Protein 4GEH (pdb70)

Nearest PDB structures (foldseek):
  3l8i-assembly2_D  TM=6.842E-01  e=1.239E-19  Homo sapiens
  3rqg-assembly2_C  TM=6.719E-01  e=2.286E-19  Homo sapiens
  3rqg-assembly3_C  TM=6.719E-01  e=2.286E-19  Homo sapiens
  3rqg-assembly4_C  TM=6.719E-01  e=2.286E-19  Homo sapiens
  3l8i-assembly3_C-2  TM=6.787E-01  e=4.859E-19  Homo sapiens

Structure (mmCIF, N/CA/C/O backbone):
data_4GEH
#
_entry.id   4GEH
#
_cell.length_a   75.243
_cell.length_b   84.018
_cell.length_c   109.679
_cell.angle_alpha   90.00
_cell.angle_beta   90.00
_cell.angle_gamma   90.00
#
_symmetry.space_group_name_H-M   'P 21 21 21'
#
loop_
_entity.id
_entity.type
_entity.pdbx_description
1 polymer 'Programmed cell death protein 10'
2 polymer 'Serine/threonine-protein kinase MST4'
3 water water
#
loop_
_atom_site.group_PDB
_atom_site.id
_atom_site.type_symbol
_atom_site.label_atom_id
_atom_site.label_alt_id
_atom_site.label_comp_id
_atom_site.label_asym_id
_atom_site.label_entity_id
_atom_site.label_seq_id
_atom_site.pdbx_PDB_ins_code
_atom_site.Cartn_x
_atom_site.Cartn_y
_atom_site.Cartn_z
_atom_site.occupancy
_atom_site.B_iso_or_equiv
_atom_site.auth_seq_id
_atom_site.auth_comp_id
_atom_site.auth_asym_id
_atom_site.auth_atom_id
_atom_site.pdbx_PDB_model_num
ATOM 1 N N . THR A 1 10 ? 31.405 48.386 75.040 1.00 58.17 15 THR A N 1
ATOM 2 C CA . THR A 1 10 ? 32.253 48.407 76.283 1.00 56.66 15 THR A CA 1
ATOM 3 C C . THR A 1 10 ? 31.634 47.652 77.475 1.00 47.28 15 THR A C 1
ATOM 4 O O . THR A 1 10 ? 32.232 47.562 78.543 1.00 42.59 15 THR A O 1
ATOM 8 N N . SER A 1 11 ? 30.435 47.114 77.302 1.00 40.49 16 SER A N 1
ATOM 9 C CA . SER A 1 11 ? 29.894 46.198 78.271 1.00 37.90 16 SER A CA 1
ATOM 10 C C . SER A 1 11 ? 30.671 44.872 78.147 1.00 36.20 16 SER A C 1
ATOM 11 O O . SER A 1 11 ? 31.376 44.598 77.152 1.00 33.03 16 SER A O 1
ATOM 14 N N . MET A 1 12 ? 30.548 44.067 79.185 1.00 32.90 17 MET A N 1
ATOM 15 C CA . MET A 1 12 ? 31.194 42.774 79.234 1.00 33.73 17 MET A CA 1
ATOM 16 C C . MET A 1 12 ? 30.785 41.873 78.062 1.00 34.09 17 MET A C 1
ATOM 17 O O . MET A 1 12 ? 31.612 41.216 77.432 1.00 33.01 17 MET A O 1
ATOM 22 N N . VAL A 1 13 ? 29.491 41.853 77.775 1.00 34.91 18 VAL A N 1
ATOM 23 C CA . VAL A 1 13 ? 28.942 40.941 76.783 1.00 37.06 18 VAL A CA 1
ATOM 24 C C . VAL A 1 13 ? 29.475 41.248 75.374 1.00 34.97 18 VAL A C 1
ATOM 25 O O . VAL A 1 13 ? 29.534 40.355 74.523 1.00 34.79 18 VAL A O 1
ATOM 29 N N . SER A 1 14 ? 29.912 42.496 75.164 1.00 32.67 19 SER A N 1
ATOM 30 C CA . SER A 1 14 ? 30.496 42.951 73.898 1.00 31.88 19 SER A CA 1
ATOM 31 C C . SER A 1 14 ? 32.023 42.745 73.804 1.00 30.78 19 SER A C 1
ATOM 32 O O . SER A 1 14 ? 32.631 43.009 72.760 1.00 28.18 19 SER A O 1
ATOM 35 N N . MET A 1 15 ? 32.623 42.208 74.860 1.00 29.50 20 MET A N 1
ATOM 36 C CA . MET A 1 15 ? 34.080 41.984 74.909 1.00 30.25 20 MET A CA 1
ATOM 37 C C . MET A 1 15 ? 34.688 41.284 73.664 1.00 26.73 20 MET A C 1
ATOM 38 O O . MET A 1 15 ? 35.741 41.698 73.210 1.00 26.00 20 MET A O 1
ATOM 43 N N . PRO A 1 16 ? 34.058 40.213 73.129 1.00 27.08 21 PRO A N 1
ATOM 44 C CA . PRO A 1 16 ? 34.626 39.496 71.964 1.00 26.81 21 PRO A CA 1
ATOM 45 C C . PRO A 1 16 ? 34.833 40.331 70.694 1.00 25.04 21 PRO A C 1
ATOM 46 O O . PRO A 1 16 ? 35.741 40.034 69.903 1.00 23.17 21 PRO A O 1
ATOM 50 N N . LEU A 1 17 ? 34.035 41.380 70.529 1.00 23.51 22 LEU A N 1
ATOM 51 C CA . LEU A 1 17 ? 34.234 42.311 69.431 1.00 24.96 22 LEU A CA 1
ATOM 52 C C . LEU A 1 17 ? 35.644 42.883 69.496 1.00 26.31 22 LEU A C 1
ATOM 53 O O . LEU A 1 17 ? 36.379 42.875 68.506 1.00 26.00 22 LEU A O 1
ATOM 58 N N . TYR A 1 18 ? 36.011 43.368 70.679 1.00 28.23 23 TYR A N 1
ATOM 59 C CA . TYR A 1 18 ? 37.306 44.014 70.894 1.00 30.69 23 TYR A CA 1
ATOM 60 C C . TYR A 1 18 ? 38.403 42.984 70.987 1.00 27.30 23 TYR A C 1
ATOM 61 O O . TYR A 1 18 ? 39.478 43.178 70.427 1.00 28.13 23 TYR A O 1
ATOM 70 N N . ALA A 1 19 ? 38.142 41.859 71.649 1.00 27.40 24 ALA A N 1
ATOM 71 C CA . ALA A 1 19 ? 39.207 40.858 71.874 1.00 27.00 24 ALA A CA 1
ATOM 72 C C . ALA A 1 19 ? 39.499 39.965 70.682 1.00 26.88 24 ALA A C 1
ATOM 73 O O . ALA A 1 19 ? 40.633 39.536 70.486 1.00 25.26 24 ALA A O 1
ATOM 75 N N . VAL A 1 20 ? 38.480 39.658 69.887 1.00 25.10 25 VAL A N 1
ATOM 76 C CA . VAL A 1 20 ? 38.671 38.712 68.780 1.00 25.39 25 VAL A CA 1
ATOM 77 C C . VAL A 1 20 ? 38.598 39.400 67.408 1.00 25.10 25 VAL A C 1
ATOM 78 O O . VAL A 1 20 ? 39.501 39.275 66.590 1.00 24.86 25 VAL A O 1
ATOM 82 N N . MET A 1 21 ? 37.541 40.154 67.176 1.00 25.20 26 MET A N 1
ATOM 83 C CA . MET A 1 21 ? 37.329 40.732 65.865 1.00 26.50 26 MET A CA 1
ATOM 84 C C . MET A 1 21 ? 38.288 41.885 65.569 1.00 26.10 26 MET A C 1
ATOM 85 O O . MET A 1 21 ? 38.842 41.938 64.460 1.00 25.13 26 MET A O 1
ATOM 90 N N . TYR A 1 22 ? 38.523 42.792 66.523 1.00 26.58 27 TYR A N 1
ATOM 91 C CA . TYR A 1 22 ? 39.399 43.941 66.216 1.00 29.66 27 TYR A CA 1
ATOM 92 C C . TYR A 1 22 ? 40.750 43.521 65.650 1.00 30.08 27 TYR A C 1
ATOM 93 O O . TYR A 1 22 ? 41.181 44.062 64.635 1.00 31.46 27 TYR A O 1
ATOM 102 N N . PRO A 1 23 ? 41.429 42.551 66.286 1.00 31.24 28 PRO A N 1
ATOM 103 C CA . PRO A 1 23 ? 42.720 42.102 65.720 1.00 30.73 28 PRO A CA 1
ATOM 104 C C . PRO A 1 23 ? 42.605 41.510 64.320 1.00 31.14 28 PRO A C 1
ATOM 105 O O . PRO A 1 23 ? 43.497 41.709 63.502 1.00 31.45 28 PRO A O 1
ATOM 109 N N . VAL A 1 24 ? 41.519 40.785 64.045 1.00 30.91 29 VAL A N 1
ATOM 110 C CA . VAL A 1 24 ? 41.258 40.250 62.711 1.00 29.83 29 VAL A CA 1
ATOM 111 C C . VAL A 1 24 ? 41.108 41.397 61.703 1.00 32.62 29 VAL A C 1
ATOM 112 O O . VAL A 1 24 ? 41.736 41.386 60.638 1.00 31.77 29 VAL A O 1
ATOM 116 N N . PHE A 1 25 ? 40.301 42.398 62.041 1.00 29.66 30 PHE A N 1
ATOM 117 C CA . PHE A 1 25 ? 40.158 43.568 61.145 1.00 30.61 30 PHE A CA 1
ATOM 118 C C . PHE A 1 25 ? 41.522 44.250 60.897 1.00 30.21 30 PHE A C 1
ATOM 119 O O . PHE A 1 25 ? 41.837 44.632 59.765 1.00 29.67 30 PHE A O 1
ATOM 127 N N . ASN A 1 26 ? 42.316 44.433 61.951 1.00 34.18 31 ASN A N 1
ATOM 128 C CA . ASN A 1 26 ? 43.665 45.012 61.789 1.00 35.02 31 ASN A CA 1
ATOM 129 C C . ASN A 1 26 ? 44.511 44.248 60.779 1.00 37.30 31 ASN A C 1
ATOM 130 O O . ASN A 1 26 ? 45.138 44.855 59.936 1.00 37.42 31 ASN A O 1
ATOM 135 N N . GLU A 1 27 ? 44.492 42.918 60.865 1.00 39.38 32 GLU A N 1
ATOM 136 C CA . GLU A 1 27 ? 45.190 42.048 59.910 1.00 41.55 32 GLU A CA 1
ATOM 137 C C . GLU A 1 27 ? 44.596 42.172 58.508 1.00 40.21 32 GLU A C 1
ATOM 138 O O . GLU A 1 27 ? 45.331 42.180 57.525 1.00 36.99 32 GLU A O 1
ATOM 144 N N . LEU A 1 28 ? 43.272 42.287 58.411 1.00 36.09 33 LEU A N 1
ATOM 145 C CA . LEU A 1 28 ? 42.630 42.462 57.100 1.00 36.46 33 LEU A CA 1
ATOM 146 C C . LEU A 1 28 ? 42.947 43.809 56.454 1.00 35.39 33 LEU A C 1
ATOM 147 O O . LEU A 1 28 ? 42.871 43.926 55.237 1.00 34.66 33 LEU A O 1
ATOM 152 N N . GLU A 1 29 ? 43.293 44.817 57.258 1.00 38.07 34 GLU A N 1
ATOM 153 C CA . GLU A 1 29 ? 43.681 46.138 56.729 1.00 39.42 34 GLU A CA 1
ATOM 154 C C . GLU A 1 29 ? 44.880 46.032 55.800 1.00 44.71 34 GLU A C 1
ATOM 155 O O . GLU A 1 29 ? 44.990 46.818 54.857 1.00 43.21 34 GLU A O 1
ATOM 161 N N . ARG A 1 30 ? 45.749 45.053 56.065 1.00 43.23 35 ARG A N 1
ATOM 162 C CA . ARG A 1 30 ? 46.928 44.779 55.222 1.00 45.98 35 ARG A CA 1
ATOM 163 C C . ARG A 1 30 ? 46.533 44.192 53.863 1.00 44.99 35 ARG A C 1
ATOM 164 O O . ARG A 1 30 ? 47.292 44.313 52.908 1.00 51.45 35 ARG A O 1
ATOM 166 N N . VAL A 1 31 ? 45.354 43.574 53.762 1.00 42.87 36 VAL A N 1
ATOM 167 C CA . VAL A 1 31 ? 44.874 43.015 52.490 1.00 43.40 36 VAL A CA 1
ATOM 168 C C . VAL A 1 31 ? 44.148 44.079 51.668 1.00 46.69 36 VAL A C 1
ATOM 169 O O . VAL A 1 31 ? 44.465 44.309 50.502 1.00 50.31 36 VAL A O 1
ATOM 173 N N . ASN A 1 32 ? 43.159 44.721 52.277 1.00 44.34 37 ASN A N 1
ATOM 174 C CA . ASN A 1 32 ? 42.427 45.793 51.625 1.00 42.81 37 ASN A CA 1
ATOM 175 C C . ASN A 1 32 ? 41.776 46.707 52.667 1.00 41.62 37 ASN A C 1
ATOM 176 O O . ASN A 1 32 ? 40.845 46.302 53.370 1.00 40.63 37 ASN A O 1
ATOM 181 N N . LEU A 1 33 ? 42.288 47.929 52.755 1.00 39.79 38 LEU A N 1
ATOM 182 C CA . LEU A 1 33 ? 41.880 48.877 53.763 1.00 39.64 38 LEU A CA 1
ATOM 183 C C . LEU A 1 33 ? 40.373 49.133 53.742 1.00 38.82 38 LEU A C 1
ATOM 184 O O . LEU A 1 33 ? 39.722 49.110 54.786 1.00 36.03 38 LEU A O 1
ATOM 189 N N . SER A 1 34 ? 39.820 49.358 52.551 1.00 38.38 39 SER A N 1
ATOM 190 C CA . SER A 1 34 ? 38.385 49.666 52.404 1.00 35.73 39 SER A CA 1
ATOM 191 C C . SER A 1 34 ? 37.470 48.567 52.904 1.00 34.19 39 SER A C 1
ATOM 192 O O . SER A 1 34 ? 36.510 48.815 53.638 1.00 33.47 39 SER A O 1
ATOM 195 N N . ALA A 1 35 ? 37.714 47.368 52.404 1.00 32.30 40 ALA A N 1
ATOM 196 C CA . ALA A 1 35 ? 36.972 46.180 52.769 1.00 33.07 40 ALA A CA 1
ATOM 197 C C . ALA A 1 35 ? 37.072 45.905 54.275 1.00 30.94 40 ALA A C 1
ATOM 198 O O . ALA A 1 35 ? 36.077 45.563 54.905 1.00 30.06 40 ALA A O 1
ATOM 200 N N . ALA A 1 36 ? 38.269 46.046 54.829 1.00 29.16 41 ALA A N 1
ATOM 201 C CA . ALA A 1 36 ? 38.500 45.791 56.253 1.00 30.13 41 ALA A CA 1
ATOM 202 C C . ALA A 1 36 ? 37.673 46.750 57.093 1.00 29.02 41 ALA A C 1
ATOM 203 O O . ALA A 1 36 ? 37.034 46.336 58.054 1.00 27.22 41 ALA A O 1
ATOM 205 N N . GLN A 1 37 ? 37.662 48.026 56.702 1.00 29.95 42 GLN A N 1
ATOM 206 C CA . GLN A 1 37 ? 36.920 49.054 57.431 1.00 26.76 42 GLN A CA 1
ATOM 207 C C . GLN A 1 37 ? 35.426 48.834 57.280 1.00 26.88 42 GLN A C 1
ATOM 208 O O . GLN A 1 37 ? 34.675 49.068 58.210 1.00 25.10 42 GLN A O 1
ATOM 214 N N . THR A 1 38 ? 34.995 48.378 56.107 1.00 25.06 43 THR A N 1
ATOM 215 C CA . THR A 1 38 ? 33.596 48.051 55.905 1.00 26.05 43 THR A CA 1
ATOM 216 C C . THR A 1 38 ? 33.153 46.956 56.881 1.00 26.71 43 THR A C 1
ATOM 217 O O . THR A 1 38 ? 32.106 47.063 57.519 1.00 25.63 43 THR A O 1
ATOM 221 N N . LEU A 1 39 ? 33.963 45.918 57.012 1.00 24.89 44 LEU A N 1
ATOM 222 C CA . LEU A 1 39 ? 33.649 44.840 57.943 1.00 26.45 44 LEU A CA 1
ATOM 223 C C . LEU A 1 39 ? 33.662 45.355 59.386 1.00 25.42 44 LEU A C 1
ATOM 224 O O . LEU A 1 39 ? 32.756 45.047 60.152 1.00 23.60 44 LEU A O 1
ATOM 229 N N . ARG A 1 40 ? 34.697 46.122 59.739 1.00 26.75 45 ARG A N 1
ATOM 230 C CA . ARG A 1 40 ? 34.833 46.675 61.079 1.00 26.97 45 ARG A CA 1
ATOM 231 C C . ARG A 1 40 ? 33.606 47.485 61.478 1.00 27.92 45 ARG A C 1
ATOM 232 O O . ARG A 1 40 ? 32.977 47.222 62.515 1.00 28.40 45 ARG A O 1
ATOM 240 N N . ALA A 1 41 ? 33.261 48.480 60.664 1.00 26.45 46 ALA A N 1
ATOM 241 C CA . ALA A 1 41 ? 32.122 49.337 60.962 1.00 25.94 46 ALA A CA 1
ATOM 242 C C . ALA A 1 41 ? 30.833 48.525 61.065 1.00 24.73 46 ALA A C 1
ATOM 243 O O . ALA A 1 41 ? 30.001 48.780 61.948 1.00 25.15 46 ALA A O 1
ATOM 245 N N . ALA A 1 42 ? 30.682 47.519 60.210 1.00 25.50 47 ALA A N 1
ATOM 246 C CA . ALA A 1 42 ? 29.467 46.698 60.218 1.00 26.37 47 ALA A CA 1
ATOM 247 C C . ALA A 1 42 ? 29.355 45.856 61.506 1.00 25.06 47 ALA A C 1
ATOM 248 O O . ALA A 1 42 ? 28.272 45.725 62.079 1.00 23.74 47 ALA A O 1
ATOM 250 N N . PHE A 1 43 ? 30.467 45.293 61.964 1.00 24.35 48 PHE A N 1
ATOM 251 C CA . PHE A 1 43 ? 30.441 44.516 63.209 1.00 23.64 48 PHE A CA 1
ATOM 252 C C . PHE A 1 43 ? 30.179 45.429 64.400 1.00 24.92 48 PHE A C 1
ATOM 253 O O . PHE A 1 43 ? 29.393 45.070 65.296 1.00 24.31 48 PHE A O 1
ATOM 261 N N . ILE A 1 44 ? 30.800 46.610 64.414 1.00 24.95 49 ILE A N 1
ATOM 262 C CA . ILE A 1 44 ? 30.537 47.591 65.474 1.00 27.60 49 ILE A CA 1
ATOM 263 C C . ILE A 1 44 ? 29.047 47.988 65.559 1.00 29.84 49 ILE A C 1
ATOM 264 O O . ILE A 1 44 ? 28.464 48.027 66.657 1.00 30.44 49 ILE A O 1
ATOM 269 N N . LYS A 1 45 ? 28.454 48.281 64.411 1.00 28.01 50 LYS A N 1
ATOM 270 C CA . LYS A 1 45 ? 27.042 48.648 64.318 1.00 30.30 50 LYS A CA 1
ATOM 271 C C . LYS A 1 45 ? 26.092 47.537 64.787 1.00 30.84 50 LYS A C 1
ATOM 272 O O . LYS A 1 45 ? 25.115 47.794 65.500 1.00 31.54 50 LYS A O 1
ATOM 278 N N . ALA A 1 46 ? 26.359 46.308 64.369 1.00 30.67 51 ALA A N 1
ATOM 279 C CA . ALA A 1 46 ? 25.551 45.172 64.776 1.00 30.96 51 ALA A CA 1
ATOM 280 C C . ALA A 1 46 ? 25.642 44.924 66.283 1.00 32.05 51 ALA A C 1
ATOM 281 O O . ALA A 1 46 ? 24.627 44.678 66.934 1.00 32.04 51 ALA A O 1
ATOM 283 N N . GLU A 1 47 ? 26.847 45.002 66.837 1.00 30.67 52 GLU A N 1
ATOM 284 C CA . GLU A 1 47 ? 27.037 44.814 68.269 1.00 31.25 52 GLU A CA 1
ATOM 285 C C . GLU A 1 47 ? 26.307 45.893 69.077 1.00 35.03 52 GLU A C 1
ATOM 286 O O . GLU A 1 47 ? 25.719 45.594 70.124 1.00 34.88 52 GLU A O 1
ATOM 292 N N . LYS A 1 48 ? 26.350 47.135 68.601 1.00 35.58 53 LYS A N 1
ATOM 293 C CA . LYS A 1 48 ? 25.631 48.236 69.253 1.00 39.83 53 LYS A CA 1
ATOM 294 C C . LYS A 1 48 ? 24.115 48.001 69.209 1.00 38.51 53 LYS A C 1
ATOM 295 O O . LYS A 1 48 ? 23.419 48.264 70.179 1.00 36.93 53 LYS A O 1
ATOM 301 N N . GLU A 1 49 ? 23.619 47.518 68.084 1.00 38.07 54 GLU A N 1
ATOM 302 C CA . GLU A 1 49 ? 22.194 47.227 67.951 1.00 41.55 54 GLU A CA 1
ATOM 303 C C . GLU A 1 49 ? 21.754 46.052 68.811 1.00 41.82 54 GLU A C 1
ATOM 304 O O . GLU A 1 49 ? 20.639 46.033 69.292 1.00 37.69 54 GLU A O 1
ATOM 310 N N . ASN A 1 50 ? 22.629 45.064 68.989 1.00 41.34 55 ASN A N 1
ATOM 311 C CA . ASN A 1 50 ? 22.261 43.870 69.742 1.00 38.28 55 ASN A CA 1
ATOM 312 C C . ASN A 1 50 ? 23.465 43.278 70.461 1.00 34.93 55 ASN A C 1
ATOM 313 O O . ASN A 1 50 ? 24.099 42.361 69.946 1.00 31.67 55 ASN A O 1
ATOM 318 N N . PRO A 1 51 ? 23.801 43.833 71.633 1.00 33.78 56 PRO A N 1
ATOM 319 C CA . PRO A 1 51 ? 24.949 43.358 72.395 1.00 32.92 56 PRO A CA 1
ATOM 320 C C . PRO A 1 51 ? 24.936 41.838 72.595 1.00 34.40 56 PRO A C 1
ATOM 321 O O . PRO A 1 51 ? 23.899 41.268 72.924 1.00 32.22 56 PRO A O 1
ATOM 325 N N . GLY A 1 52 ? 26.073 41.182 72.359 1.00 31.52 57 GLY A N 1
ATOM 326 C CA . GLY A 1 52 ? 26.143 39.725 72.416 1.00 31.14 57 GLY A CA 1
ATOM 327 C C . GLY A 1 52 ? 26.140 39.020 71.083 1.00 32.25 57 GLY A C 1
ATOM 328 O O . GLY A 1 52 ? 26.468 37.833 71.002 1.00 32.71 57 GLY A O 1
ATOM 329 N N . LEU A 1 53 ? 25.822 39.746 70.015 1.00 31.85 58 LEU A N 1
ATOM 330 C CA . LEU A 1 53 ? 25.748 39.148 68.697 1.00 30.15 58 LEU A CA 1
ATOM 331 C C . LEU A 1 53 ? 27.124 38.704 68.173 1.00 28.99 58 LEU A C 1
ATOM 332 O O . LEU A 1 53 ? 27.263 37.630 67.593 1.00 29.12 58 LEU A O 1
ATOM 337 N N . THR A 1 54 ? 28.153 39.498 68.403 1.00 26.98 59 THR A N 1
ATOM 338 C CA . THR A 1 54 ? 29.468 39.136 67.886 1.00 25.46 59 THR A CA 1
ATOM 339 C C . THR A 1 54 ? 29.933 37.801 68.461 1.00 25.19 59 THR A C 1
ATOM 340 O O . THR A 1 54 ? 30.439 36.952 67.739 1.00 25.84 59 THR A O 1
ATOM 344 N N . GLN A 1 55 ? 29.715 37.596 69.760 1.00 27.26 60 GLN A N 1
ATOM 345 C CA . GLN A 1 55 ? 29.993 36.308 70.386 1.00 26.29 60 GLN A CA 1
ATOM 346 C C . GLN A 1 55 ? 29.264 35.167 69.690 1.00 27.71 60 GLN A C 1
ATOM 347 O O . GLN A 1 55 ? 29.860 34.135 69.403 1.00 25.56 60 GLN A O 1
ATOM 353 N N . ASP A 1 56 ? 27.960 35.349 69.454 1.00 30.23 61 ASP A N 1
ATOM 354 C CA . ASP A 1 56 ? 27.149 34.320 68.811 1.00 31.84 61 ASP A CA 1
ATOM 355 C C . ASP A 1 56 ? 27.676 34.034 67.425 1.00 30.69 61 ASP A C 1
ATOM 356 O O . ASP A 1 56 ? 27.752 32.891 67.021 1.00 31.37 61 ASP A O 1
ATOM 361 N N . ILE A 1 57 ? 28.067 35.081 66.704 1.00 31.31 62 ILE A N 1
ATOM 362 C CA . ILE A 1 57 ? 28.599 34.911 65.365 1.00 30.31 62 ILE A CA 1
ATOM 363 C C . ILE A 1 57 ? 29.907 34.118 65.378 1.00 28.87 62 ILE A C 1
ATOM 364 O O . ILE A 1 57 ? 30.081 33.181 64.589 1.00 28.62 62 ILE A O 1
ATOM 369 N N . ILE A 1 58 ? 30.828 34.494 66.262 1.00 26.75 63 ILE A N 1
ATOM 370 C CA . ILE A 1 58 ? 32.122 33.781 66.335 1.00 27.41 63 ILE A CA 1
ATOM 371 C C . ILE A 1 58 ? 31.897 32.295 66.638 1.00 26.63 63 ILE A C 1
ATOM 372 O O . ILE A 1 58 ? 32.464 31.438 65.974 1.00 26.93 63 ILE A O 1
ATOM 377 N N . MET A 1 59 ? 31.053 32.002 67.625 1.00 29.04 64 MET A N 1
ATOM 378 C CA . MET A 1 59 ? 30.818 30.605 68.030 1.00 31.28 64 MET A CA 1
ATOM 379 C C . MET A 1 59 ? 30.200 29.809 66.874 1.00 32.45 64 MET A C 1
ATOM 380 O O . MET A 1 59 ? 30.591 28.675 66.610 1.00 30.53 64 MET A O 1
ATOM 385 N N . LYS A 1 60 ? 29.254 30.429 66.172 1.00 33.41 65 LYS A N 1
ATOM 386 C CA . LYS A 1 60 ? 28.615 29.784 65.034 1.00 33.19 65 LYS A CA 1
ATOM 387 C C . LYS A 1 60 ? 29.610 29.501 63.920 1.00 32.83 65 LYS A C 1
ATOM 388 O O . LYS A 1 60 ? 29.629 28.403 63.381 1.00 35.49 65 LYS A O 1
ATOM 394 N N . ILE A 1 61 ? 30.460 30.472 63.581 1.00 33.42 66 ILE A N 1
ATOM 395 C CA . ILE A 1 61 ? 31.480 30.243 62.572 1.00 32.09 66 ILE A CA 1
ATOM 396 C C . ILE A 1 61 ? 32.433 29.110 62.991 1.00 36.49 66 ILE A C 1
ATOM 397 O O . ILE A 1 61 ? 32.778 28.248 62.177 1.00 36.45 66 ILE A O 1
ATOM 402 N N . LEU A 1 62 ? 32.862 29.105 64.253 1.00 35.40 67 LEU A N 1
ATOM 403 C CA . LEU A 1 62 ? 33.735 28.024 64.745 1.00 37.38 67 LEU A CA 1
ATOM 404 C C . LEU A 1 62 ? 33.050 26.660 64.583 1.00 37.65 67 LEU A C 1
ATOM 405 O O . LEU A 1 62 ? 33.675 25.704 64.138 1.00 37.39 67 LEU A O 1
ATOM 410 N N . GLU A 1 63 ? 31.768 26.592 64.927 1.00 38.98 68 GLU A N 1
ATOM 411 C CA . GLU A 1 63 ? 30.997 25.357 64.794 1.00 42.83 68 GLU A CA 1
ATOM 412 C C . GLU A 1 63 ? 30.919 24.903 63.327 1.00 48.06 68 GLU A C 1
ATOM 413 O O . GLU A 1 63 ? 31.170 23.740 63.020 1.00 46.20 68 GLU A O 1
ATOM 419 N N . LYS A 1 64 ? 30.600 25.827 62.421 1.00 47.40 69 LYS A N 1
ATOM 420 C CA . LYS A 1 64 ? 30.554 25.511 60.991 1.00 46.74 69 LYS A CA 1
ATOM 421 C C . LYS A 1 64 ? 31.899 25.055 60.437 1.00 44.27 69 LYS A C 1
ATOM 422 O O . LYS A 1 64 ? 31.948 24.258 59.514 1.00 46.13 69 LYS A O 1
ATOM 428 N N . LYS A 1 65 ? 32.998 25.528 61.006 1.00 42.57 70 LYS A N 1
ATOM 429 C CA . LYS A 1 65 ? 34.323 25.087 60.567 1.00 42.05 70 LYS A CA 1
ATOM 430 C C . LYS A 1 65 ? 34.855 23.911 61.406 1.00 41.54 70 LYS A C 1
ATOM 431 O O . LYS A 1 65 ? 36.040 23.592 61.327 1.00 37.18 70 LYS A O 1
ATOM 437 N N . SER A 1 66 ? 33.972 23.302 62.207 1.00 41.94 71 SER A N 1
ATOM 438 C CA . SER A 1 66 ? 34.306 22.160 63.081 1.00 45.39 71 SER A CA 1
ATOM 439 C C . SER A 1 66 ? 35.474 22.402 64.036 1.00 46.38 71 SER A C 1
ATOM 440 O O . SER A 1 66 ? 36.278 21.491 64.266 1.00 48.17 71 SER A O 1
ATOM 443 N N . VAL A 1 67 ? 35.560 23.609 64.608 1.00 43.36 72 VAL A N 1
ATOM 444 C CA . VAL A 1 67 ? 36.603 23.919 65.574 1.00 40.82 72 VAL A CA 1
ATOM 445 C C . VAL A 1 67 ? 36.025 23.689 66.960 1.00 37.65 72 VAL A C 1
ATOM 446 O O . VAL A 1 67 ? 35.202 24.452 67.461 1.00 37.42 72 VAL A O 1
ATOM 450 N N . GLU A 1 68 ? 36.449 22.605 67.579 1.00 34.15 73 GLU A N 1
ATOM 451 C CA . GLU A 1 68 ? 35.822 22.147 68.795 1.00 35.64 73 GLU A CA 1
ATOM 452 C C . GLU A 1 68 ? 36.548 22.659 70.034 1.00 32.97 73 GLU A C 1
ATOM 453 O O . GLU A 1 68 ? 37.330 21.941 70.642 1.00 34.99 73 GLU A O 1
ATOM 459 N N . VAL A 1 69 ? 36.277 23.907 70.384 1.00 28.99 74 VAL A N 1
ATOM 460 C CA . VAL A 1 69 ? 36.947 24.561 71.501 1.00 28.31 74 VAL A CA 1
ATOM 461 C C . VAL A 1 69 ? 35.951 25.288 72.385 1.00 25.84 74 VAL A C 1
ATOM 462 O O . VAL A 1 69 ? 34.880 25.705 71.912 1.00 24.48 74 VAL A O 1
ATOM 466 N N . ASN A 1 70 ? 36.303 25.462 73.654 1.00 23.01 75 ASN A N 1
ATOM 467 C CA . ASN A 1 70 ? 35.462 26.234 74.553 1.00 22.84 75 ASN A CA 1
ATOM 468 C C . ASN A 1 70 ? 35.766 27.709 74.340 1.00 21.23 75 ASN A C 1
ATOM 469 O O . ASN A 1 70 ? 36.898 28.147 74.454 1.00 19.80 75 ASN A O 1
ATOM 474 N N . PHE A 1 71 ? 34.740 28.479 74.034 1.00 20.99 76 PHE A N 1
ATOM 475 C CA . PHE A 1 71 ? 34.919 29.887 73.683 1.00 21.90 76 PHE A CA 1
ATOM 476 C C . PHE A 1 71 ? 35.465 30.692 74.856 1.00 20.57 76 PHE A C 1
ATOM 477 O O . PHE A 1 71 ? 36.418 31.469 74.690 1.00 21.94 76 PHE A O 1
ATOM 485 N N . THR A 1 72 ? 34.863 30.509 76.035 1.00 19.22 77 THR A N 1
ATOM 486 C CA . THR A 1 72 ? 35.295 31.214 77.252 1.00 19.30 77 THR A CA 1
ATOM 487 C C . THR A 1 72 ? 36.792 30.950 77.557 1.00 19.39 77 THR A C 1
ATOM 488 O O . THR A 1 72 ? 37.569 31.869 77.797 1.00 18.51 77 THR A O 1
ATOM 492 N N . GLU A 1 73 ? 37.172 29.685 77.568 1.00 20.97 78 GLU A N 1
ATOM 493 C CA . GLU A 1 73 ? 38.550 29.310 77.869 1.00 20.96 78 GLU A CA 1
ATOM 494 C C . GLU A 1 73 ? 39.507 29.892 76.843 1.00 20.34 78 GLU A C 1
ATOM 495 O O . GLU A 1 73 ? 40.579 30.373 77.212 1.00 20.31 78 GLU A O 1
ATOM 501 N N . SER A 1 74 ? 39.142 29.827 75.570 1.00 19.93 79 SER A N 1
ATOM 502 C CA . SER A 1 74 ? 39.997 30.359 74.500 1.00 22.36 79 SER A CA 1
ATOM 503 C C . SER A 1 74 ? 40.215 31.859 74.654 1.00 23.57 79 SER A C 1
ATOM 504 O O . SER A 1 74 ? 41.356 32.321 74.516 1.00 23.12 79 SER A O 1
ATOM 507 N N . LEU A 1 75 ? 39.131 32.599 74.946 1.00 22.36 80 LEU A N 1
ATOM 508 C CA . LEU A 1 75 ? 39.176 34.046 75.211 1.00 24.73 80 LEU A CA 1
ATOM 509 C C . LEU A 1 75 ? 40.178 34.342 76.346 1.00 24.50 80 LEU A C 1
ATOM 510 O O . LEU A 1 75 ? 41.005 35.244 76.234 1.00 23.29 80 LEU A O 1
ATOM 515 N N . LEU A 1 76 ? 40.144 33.538 77.405 1.00 22.02 81 LEU A N 1
ATOM 516 C CA . LEU A 1 76 ? 41.056 33.711 78.512 1.00 22.13 81 LEU A CA 1
ATOM 517 C C . LEU A 1 76 ? 42.512 33.443 78.097 1.00 22.69 81 LEU A C 1
ATOM 518 O O . LEU A 1 76 ? 43.419 34.198 78.465 1.00 19.54 81 LEU A O 1
ATOM 523 N N . ARG A 1 77 ? 42.734 32.367 77.354 1.00 23.02 82 ARG A N 1
ATOM 524 C CA . ARG A 1 77 ? 44.081 32.043 76.907 1.00 25.74 82 ARG A CA 1
ATOM 525 C C . ARG A 1 77 ? 44.656 33.171 76.031 1.00 26.36 82 ARG A C 1
ATOM 526 O O . ARG A 1 77 ? 45.848 33.396 76.036 1.00 25.98 82 ARG A O 1
ATOM 534 N N . MET A 1 78 ? 43.805 33.902 75.319 1.00 27.65 83 MET A N 1
ATOM 535 C CA . MET A 1 78 ? 44.284 35.017 74.475 1.00 29.35 83 MET A CA 1
ATOM 536 C C . MET A 1 78 ? 44.367 36.377 75.168 1.00 29.49 83 MET A C 1
ATOM 537 O O . MET A 1 78 ? 44.696 37.375 74.540 1.00 27.59 83 MET A O 1
ATOM 542 N N . ALA A 1 79 ? 44.148 36.391 76.479 1.00 27.89 84 ALA A N 1
ATOM 543 C CA . ALA A 1 79 ? 44.159 37.627 77.267 1.00 28.44 84 ALA A CA 1
ATOM 544 C C . ALA A 1 79 ? 45.441 38.456 77.261 1.00 29.16 84 ALA A C 1
ATOM 545 O O . ALA A 1 79 ? 45.372 39.682 77.408 1.00 30.62 84 ALA A O 1
ATOM 547 N N . ALA A 1 80 ? 46.591 37.804 77.128 1.00 29.26 85 ALA A N 1
ATOM 548 C CA . ALA A 1 80 ? 47.863 38.524 77.017 1.00 34.59 85 ALA A CA 1
ATOM 549 C C . ALA A 1 80 ? 48.183 38.964 75.561 1.00 34.46 85 ALA A C 1
ATOM 550 O O . ALA A 1 80 ? 49.194 39.629 75.322 1.00 36.81 85 ALA A O 1
ATOM 552 N N . ASP A 1 81 ? 47.337 38.617 74.592 1.00 33.84 86 ASP A N 1
ATOM 553 C CA . ASP A 1 81 ? 47.636 38.927 73.177 1.00 32.83 86 ASP A CA 1
ATOM 554 C C . ASP A 1 81 ? 47.172 40.324 72.789 1.00 32.24 86 ASP A C 1
ATOM 555 O O . ASP A 1 81 ? 46.437 40.979 73.533 1.00 31.75 86 ASP A O 1
ATOM 560 N N . ASP A 1 82 ? 47.615 40.775 71.618 1.00 33.27 87 ASP A N 1
ATOM 561 C CA . ASP A 1 82 ? 47.170 42.041 71.033 1.00 34.39 87 ASP A CA 1
ATOM 562 C C . ASP A 1 82 ? 47.363 43.213 72.003 1.00 33.93 87 ASP A C 1
ATOM 563 O O . ASP A 1 82 ? 46.463 44.041 72.171 1.00 32.30 87 ASP A O 1
ATOM 568 N N . VAL A 1 83 ? 48.552 43.282 72.609 1.00 35.52 88 VAL A N 1
ATOM 569 C CA . VAL A 1 83 ? 48.857 44.271 73.657 1.00 36.70 88 VAL A CA 1
ATOM 570 C C . VAL A 1 83 ? 48.606 45.706 73.178 1.00 36.68 88 VAL A C 1
ATOM 571 O O . VAL A 1 83 ? 48.109 46.540 73.936 1.00 36.23 88 VAL A O 1
ATOM 575 N N . GLU A 1 84 ? 48.911 45.975 71.909 1.00 37.34 89 GLU A N 1
ATOM 576 C CA . GLU A 1 84 ? 48.795 47.328 71.333 1.00 40.43 89 GLU A CA 1
ATOM 577 C C . GLU A 1 84 ? 47.366 47.833 71.224 1.00 35.29 89 GLU A C 1
ATOM 578 O O . GLU A 1 84 ? 47.138 49.035 71.120 1.00 36.92 89 GLU A O 1
ATOM 584 N N . GLU A 1 85 ? 46.401 46.921 71.227 1.00 33.13 90 GLU A N 1
ATOM 585 C CA . GLU A 1 85 ? 44.998 47.335 71.185 1.00 34.01 90 GLU A CA 1
ATOM 586 C C . GLU A 1 85 ? 44.539 47.967 72.505 1.00 32.01 90 GLU A C 1
ATOM 587 O O . GLU A 1 85 ? 43.602 48.758 72.524 1.00 32.67 90 GLU A O 1
ATOM 593 N N . TYR A 1 86 ? 45.192 47.598 73.607 1.00 28.92 91 TYR A N 1
ATOM 594 C CA . TYR A 1 86 ? 44.770 48.006 74.931 1.00 28.24 91 TYR A CA 1
ATOM 595 C C . TYR A 1 86 ? 45.692 49.006 75.641 1.00 27.67 91 TYR A C 1
ATOM 596 O O . TYR A 1 86 ? 45.215 49.853 76.397 1.00 25.23 91 TYR A O 1
ATOM 605 N N . MET A 1 87 ? 47.000 48.899 75.403 1.00 28.83 92 MET A N 1
ATOM 606 C CA . MET A 1 87 ? 47.996 49.721 76.097 1.00 28.81 92 MET A CA 1
ATOM 607 C C . MET A 1 87 ? 47.808 51.207 75.836 1.00 25.77 92 MET A C 1
ATOM 608 O O . MET A 1 87 ? 47.332 51.618 74.777 1.00 27.17 92 MET A O 1
ATOM 613 N N . ILE A 1 88 ? 48.182 52.012 76.820 1.00 24.22 93 ILE A N 1
ATOM 614 C CA . ILE A 1 88 ? 48.173 53.460 76.703 1.00 23.57 93 ILE A CA 1
ATOM 615 C C . ILE A 1 88 ? 49.409 53.838 75.905 1.00 24.74 93 ILE A C 1
ATOM 616 O O . ILE A 1 88 ? 50.547 53.551 76.330 1.00 24.11 93 ILE A O 1
ATOM 621 N N . GLU A 1 89 ? 49.195 54.470 74.759 1.00 25.33 94 GLU A N 1
ATOM 622 C CA . GLU A 1 89 ? 50.307 54.816 73.869 1.00 27.29 94 GLU A CA 1
ATOM 623 C C . GLU A 1 89 ? 50.854 56.170 74.235 1.00 24.83 94 GLU A C 1
ATOM 624 O O . GLU A 1 89 ? 50.681 57.144 73.489 1.00 25.62 94 GLU A O 1
ATOM 630 N N . ARG A 1 90 ? 51.531 56.225 75.383 1.00 23.04 95 ARG A N 1
ATOM 631 C CA . ARG A 1 90 ? 52.111 57.442 75.887 1.00 23.98 95 ARG A CA 1
ATOM 632 C C . ARG A 1 90 ? 53.404 57.094 76.612 1.00 22.33 95 ARG A C 1
ATOM 633 O O . ARG A 1 90 ? 53.457 56.078 77.315 1.00 21.59 95 ARG A O 1
ATOM 641 N N . PRO A 1 91 ? 54.452 57.929 76.445 1.00 23.20 96 PRO A N 1
ATOM 642 C CA . PRO A 1 91 ? 55.805 57.522 76.922 1.00 24.56 96 PRO A CA 1
ATOM 643 C C . PRO A 1 91 ? 56.094 57.782 78.392 1.00 23.04 96 PRO A C 1
ATOM 644 O O . PRO A 1 91 ? 57.035 57.233 78.920 1.00 23.77 96 PRO A O 1
ATOM 648 N N . GLU A 1 92 ? 55.326 58.632 79.057 1.00 23.17 97 GLU A N 1
ATOM 649 C CA . GLU A 1 92 ? 55.661 58.987 80.412 1.00 26.03 97 GLU A CA 1
ATOM 650 C C . GLU A 1 92 ? 55.704 57.776 81.364 1.00 25.75 97 GLU A C 1
ATOM 651 O O . GLU A 1 92 ? 54.997 56.792 81.140 1.00 24.29 97 GLU A O 1
ATOM 657 N N . PRO A 1 93 ? 56.553 57.833 82.409 1.00 25.87 98 PRO A N 1
ATOM 658 C CA . PRO A 1 93 ? 56.740 56.639 83.266 1.00 26.59 98 PRO A CA 1
ATOM 659 C C . PRO A 1 93 ? 55.436 56.125 83.888 1.00 25.66 98 PRO A C 1
ATOM 660 O O . PRO A 1 93 ? 55.296 54.921 84.098 1.00 24.40 98 PRO A O 1
ATOM 664 N N . GLU A 1 94 ? 54.514 57.039 84.201 1.00 24.11 99 GLU A N 1
ATOM 665 C CA . GLU A 1 94 ? 53.298 56.663 84.895 1.00 25.42 99 GLU A CA 1
ATOM 666 C C . GLU A 1 94 ? 52.379 55.818 83.996 1.00 25.54 99 GLU A C 1
ATOM 667 O O . GLU A 1 94 ? 51.694 54.928 84.487 1.00 24.41 99 GLU A O 1
ATOM 673 N N . PHE A 1 95 ? 52.377 56.092 82.687 1.00 25.24 100 PHE A N 1
ATOM 674 C CA . PHE A 1 95 ? 51.580 55.308 81.741 1.00 23.77 100 PHE A CA 1
ATOM 675 C C . PHE A 1 95 ? 52.270 54.008 81.404 1.00 22.67 100 PHE A C 1
ATOM 676 O O . PHE A 1 95 ? 51.624 52.965 81.243 1.00 19.61 100 PHE A O 1
ATOM 684 N N . GLN A 1 96 ? 53.602 54.034 81.346 1.00 22.30 101 GLN A N 1
ATOM 685 C CA . GLN A 1 96 ? 54.330 52.798 81.181 1.00 22.91 101 GLN A CA 1
ATOM 686 C C . GLN A 1 96 ? 54.081 51.866 82.374 1.00 21.88 101 GLN A C 1
ATOM 687 O O . GLN A 1 96 ? 53.981 50.666 82.219 1.00 23.17 101 GLN A O 1
ATOM 693 N N . ASP A 1 97 ? 54.042 52.427 83.568 1.00 23.11 102 ASP A N 1
ATOM 694 C CA . ASP A 1 97 ? 53.838 51.679 84.796 1.00 23.74 102 ASP A CA 1
ATOM 695 C C . ASP A 1 97 ? 52.438 51.040 84.786 1.00 22.60 102 ASP A C 1
ATOM 696 O O . ASP A 1 97 ? 52.282 49.848 85.057 1.00 22.97 102 ASP A O 1
ATOM 701 N N . LEU A 1 98 ? 51.429 51.839 84.481 1.00 22.46 103 LEU A N 1
ATOM 702 C CA . LEU A 1 98 ? 50.063 51.308 84.301 1.00 22.78 103 LEU A CA 1
ATOM 703 C C . LEU A 1 98 ? 49.986 50.162 83.277 1.00 22.28 103 LEU A C 1
ATOM 704 O O . LEU A 1 98 ? 49.346 49.131 83.522 1.00 21.70 103 LEU A O 1
ATOM 709 N N . ASN A 1 99 ? 50.647 50.337 82.137 1.00 20.94 104 ASN A N 1
ATOM 710 C CA . ASN A 1 99 ? 50.668 49.316 81.114 1.00 21.35 104 ASN A CA 1
ATOM 711 C C . ASN A 1 99 ? 51.255 48.043 81.627 1.00 21.41 104 ASN A C 1
ATOM 712 O O . ASN A 1 99 ? 50.754 46.962 81.323 1.00 20.43 104 ASN A O 1
ATOM 717 N N . GLU A 1 100 ? 52.380 48.165 82.339 1.00 21.32 105 GLU A N 1
ATOM 718 C CA . GLU A 1 100 ? 53.086 47.023 82.833 1.00 23.29 105 GLU A CA 1
ATOM 719 C C . GLU A 1 100 ? 52.289 46.296 83.919 1.00 20.47 105 GLU A C 1
ATOM 720 O O . GLU A 1 100 ? 52.310 45.086 83.966 1.00 20.61 105 GLU A O 1
ATOM 726 N N . LYS A 1 101 ? 51.642 47.026 84.814 1.00 20.98 106 LYS A N 1
ATOM 727 C CA . LYS A 1 101 ? 50.820 46.388 85.869 1.00 21.48 106 LYS A CA 1
ATOM 728 C C . LYS A 1 101 ? 49.647 45.662 85.247 1.00 20.86 106 LYS A C 1
ATOM 729 O O . LYS A 1 101 ? 49.293 44.559 85.664 1.00 19.84 106 LYS A O 1
ATOM 735 N N . ALA A 1 102 ? 49.040 46.301 84.256 1.00 21.48 107 ALA A N 1
ATOM 736 C CA . ALA A 1 102 ? 47.934 45.700 83.517 1.00 20.76 107 ALA A CA 1
ATOM 737 C C . ALA A 1 102 ? 48.380 44.429 82.809 1.00 21.37 107 ALA A C 1
ATOM 738 O O . ALA A 1 102 ? 47.729 43.392 82.900 1.00 19.44 107 ALA A O 1
ATOM 740 N N . ARG A 1 103 ? 49.515 44.503 82.115 1.00 22.74 108 ARG A N 1
ATOM 741 C CA . ARG A 1 103 ? 50.035 43.366 81.374 1.00 22.93 108 ARG A CA 1
ATOM 742 C C . ARG A 1 103 ? 50.336 42.212 82.315 1.00 20.51 108 ARG A C 1
ATOM 743 O O . ARG A 1 103 ? 50.015 41.086 82.021 1.00 22.83 108 ARG A O 1
ATOM 751 N N . ALA A 1 104 ? 50.959 42.493 83.453 1.00 19.72 109 ALA A N 1
ATOM 752 C CA . ALA A 1 104 ? 51.287 41.454 84.410 1.00 19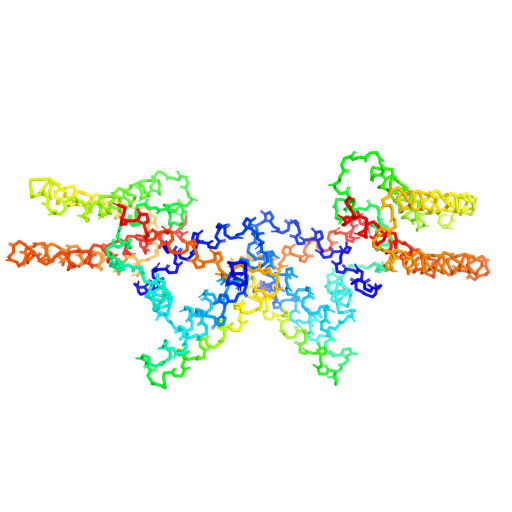.91 109 ALA A CA 1
ATOM 753 C C . ALA A 1 104 ? 50.046 40.722 84.887 1.00 20.02 109 ALA A C 1
ATOM 754 O O . ALA A 1 104 ? 50.025 39.474 84.947 1.00 19.12 109 ALA A O 1
ATOM 756 N N . LEU A 1 105 ? 49.017 41.485 85.242 1.00 19.03 110 LEU A N 1
ATOM 757 C CA . LEU A 1 105 ? 47.772 40.862 85.688 1.00 19.01 110 LEU A CA 1
ATOM 758 C C . LEU A 1 105 ? 47.182 39.983 84.589 1.00 18.69 110 LEU A C 1
ATOM 759 O O . LEU A 1 105 ? 46.849 38.820 84.809 1.00 19.76 110 LEU A O 1
ATOM 764 N N . LYS A 1 106 ? 47.044 40.535 83.394 1.00 20.65 111 LYS A N 1
ATOM 765 C CA . LYS A 1 106 ? 46.416 39.805 82.308 1.00 20.86 111 LYS A CA 1
ATOM 766 C C . LYS A 1 106 ? 47.220 38.560 81.950 1.00 21.21 111 LYS A C 1
ATOM 767 O O . LYS A 1 106 ? 46.639 37.528 81.695 1.00 20.36 111 LYS A O 1
ATOM 773 N N . GLN A 1 107 ? 48.550 38.650 81.973 1.00 21.67 112 GLN A N 1
ATOM 774 C CA A GLN A 1 107 ? 49.398 37.491 81.712 0.50 23.25 112 GLN A CA 1
ATOM 775 C CA B GLN A 1 107 ? 49.407 37.477 81.700 0.50 22.60 112 GLN A CA 1
ATOM 776 C C . GLN A 1 107 ? 49.179 36.363 82.705 1.00 22.14 112 GLN A C 1
ATOM 777 O O . GLN A 1 107 ? 49.027 35.226 82.311 1.00 22.32 112 GLN A O 1
ATOM 788 N N . ILE A 1 108 ? 49.180 36.689 83.992 1.00 22.48 113 ILE A N 1
ATOM 789 C CA . ILE A 1 108 ? 48.959 35.668 85.018 1.00 22.74 113 ILE A CA 1
ATOM 790 C C . ILE A 1 108 ? 47.562 35.032 84.855 1.00 20.20 113 ILE A C 1
ATOM 791 O O . ILE A 1 108 ? 47.440 33.812 84.922 1.00 17.56 113 ILE A O 1
ATOM 796 N N . LEU A 1 109 ? 46.534 35.855 84.622 1.00 18.92 114 LEU A N 1
ATOM 797 C CA . LEU A 1 109 ? 45.198 35.338 84.411 1.00 18.36 114 LEU A CA 1
ATOM 798 C C . LEU A 1 109 ? 45.109 34.428 83.178 1.00 19.55 114 LEU A C 1
ATOM 799 O O . LEU A 1 109 ? 44.391 33.451 83.212 1.00 20.96 114 LEU A O 1
ATOM 804 N N . SER A 1 110 ? 45.836 34.745 82.106 1.00 19.01 115 SER A N 1
ATOM 805 C CA . SER A 1 110 ? 45.750 34.000 80.879 1.00 21.76 115 SER A CA 1
ATOM 806 C C . SER A 1 110 ? 46.287 32.562 81.011 1.00 23.41 115 SER A C 1
ATOM 807 O O . SER A 1 110 ? 45.953 31.720 80.198 1.00 24.15 115 SER A O 1
ATOM 810 N N . LYS A 1 111 ? 47.094 32.305 82.034 1.00 23.22 116 LYS A N 1
ATOM 811 C CA . LYS A 1 111 ? 47.675 30.991 82.297 1.00 24.91 116 LYS A CA 1
ATOM 812 C C . LYS A 1 111 ? 46.837 30.093 83.193 1.00 22.99 116 LYS A C 1
ATOM 813 O O . LYS A 1 111 ? 47.183 28.943 83.420 1.00 23.50 116 LYS A O 1
ATOM 819 N N . ILE A 1 112 ? 45.710 30.608 83.685 1.00 21.95 117 ILE A N 1
ATOM 820 C CA . ILE A 1 112 ? 44.827 29.820 84.541 1.00 21.25 117 ILE A CA 1
ATOM 821 C C . ILE A 1 112 ? 44.411 28.498 83.871 1.00 21.66 117 ILE A C 1
ATOM 822 O O . ILE A 1 112 ? 44.446 27.464 84.517 1.00 22.35 117 ILE A O 1
ATOM 827 N N . PRO A 1 113 ? 44.001 28.520 82.586 1.00 22.47 118 PRO A N 1
ATOM 828 C CA . PRO A 1 113 ? 43.574 27.250 81.982 1.00 23.46 118 PRO A CA 1
ATOM 829 C C . PRO A 1 113 ? 44.648 26.155 82.002 1.00 24.25 118 PRO A C 1
ATOM 830 O O . PRO A 1 113 ? 44.330 24.986 82.191 1.00 22.86 118 PRO A O 1
ATOM 834 N N . ASP A 1 114 ? 45.905 26.537 81.892 1.00 26.36 119 ASP A N 1
ATOM 835 C CA . ASP A 1 114 ? 46.976 25.563 81.976 1.00 28.74 119 ASP A CA 1
ATOM 836 C C . ASP A 1 114 ? 47.386 25.179 83.375 1.00 30.39 119 ASP A C 1
ATOM 837 O O . ASP A 1 114 ? 47.932 24.107 83.561 1.00 33.05 119 ASP A O 1
ATOM 842 N N . GLU A 1 115 ? 47.183 26.062 84.340 1.00 31.19 120 GLU A N 1
ATOM 843 C CA . GLU A 1 115 ? 47.701 25.855 85.689 1.00 31.47 120 GLU A CA 1
ATOM 844 C C . GLU A 1 115 ? 46.673 25.293 86.644 1.00 32.38 120 GLU A C 1
ATOM 845 O O . GLU A 1 115 ? 47.031 24.758 87.709 1.00 32.27 120 GLU A O 1
ATOM 851 N N . ILE A 1 116 ? 45.402 25.421 86.287 1.00 29.21 121 ILE A N 1
ATOM 852 C CA . ILE A 1 116 ? 44.354 25.108 87.232 1.00 29.86 121 ILE A CA 1
ATOM 853 C C . ILE A 1 116 ? 44.329 23.620 87.633 1.00 31.47 121 ILE A C 1
ATOM 854 O O . ILE A 1 116 ? 43.899 23.296 88.727 1.00 30.30 121 ILE A O 1
ATOM 859 N N . ASN A 1 117 ? 44.773 22.728 86.755 1.00 32.62 122 ASN A N 1
ATOM 860 C CA . ASN A 1 117 ? 44.776 21.296 87.080 1.00 38.08 122 ASN A CA 1
ATOM 861 C C . ASN A 1 117 ? 45.982 20.815 87.880 1.00 38.28 122 ASN A C 1
ATOM 862 O O . ASN A 1 117 ? 46.049 19.646 88.249 1.00 40.42 122 ASN A O 1
ATOM 867 N N . ASP A 1 118 ? 46.935 21.707 88.111 1.00 36.57 123 ASP A N 1
ATOM 868 C CA . ASP A 1 118 ? 48.105 21.430 88.936 1.00 35.97 123 ASP A CA 1
ATOM 869 C C . ASP A 1 118 ? 47.918 22.169 90.268 1.00 34.18 123 ASP A C 1
ATOM 870 O O . ASP A 1 118 ? 48.169 23.376 90.343 1.00 33.15 123 ASP A O 1
ATOM 875 N N . ARG A 1 119 ? 47.474 21.447 91.296 1.00 32.00 124 ARG A N 1
ATOM 876 C CA . ARG A 1 119 ? 47.014 22.053 92.555 1.00 32.26 124 ARG A CA 1
ATOM 877 C C . ARG A 1 119 ? 48.079 22.879 93.258 1.00 30.50 124 ARG A C 1
ATOM 878 O O . ARG A 1 119 ? 47.798 23.974 93.737 1.00 27.90 124 ARG A O 1
ATOM 882 N N . VAL A 1 120 ? 49.305 22.359 93.331 1.00 30.58 125 VAL A N 1
ATOM 883 C CA . VAL A 1 120 ? 50.379 23.094 93.973 1.00 31.39 125 VAL A CA 1
ATOM 884 C C . VAL A 1 120 ? 50.654 24.386 93.198 1.00 31.69 125 VAL A C 1
ATOM 885 O O . VAL A 1 120 ? 50.694 25.465 93.788 1.00 33.58 125 VAL A O 1
ATOM 889 N N . ARG A 1 121 ? 50.803 24.286 91.880 1.00 29.90 126 ARG A N 1
ATOM 890 C CA . ARG A 1 121 ? 51.069 25.458 91.059 1.00 33.03 126 ARG A CA 1
ATOM 891 C C . ARG A 1 121 ? 49.892 26.459 91.103 1.00 30.66 126 ARG A C 1
ATOM 892 O O . ARG A 1 121 ? 50.103 27.667 91.226 1.00 28.29 126 ARG A O 1
ATOM 900 N N . PHE A 1 122 ? 48.664 25.954 91.034 1.00 27.98 127 PHE A N 1
ATOM 901 C CA . PHE A 1 122 ? 47.500 26.820 91.092 1.00 27.26 127 PHE A CA 1
ATOM 902 C C . PHE A 1 122 ? 47.429 27.647 92.384 1.00 27.88 127 PHE A C 1
ATOM 903 O O . PHE A 1 122 ? 47.041 28.808 92.342 1.00 27.36 127 PHE A O 1
ATOM 911 N N . LEU A 1 123 ? 47.850 27.081 93.513 1.00 27.70 128 LEU A N 1
ATOM 912 C CA . LEU A 1 123 ? 47.847 27.822 94.778 1.00 28.57 128 LEU A CA 1
ATOM 913 C C . LEU A 1 123 ? 48.763 29.022 94.709 1.00 27.81 128 LEU A C 1
ATOM 914 O O . LEU A 1 123 ? 48.436 30.088 95.230 1.00 27.45 128 LEU A O 1
ATOM 919 N N . GLN A 1 124 ? 49.916 28.845 94.069 1.00 27.53 129 GLN A N 1
ATOM 920 C CA . GLN A 1 124 ? 50.829 29.938 93.811 1.00 29.26 129 GLN A CA 1
ATOM 921 C C . GLN A 1 124 ? 50.225 30.978 92.837 1.00 27.08 129 GLN A C 1
ATOM 922 O O . GLN A 1 124 ? 50.364 32.181 93.062 1.00 25.63 129 GLN A O 1
ATOM 928 N N . THR A 1 125 ? 49.559 30.509 91.777 1.00 26.89 130 THR A N 1
ATOM 929 C CA . THR A 1 125 ? 48.880 31.400 90.811 1.00 28.42 130 THR A CA 1
ATOM 930 C C . THR A 1 125 ? 47.916 32.343 91.532 1.00 26.01 130 THR A C 1
ATOM 931 O O . THR A 1 125 ? 47.860 33.526 91.244 1.00 24.44 130 THR A O 1
ATOM 935 N N . ILE A 1 126 ? 47.149 31.799 92.467 1.00 23.63 131 ILE A N 1
ATOM 936 C CA . ILE A 1 126 ? 46.179 32.599 93.206 1.00 24.69 131 ILE A CA 1
ATOM 937 C C . ILE A 1 126 ? 46.842 33.729 94.007 1.00 24.96 131 ILE A C 1
ATOM 938 O O . ILE A 1 126 ? 46.344 34.864 94.027 1.00 23.66 131 ILE A O 1
ATOM 943 N N . LYS A 1 127 ? 47.985 33.429 94.622 1.00 25.33 132 LYS A N 1
ATOM 944 C CA . LYS A 1 127 ? 48.760 34.439 95.328 1.00 25.86 132 LYS A CA 1
ATOM 945 C C . LYS A 1 127 ? 49.371 35.461 94.387 1.00 22.66 132 LYS A C 1
ATOM 946 O O . LYS A 1 127 ? 49.452 36.637 94.732 1.00 23.21 132 LYS A O 1
ATOM 952 N N . ASP A 1 128 ? 49.831 35.022 93.221 1.00 22.96 133 ASP A N 1
ATOM 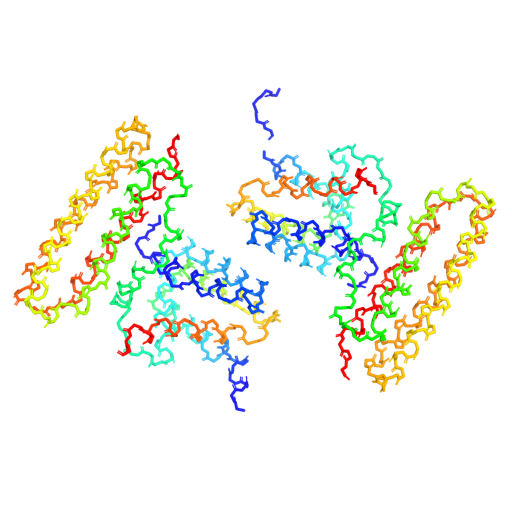953 C CA . ASP A 1 128 ? 50.374 35.935 92.224 1.00 22.25 133 ASP A CA 1
ATOM 954 C C . ASP A 1 128 ? 49.282 36.867 91.680 1.00 22.13 133 ASP A C 1
ATOM 955 O O . ASP A 1 128 ? 49.553 38.003 91.372 1.00 22.35 133 ASP A O 1
ATOM 960 N N . ILE A 1 129 ? 48.062 36.363 91.554 1.00 20.61 134 ILE A N 1
ATOM 961 C CA . ILE A 1 129 ? 46.934 37.177 91.064 1.00 21.55 134 ILE A CA 1
ATOM 962 C C . ILE A 1 129 ? 46.621 38.241 92.096 1.00 19.23 134 ILE A C 1
ATOM 963 O O . ILE A 1 129 ? 46.547 39.421 91.770 1.00 19.84 134 ILE A O 1
ATOM 968 N N . ALA A 1 130 ? 46.457 37.844 93.347 1.00 19.89 135 ALA A N 1
ATOM 969 C CA . ALA A 1 130 ? 46.175 38.822 94.385 1.00 21.68 135 ALA A CA 1
ATOM 970 C C . ALA A 1 130 ? 47.258 39.924 94.478 1.00 21.93 135 ALA A C 1
ATOM 971 O O . ALA A 1 130 ? 46.960 41.127 94.610 1.00 19.96 135 ALA A O 1
ATOM 973 N N . SER A 1 131 ? 48.512 39.524 94.351 1.00 21.87 136 SER A N 1
ATOM 974 C CA . SER A 1 131 ? 49.590 40.504 94.337 1.00 24.50 136 SER A CA 1
ATOM 975 C C . SER A 1 131 ? 49.499 41.469 93.139 1.00 22.31 136 SER A C 1
ATOM 976 O O . SER A 1 131 ? 49.704 42.686 93.277 1.00 22.57 136 SER A O 1
ATOM 979 N N . ALA A 1 132 ? 49.206 40.925 91.963 1.00 21.21 137 ALA A N 1
ATOM 980 C CA . ALA A 1 132 ? 49.149 41.730 90.742 1.00 20.29 137 ALA A CA 1
ATOM 981 C C . ALA A 1 132 ? 47.934 42.691 90.767 1.00 20.62 137 ALA A C 1
ATOM 982 O O . ALA A 1 132 ? 48.014 43.804 90.259 1.00 20.22 137 ALA A O 1
ATOM 984 N N . ILE A 1 133 ? 46.824 42.242 91.348 1.00 21.38 138 ILE A N 1
ATOM 985 C CA . ILE A 1 133 ? 45.643 43.091 91.533 1.00 22.75 138 ILE A CA 1
ATOM 986 C C . ILE A 1 133 ? 45.967 44.279 92.441 1.00 23.89 138 ILE A C 1
ATOM 987 O O . ILE A 1 133 ? 45.638 45.422 92.114 1.00 21.76 138 ILE A O 1
ATOM 992 N N . LYS A 1 134 ? 46.608 44.006 93.584 1.00 23.62 139 LYS A N 1
ATOM 993 C CA . LYS A 1 134 ? 46.996 45.045 94.522 1.00 25.47 139 LYS A CA 1
ATOM 994 C C . LYS A 1 134 ? 47.898 46.101 93.855 1.00 24.88 139 LYS A C 1
ATOM 995 O O . LYS A 1 134 ? 47.683 47.302 93.981 1.00 22.47 139 LYS A O 1
ATOM 1001 N N . GLU A 1 135 ? 48.896 45.640 93.125 1.00 23.14 140 GLU A N 1
ATOM 1002 C CA . GLU A 1 135 ? 49.830 46.540 92.505 1.00 24.37 140 GLU A CA 1
ATOM 1003 C C . GLU A 1 135 ? 49.178 47.364 91.399 1.00 21.19 140 GLU A C 1
ATOM 1004 O O . GLU A 1 135 ? 49.470 48.544 91.282 1.00 21.70 140 GLU A O 1
ATOM 1010 N N . LEU A 1 136 ? 48.297 46.758 90.613 1.00 20.84 141 LEU A N 1
ATOM 1011 C CA . LEU A 1 136 ? 47.550 47.512 89.603 1.00 19.92 141 LEU A CA 1
ATOM 1012 C C . LEU A 1 136 ? 46.716 48.607 90.259 1.00 20.35 141 LEU A C 1
ATOM 1013 O O . LEU A 1 136 ? 46.761 49.765 89.847 1.00 18.52 141 LEU A O 1
ATOM 1018 N N . LEU A 1 137 ? 45.966 48.250 91.290 1.00 22.05 142 LEU A N 1
ATOM 1019 C CA . LEU A 1 137 ? 45.093 49.222 91.966 1.00 23.23 142 LEU A CA 1
ATOM 1020 C C . LEU A 1 137 ? 45.891 50.357 92.617 1.00 23.61 142 LEU A C 1
ATOM 1021 O O . LEU A 1 137 ? 45.517 51.528 92.510 1.00 22.07 142 LEU A O 1
ATOM 1026 N N . ASP A 1 138 ? 47.017 50.025 93.245 1.00 24.03 143 ASP A N 1
ATOM 1027 C CA . ASP A 1 138 ? 47.909 51.047 93.798 1.00 25.36 143 ASP A CA 1
ATOM 1028 C C . ASP A 1 138 ? 48.382 52.019 92.710 1.00 23.04 143 ASP A C 1
ATOM 1029 O O . ASP A 1 138 ? 48.338 53.238 92.900 1.00 21.90 143 ASP A O 1
ATOM 1034 N N . THR A 1 139 ? 48.805 51.486 91.562 1.00 21.71 144 THR A N 1
ATOM 1035 C CA . THR A 1 139 ? 49.247 52.336 90.446 1.00 21.79 144 THR A CA 1
ATOM 1036 C C . THR A 1 139 ? 48.114 53.209 89.897 1.00 21.04 144 THR A C 1
ATOM 1037 O O . THR A 1 139 ? 48.294 54.389 89.620 1.00 20.70 144 THR A O 1
ATOM 1041 N N . VAL A 1 140 ? 46.960 52.601 89.689 1.00 19.80 145 VAL A N 1
ATOM 1042 C CA . VAL A 1 140 ? 45.773 53.339 89.237 1.00 19.55 145 VAL A CA 1
ATOM 1043 C C . VAL A 1 140 ? 45.517 54.547 90.147 1.00 20.23 145 VAL A C 1
ATOM 1044 O O . VAL A 1 140 ? 45.418 55.662 89.662 1.00 19.11 145 VAL A O 1
ATOM 1048 N N . ASN A 1 141 ? 45.491 54.327 91.465 1.00 20.93 146 ASN A N 1
ATOM 1049 C CA . ASN A 1 141 ? 45.284 55.398 92.420 1.00 23.46 146 ASN A CA 1
ATOM 1050 C C . ASN A 1 141 ? 46.362 56.466 92.392 1.00 23.73 146 ASN A C 1
ATOM 1051 O O . ASN A 1 141 ? 46.067 57.652 92.489 1.00 22.57 146 ASN A O 1
ATOM 1056 N N . ASN A 1 142 ? 47.610 56.046 92.243 1.00 24.43 147 ASN A N 1
ATOM 1057 C CA . ASN A 1 142 ? 48.693 56.986 92.083 1.00 24.83 147 ASN A CA 1
ATOM 1058 C C . ASN A 1 142 ? 48.552 57.877 90.834 1.00 22.26 147 ASN A C 1
ATOM 1059 O O . ASN A 1 142 ? 48.705 59.078 90.919 1.00 21.73 147 ASN A O 1
ATOM 1064 N N . VAL A 1 143 ? 48.282 57.295 89.682 1.00 22.62 148 VAL A N 1
ATOM 1065 C CA . VAL A 1 143 ? 48.192 58.083 88.451 1.00 22.36 148 VAL A CA 1
ATOM 1066 C C . VAL A 1 143 ? 46.943 58.956 88.491 1.00 22.01 148 VAL A C 1
ATOM 1067 O O . VAL A 1 143 ? 46.969 60.080 88.063 1.00 23.91 148 VAL A O 1
ATOM 1071 N N . PHE A 1 144 ? 45.862 58.426 89.044 1.00 22.86 149 PHE A N 1
ATOM 1072 C CA . PHE A 1 144 ? 44.629 59.193 89.257 1.00 22.38 149 PHE A CA 1
ATOM 1073 C C . PHE A 1 144 ? 44.922 60.486 90.012 1.00 22.74 149 PHE A C 1
ATOM 1074 O O . PHE A 1 144 ? 44.496 61.561 89.595 1.00 21.91 149 PHE A O 1
ATOM 1082 N N . LYS A 1 145 ? 45.648 60.366 91.129 1.00 23.74 150 LYS A N 1
ATOM 1083 C CA . LYS A 1 145 ? 46.012 61.518 91.940 1.00 24.93 150 LYS A CA 1
ATOM 1084 C C . LYS A 1 145 ? 46.997 62.428 91.215 1.00 24.10 150 LYS A C 1
ATOM 1085 O O . LYS A 1 145 ? 46.859 63.659 91.250 1.00 22.94 150 LYS A O 1
ATOM 1091 N N . LYS A 1 146 ? 47.973 61.829 90.541 1.00 24.69 151 LYS A N 1
ATOM 1092 C CA . LYS A 1 146 ? 48.966 62.591 89.795 1.00 24.70 151 LYS A CA 1
ATOM 1093 C C . LYS A 1 146 ? 48.351 63.551 88.761 1.00 23.77 151 LYS A C 1
ATOM 1094 O O . LYS A 1 146 ? 48.817 64.681 88.597 1.00 22.29 151 LYS A O 1
ATOM 1100 N N . TYR A 1 147 ? 47.316 63.100 88.068 1.00 21.82 152 TYR A N 1
ATOM 1101 C CA . TYR A 1 147 ? 46.628 63.940 87.087 1.00 24.33 152 TYR A CA 1
ATOM 1102 C C . TYR A 1 147 ? 45.433 64.681 87.670 1.00 25.15 152 TYR A C 1
ATOM 1103 O O . TYR A 1 147 ? 44.546 65.095 86.930 1.00 27.00 152 TYR A O 1
ATOM 1112 N N . GLN A 1 148 ? 45.400 64.811 88.994 1.00 25.77 153 GLN A N 1
ATOM 1113 C CA . GLN A 1 148 ? 44.510 65.734 89.655 1.00 27.90 153 GLN A CA 1
ATOM 1114 C C . GLN A 1 148 ? 43.028 65.324 89.510 1.00 25.59 153 GLN A C 1
ATOM 1115 O O . GLN A 1 148 ? 42.146 66.166 89.383 1.00 23.59 153 GLN A O 1
ATOM 1121 N N . TYR A 1 149 ? 42.786 64.015 89.498 1.00 22.91 154 TYR A N 1
ATOM 1122 C CA . TYR A 1 149 ? 41.446 63.442 89.502 1.00 25.15 154 TYR A CA 1
ATOM 1123 C C . TYR A 1 149 ? 40.616 63.807 88.287 1.00 23.52 154 TYR A C 1
ATOM 1124 O O . TYR A 1 149 ? 39.412 63.958 88.377 1.00 25.33 154 TYR A O 1
ATOM 1133 N N . GLN A 1 150 ? 41.270 63.812 87.132 1.00 23.16 155 GLN A N 1
ATOM 1134 C CA . GLN A 1 150 ? 40.614 63.931 85.851 1.00 22.51 155 GLN A CA 1
ATOM 1135 C C . GLN A 1 150 ? 39.881 62.610 85.600 1.00 22.67 155 GLN A C 1
ATOM 1136 O O . GLN A 1 150 ? 40.227 61.566 86.166 1.00 22.78 155 GLN A O 1
ATOM 1142 N N . ASN A 1 151 ? 38.834 62.690 84.799 1.00 22.45 156 ASN A N 1
ATOM 1143 C CA . ASN A 1 151 ? 37.942 61.580 84.472 1.00 22.78 156 ASN A CA 1
ATOM 1144 C C . ASN A 1 151 ? 37.390 60.909 85.744 1.00 23.12 156 ASN A C 1
ATOM 1145 O O . ASN A 1 151 ? 37.288 59.680 85.836 1.00 21.42 156 ASN A O 1
ATOM 1150 N N . ARG A 1 152 ? 37.010 61.745 86.711 1.00 23.21 157 ARG A N 1
ATOM 1151 C CA . ARG A 1 152 ? 36.757 61.303 88.072 1.00 23.89 157 ARG A CA 1
ATOM 1152 C C . ARG A 1 152 ? 35.619 60.297 88.154 1.00 24.45 157 ARG A C 1
ATOM 1153 O O . ARG A 1 152 ? 35.774 59.246 88.768 1.00 22.34 157 ARG A O 1
ATOM 1161 N N . ARG A 1 153 ? 34.479 60.630 87.555 1.00 24.30 158 ARG A N 1
ATOM 1162 C CA . ARG A 1 153 ? 33.301 59.775 87.697 1.00 28.61 158 ARG A CA 1
ATOM 1163 C C . ARG A 1 153 ? 33.550 58.422 87.063 1.00 25.83 158 ARG A C 1
ATOM 1164 O O . ARG A 1 153 ? 33.252 57.405 87.664 1.00 24.01 158 ARG A O 1
ATOM 1172 N N . ALA A 1 154 ? 34.105 58.437 85.856 1.00 24.09 159 ALA A N 1
ATOM 1173 C CA . ALA A 1 154 ? 34.417 57.225 85.117 1.00 23.81 159 ALA A CA 1
ATOM 1174 C C . ALA A 1 154 ? 35.397 56.345 85.905 1.00 22.28 159 ALA A C 1
ATOM 1175 O O . ALA A 1 154 ? 35.167 55.158 86.079 1.00 22.35 159 ALA A O 1
ATOM 1177 N N . LEU A 1 155 ? 36.475 56.941 86.393 1.00 22.87 160 LEU A N 1
ATOM 1178 C CA . LEU A 1 155 ? 37.502 56.173 87.092 1.00 24.48 160 LEU A CA 1
ATOM 1179 C C . LEU A 1 155 ? 37.011 55.645 88.456 1.00 23.87 160 LEU A C 1
ATOM 1180 O O . LEU A 1 155 ? 37.214 54.477 88.806 1.00 21.63 160 LEU A O 1
ATOM 1185 N N . GLU A 1 156 ? 36.315 56.468 89.216 1.00 23.54 161 GLU A N 1
ATOM 1186 C CA . GLU A 1 156 ? 35.707 55.961 90.454 1.00 24.51 161 GLU A CA 1
ATOM 1187 C C . GLU A 1 156 ? 34.741 54.804 90.209 1.00 22.74 161 GLU A C 1
ATOM 1188 O O . GLU A 1 156 ? 34.761 53.815 90.950 1.00 22.75 161 GLU A O 1
ATOM 1194 N N . HIS A 1 157 ? 33.907 54.909 89.182 1.00 21.76 162 HIS A N 1
ATOM 1195 C CA . HIS A 1 157 ? 32.977 53.834 88.848 1.00 23.91 162 HIS A CA 1
ATOM 1196 C C . HIS A 1 157 ? 33.731 52.559 88.399 1.00 23.38 162 HIS A C 1
ATOM 1197 O O . HIS A 1 157 ? 33.439 51.451 88.837 1.00 22.52 162 HIS A O 1
ATOM 1204 N N . GLN A 1 158 ? 34.732 52.722 87.546 1.00 23.18 163 GLN A N 1
ATOM 1205 C CA . GLN A 1 158 ? 35.511 51.559 87.089 1.00 22.48 163 GLN A CA 1
ATOM 1206 C C . GLN A 1 158 ? 36.267 50.892 88.219 1.00 21.85 163 GLN A C 1
ATOM 1207 O O . GLN A 1 158 ? 36.395 49.669 88.234 1.00 20.54 163 GLN A O 1
ATOM 1213 N N . LYS A 1 159 ? 36.779 51.684 89.153 1.00 23.15 164 LYS A N 1
ATOM 1214 C CA . LYS A 1 159 ? 37.487 51.158 90.314 1.00 26.57 164 LYS A CA 1
ATOM 1215 C C . LYS A 1 159 ? 36.547 50.340 91.224 1.00 28.53 164 LYS A C 1
ATOM 1216 O O . LYS A 1 159 ? 36.880 49.220 91.640 1.00 24.24 164 LYS A O 1
ATOM 1222 N N . LYS A 1 160 ? 35.356 50.881 91.470 1.00 27.66 165 LYS A N 1
ATOM 1223 C CA . LYS A 1 160 ? 34.312 50.175 92.185 1.00 30.09 165 LYS A CA 1
ATOM 1224 C C . LYS A 1 160 ? 33.916 48.835 91.537 1.00 26.90 165 LYS A C 1
ATOM 1225 O O . LYS A 1 160 ? 33.791 47.816 92.244 1.00 27.12 165 LYS A O 1
ATOM 1231 N N . GLU A 1 161 ? 33.688 48.823 90.227 1.00 25.15 166 GLU A N 1
ATOM 1232 C CA A GLU A 1 161 ? 33.356 47.581 89.541 0.50 25.70 166 GLU A CA 1
ATOM 1233 C CA B GLU A 1 161 ? 33.345 47.586 89.533 0.50 25.21 166 GLU A CA 1
ATOM 1234 C C . GLU A 1 161 ? 34.519 46.585 89.619 1.00 25.13 166 GLU A C 1
ATOM 1235 O O . GLU A 1 161 ? 34.318 45.393 89.787 1.00 24.93 166 GLU A O 1
ATOM 1246 N N . PHE A 1 162 ? 35.753 47.082 89.528 1.00 24.12 167 PHE A N 1
ATOM 1247 C CA . PHE A 1 162 ? 36.931 46.204 89.594 1.00 22.73 167 PHE A CA 1
ATOM 1248 C C . PHE A 1 162 ? 37.008 45.476 90.928 1.00 23.29 167 PHE A C 1
ATOM 1249 O O . PHE A 1 162 ? 37.263 44.268 90.974 1.00 21.44 167 PHE A O 1
ATOM 1257 N N . VAL A 1 163 ? 36.822 46.227 92.014 1.00 23.68 168 VAL A N 1
ATOM 1258 C CA . VAL A 1 163 ? 36.832 45.670 93.351 1.00 25.82 168 VAL A CA 1
ATOM 1259 C C . VAL A 1 163 ? 35.700 44.655 93.483 1.00 25.60 168 VAL A C 1
ATOM 1260 O O . VAL A 1 163 ? 35.912 43.568 94.012 1.00 25.93 168 VAL A O 1
ATOM 1264 N N . LYS A 1 164 ? 34.521 44.973 92.958 1.00 25.26 169 LYS A N 1
ATOM 1265 C CA . LYS A 1 164 ? 33.416 44.029 92.975 1.00 26.80 169 LYS A CA 1
ATOM 1266 C C . LYS A 1 164 ? 33.770 42.739 92.220 1.00 25.39 169 LYS A C 1
ATOM 1267 O O . LYS A 1 164 ? 33.516 41.629 92.698 1.00 24.23 169 LYS A O 1
ATOM 1273 N N . TYR A 1 165 ? 34.345 42.890 91.031 1.00 25.48 170 TYR A N 1
ATOM 1274 C CA . TYR A 1 165 ? 34.701 41.722 90.199 1.00 26.13 170 TYR A CA 1
ATOM 1275 C C . TYR A 1 165 ? 35.816 40.879 90.773 1.00 23.27 170 TYR A C 1
ATOM 1276 O O . TYR A 1 165 ? 35.848 39.663 90.577 1.00 23.83 170 TYR A O 1
ATOM 1285 N N . SER A 1 166 ? 36.722 41.522 91.483 1.00 22.85 171 SER A N 1
ATOM 1286 C CA . SER A 1 166 ? 37.795 40.834 92.164 1.00 23.42 171 SER A CA 1
ATOM 1287 C C . SER A 1 166 ? 37.288 39.990 93.345 1.00 22.64 171 SER A C 1
ATOM 1288 O O . SER A 1 166 ? 37.687 38.845 93.519 1.00 20.44 171 SER A O 1
ATOM 1291 N N . LYS A 1 167 ? 36.374 40.544 94.139 1.00 25.48 172 LYS A N 1
ATOM 1292 C CA . LYS A 1 167 ? 35.709 39.783 95.203 1.00 26.47 172 LYS A CA 1
ATOM 1293 C C . LYS A 1 167 ? 34.944 38.595 94.631 1.00 25.89 172 LYS A C 1
ATOM 1294 O O . LYS A 1 167 ? 34.999 37.488 95.158 1.00 26.18 172 LYS A O 1
ATOM 1297 N N . SER A 1 168 ? 34.249 38.824 93.532 1.00 25.46 173 SER A N 1
ATOM 1298 C CA . SER A 1 168 ? 33.526 37.767 92.877 1.00 26.99 173 SER A CA 1
ATOM 1299 C C . SER A 1 168 ? 34.480 36.688 92.320 1.00 25.40 173 SER A C 1
ATOM 1300 O O . SER A 1 168 ? 34.184 35.501 92.408 1.00 21.86 173 SER A O 1
ATOM 1303 N N . PHE A 1 169 ? 35.637 37.101 91.801 1.00 22.01 174 PHE A N 1
ATOM 1304 C CA . PHE A 1 169 ? 36.678 36.133 91.387 1.00 21.84 174 PHE A CA 1
ATOM 1305 C C . PHE A 1 169 ? 37.157 35.283 92.561 1.00 20.84 174 PHE A C 1
ATOM 1306 O O . PHE A 1 169 ? 37.234 34.072 92.456 1.00 20.11 174 PHE A O 1
ATOM 1314 N N . SER A 1 170 ? 37.400 35.915 93.699 1.00 22.94 175 SER A N 1
ATOM 1315 C CA . SER A 1 170 ? 37.772 35.177 94.920 1.00 23.39 175 SER A CA 1
ATOM 1316 C C . SER A 1 170 ? 36.730 34.158 95.352 1.00 24.10 175 SER A C 1
ATOM 1317 O O . SER A 1 170 ? 37.093 33.032 95.705 1.00 23.05 175 SER A O 1
ATOM 1320 N N . ASP A 1 171 ? 35.451 34.560 95.348 1.00 23.59 176 ASP A N 1
ATOM 1321 C CA . ASP A 1 171 ? 34.346 33.652 95.645 1.00 25.13 176 ASP A CA 1
ATOM 1322 C C . ASP A 1 171 ? 34.283 32.452 94.693 1.00 24.30 176 ASP A C 1
ATOM 1323 O O . ASP A 1 171 ? 33.975 31.320 95.092 1.00 24.43 176 ASP A O 1
ATOM 1328 N N . THR A 1 172 ? 34.554 32.713 93.423 1.00 22.60 177 THR A N 1
ATOM 1329 C CA . THR A 1 172 ? 34.579 31.689 92.427 1.00 22.19 177 THR A CA 1
ATOM 1330 C C . THR A 1 172 ? 35.707 30.651 92.670 1.00 20.94 177 THR A C 1
ATOM 1331 O O . THR A 1 172 ? 35.517 29.462 92.445 1.00 20.47 177 THR A O 1
ATOM 1335 N N . LEU A 1 173 ? 36.872 31.113 93.118 1.00 20.87 178 LEU A N 1
ATOM 1336 C CA . LEU A 1 173 ? 37.987 30.214 93.479 1.00 20.90 178 LEU A CA 1
ATOM 1337 C C . LEU A 1 173 ? 37.605 29.293 94.632 1.00 20.94 178 LEU A C 1
ATOM 1338 O O . LEU A 1 173 ? 37.850 28.078 94.585 1.00 19.80 178 LEU A O 1
ATOM 1343 N N . LYS A 1 174 ? 36.984 29.882 95.652 1.00 22.78 179 LYS A N 1
ATOM 1344 C CA . LYS A 1 174 ? 36.525 29.143 96.817 1.00 25.28 179 LYS A CA 1
ATOM 1345 C C . LYS A 1 174 ? 35.566 28.040 96.419 1.00 23.62 179 LYS A C 1
ATOM 1346 O O . LYS A 1 174 ? 35.690 26.894 96.850 1.00 22.89 179 LYS A O 1
ATOM 1352 N N . THR A 1 175 ? 34.608 28.381 95.573 1.00 22.66 180 THR A N 1
ATOM 1353 C CA . THR A 1 175 ? 33.666 27.408 95.087 1.00 23.34 180 THR A CA 1
ATOM 1354 C C . THR A 1 175 ? 34.373 26.346 94.240 1.00 22.64 180 THR A C 1
ATOM 1355 O O . THR A 1 175 ? 34.057 25.154 94.333 1.00 23.07 180 THR A O 1
ATOM 1359 N N . TYR A 1 176 ? 35.329 26.763 93.408 1.00 21.01 181 TYR A N 1
ATOM 1360 C CA . TYR A 1 176 ? 36.038 25.810 92.573 1.00 20.35 181 TYR A CA 1
ATOM 1361 C C . TYR A 1 176 ? 36.730 24.734 93.422 1.00 21.47 181 TYR A C 1
ATOM 1362 O O . TYR A 1 176 ? 36.753 23.577 93.037 1.00 21.64 181 TYR A O 1
ATOM 1371 N N . PHE A 1 177 ? 37.305 25.112 94.564 1.00 22.21 182 PHE A N 1
ATOM 1372 C CA . PHE A 1 177 ? 37.929 24.132 95.434 1.00 24.21 182 PHE A CA 1
ATOM 1373 C C . PHE A 1 177 ? 36.933 23.101 95.964 1.00 27.15 182 PHE A C 1
ATOM 1374 O O . PHE A 1 177 ? 37.330 21.992 96.262 1.00 28.11 182 PHE A O 1
ATOM 1382 N N . LYS A 1 178 ? 35.649 23.455 96.055 1.00 27.56 183 LYS A N 1
ATOM 1383 C CA . LYS A 1 178 ? 34.606 22.482 96.417 1.00 28.98 183 LYS A CA 1
ATOM 1384 C C . LYS A 1 178 ? 34.110 21.636 95.248 1.00 27.20 183 LYS A C 1
ATOM 1385 O O . LYS A 1 178 ? 33.961 20.438 95.382 1.00 26.03 183 LYS A O 1
ATOM 1391 N N . ASP A 1 179 ? 33.806 22.249 94.107 1.00 25.06 184 ASP A N 1
ATOM 1392 C CA . ASP A 1 179 ? 33.073 21.526 93.063 1.00 24.18 184 ASP A CA 1
ATOM 1393 C C . ASP A 1 179 ? 33.880 21.181 91.801 1.00 23.34 184 ASP A C 1
ATOM 1394 O O . ASP A 1 179 ? 33.415 20.446 90.943 1.00 25.15 184 ASP A O 1
ATOM 1399 N N . GLY A 1 180 ? 35.091 21.701 91.697 1.00 22.12 185 GLY A N 1
ATOM 1400 C CA . GLY A 1 180 ? 35.993 21.409 90.568 1.00 21.51 185 GLY A CA 1
ATOM 1401 C C . GLY A 1 180 ? 35.568 21.896 89.177 1.00 20.58 185 GLY A C 1
ATOM 1402 O O . GLY A 1 180 ? 36.136 21.476 88.177 1.00 19.94 185 GLY A O 1
ATOM 1403 N N . LYS A 1 181 ? 34.583 22.792 89.104 1.00 19.50 186 LYS A N 1
ATOM 1404 C CA . LYS A 1 181 ? 34.051 23.258 87.833 1.00 19.24 186 LYS A CA 1
ATOM 1405 C C . LYS A 1 181 ? 34.868 24.455 87.309 1.00 19.18 186 LYS A C 1
ATOM 1406 O O . LYS A 1 181 ? 34.678 25.602 87.730 1.00 21.09 186 LYS A O 1
ATOM 1412 N N . ALA A 1 182 ? 35.836 24.164 86.446 1.00 19.38 187 ALA A N 1
ATOM 1413 C CA . ALA A 1 182 ? 36.814 25.150 86.002 1.00 18.54 187 ALA A CA 1
ATOM 1414 C C . ALA A 1 182 ? 36.221 26.331 85.244 1.00 18.95 187 ALA A C 1
ATOM 1415 O O . ALA A 1 182 ? 36.667 27.457 85.412 1.00 17.80 187 ALA A O 1
ATOM 1417 N N . ILE A 1 183 ? 35.175 26.079 84.446 1.00 19.93 188 ILE A N 1
ATOM 1418 C CA . ILE A 1 183 ? 34.586 27.112 83.587 1.00 19.61 188 ILE A CA 1
ATOM 1419 C C . ILE A 1 183 ? 34.216 28.366 84.373 1.00 18.76 188 ILE A C 1
ATOM 1420 O O . ILE A 1 183 ? 34.388 29.466 83.875 1.00 17.79 188 ILE A O 1
ATOM 1425 N N . ASN A 1 184 ? 33.710 28.206 85.594 1.00 18.66 189 ASN A N 1
ATOM 1426 C CA . ASN A 1 184 ? 33.303 29.346 86.407 1.00 18.42 189 ASN A CA 1
ATOM 1427 C C . ASN A 1 184 ? 34.481 30.287 86.766 1.00 19.24 189 ASN A C 1
ATOM 1428 O O . ASN A 1 184 ? 34.330 31.491 86.817 1.00 18.16 189 ASN A O 1
ATOM 1433 N N . VAL A 1 185 ? 35.640 29.704 86.991 1.00 16.69 190 VAL A N 1
ATOM 1434 C CA . VAL A 1 185 ? 36.837 30.507 87.210 1.00 17.74 190 VAL A CA 1
ATOM 1435 C C . VAL A 1 185 ? 37.216 31.239 85.925 1.00 16.95 190 VAL A C 1
ATOM 1436 O O . VAL A 1 185 ? 37.638 32.392 85.985 1.00 17.82 190 VAL A O 1
ATOM 1440 N N . PHE A 1 186 ? 37.110 30.555 84.780 1.00 18.29 191 PHE A N 1
ATOM 1441 C CA . PHE A 1 186 ? 37.454 31.178 83.504 1.00 18.13 191 PHE A CA 1
ATOM 1442 C C . PHE A 1 186 ? 36.543 32.394 83.200 1.00 18.27 191 PHE A C 1
ATOM 1443 O O . PHE A 1 186 ? 37.034 33.448 82.810 1.00 16.95 191 PHE A O 1
ATOM 1451 N N . VAL A 1 187 ? 35.234 32.244 83.435 1.00 18.26 192 VAL A N 1
ATOM 1452 C CA . VAL A 1 187 ? 34.276 33.342 83.271 1.00 19.39 192 VAL A CA 1
ATOM 1453 C C . VAL A 1 187 ? 34.656 34.536 84.149 1.00 19.18 192 VAL A C 1
ATOM 1454 O O . VAL A 1 187 ? 34.725 35.699 83.701 1.00 19.01 192 VAL A O 1
ATOM 1458 N N . SER A 1 188 ? 34.962 34.258 85.399 1.00 18.40 193 SER A N 1
ATOM 1459 C CA . SER A 1 188 ? 35.230 35.343 86.340 1.00 19.10 193 SER A CA 1
ATOM 1460 C C . SER A 1 188 ? 36.581 36.045 86.017 1.00 18.41 193 SER A C 1
ATOM 1461 O O . SER A 1 188 ? 36.727 37.270 86.157 1.00 18.02 193 SER A O 1
ATOM 1464 N N . ALA A 1 189 ? 37.548 35.264 85.551 1.00 18.51 194 ALA A N 1
ATOM 1465 C CA . ALA A 1 189 ? 38.848 35.823 85.135 1.00 18.40 194 ALA A CA 1
ATOM 1466 C C . ALA A 1 189 ? 38.673 36.741 83.916 1.00 17.87 194 ALA A C 1
ATOM 1467 O O . ALA A 1 189 ? 39.268 37.813 83.881 1.00 16.85 194 ALA A O 1
ATOM 1469 N N . ASN A 1 190 ? 37.849 36.348 82.946 1.00 17.72 195 ASN A N 1
ATOM 1470 C CA . ASN A 1 190 ? 37.632 37.200 81.767 1.00 19.11 195 ASN A CA 1
ATOM 1471 C C . ASN A 1 190 ? 37.051 38.574 82.123 1.00 19.66 195 ASN A C 1
ATOM 1472 O O . ASN A 1 190 ? 37.379 39.597 81.512 1.00 18.88 195 ASN A O 1
ATOM 1477 N N . ARG A 1 191 ? 36.213 38.588 83.148 1.00 21.48 196 ARG A N 1
ATOM 1478 C CA . ARG A 1 191 ? 35.633 39.817 83.654 1.00 24.53 196 ARG A CA 1
ATOM 1479 C C . ARG A 1 191 ? 36.700 40.755 84.192 1.00 21.02 196 ARG A C 1
ATOM 1480 O O . ARG A 1 191 ? 36.666 41.971 83.944 1.00 18.28 196 ARG A O 1
ATOM 1488 N N . LEU A 1 192 ? 37.669 40.206 84.915 1.00 19.42 197 LEU A N 1
ATOM 1489 C CA . LEU A 1 192 ? 38.758 41.023 85.426 1.00 19.68 197 LEU A CA 1
ATOM 1490 C C . LEU A 1 192 ? 39.633 41.570 84.316 1.00 19.01 197 LEU A C 1
ATOM 1491 O O . LEU A 1 192 ? 40.112 42.725 84.413 1.00 19.89 197 LEU A O 1
ATOM 1496 N N . ILE A 1 193 ? 39.857 40.749 83.282 1.00 17.87 198 ILE A N 1
ATOM 1497 C CA . ILE A 1 193 ? 40.589 41.204 82.115 1.00 18.21 198 ILE A CA 1
ATOM 1498 C C . ILE A 1 193 ? 39.870 42.391 81.441 1.00 18.62 198 ILE A C 1
ATOM 1499 O O . ILE A 1 193 ? 40.498 43.396 81.126 1.00 16.59 198 ILE A O 1
ATOM 1504 N N . HIS A 1 194 ? 38.551 42.262 81.245 1.00 18.48 199 HIS A N 1
ATOM 1505 C CA . HIS A 1 194 ? 37.762 43.330 80.627 1.00 18.53 199 HIS A CA 1
ATOM 1506 C C . HIS A 1 194 ? 37.853 44.622 81.454 1.00 17.96 199 HIS A C 1
ATOM 1507 O O . HIS A 1 194 ? 38.061 45.693 80.920 1.00 17.51 199 HIS A O 1
ATOM 1514 N N . GLN A 1 195 ? 37.741 44.505 82.768 1.00 18.88 200 GLN A N 1
ATOM 1515 C CA . GLN A 1 195 ? 37.785 45.685 83.630 1.00 19.69 200 GLN A CA 1
ATOM 1516 C C . GLN A 1 195 ? 39.190 46.334 83.653 1.00 19.05 200 GLN A C 1
ATOM 1517 O O . GLN A 1 195 ? 39.319 47.549 83.682 1.00 18.34 200 GLN A O 1
ATOM 1523 N N . THR A 1 196 ? 40.226 45.515 83.573 1.00 18.43 201 THR A N 1
ATOM 1524 C CA . THR A 1 196 ? 41.579 46.047 83.422 1.00 18.97 201 THR A CA 1
ATOM 1525 C C . THR A 1 196 ? 41.708 46.908 82.157 1.00 19.85 201 THR A C 1
ATOM 1526 O O . THR A 1 196 ? 42.206 48.040 82.218 1.00 20.37 201 THR A O 1
ATOM 1530 N N . ASN A 1 197 ? 41.220 46.384 81.037 1.00 19.81 202 ASN A N 1
ATOM 1531 C CA . ASN A 1 197 ? 41.236 47.111 79.786 1.00 21.44 202 ASN A CA 1
ATOM 1532 C C . ASN A 1 197 ? 40.420 48.425 79.813 1.00 21.77 202 ASN A C 1
ATOM 1533 O O . ASN A 1 197 ? 40.835 49.436 79.232 1.00 21.13 202 ASN A O 1
ATOM 1538 N N . LEU A 1 198 ? 39.275 48.419 80.479 1.00 21.94 203 LEU A N 1
ATOM 1539 C CA . LEU A 1 198 ? 38.479 49.636 80.615 1.00 23.44 203 LEU A CA 1
ATOM 1540 C C . LEU A 1 198 ? 39.211 50.713 81.422 1.00 23.75 203 LEU A C 1
ATOM 1541 O O . LEU A 1 198 ? 39.170 51.887 81.067 1.00 24.25 203 LEU A O 1
ATOM 1546 N N . ILE A 1 199 ? 39.894 50.313 82.498 1.00 23.92 204 ILE A N 1
ATOM 1547 C CA . ILE A 1 199 ? 40.677 51.270 83.273 1.00 25.21 204 ILE A CA 1
ATOM 1548 C C . ILE A 1 199 ? 41.816 51.878 82.438 1.00 26.91 204 ILE A C 1
ATOM 1549 O O . ILE A 1 199 ? 41.980 53.107 82.388 1.00 28.02 204 ILE A O 1
ATOM 1554 N N . LEU A 1 200 ? 42.573 51.046 81.743 1.00 27.47 205 LEU A N 1
ATOM 1555 C CA . LEU A 1 200 ? 43.593 51.567 80.819 1.00 26.17 205 LEU A CA 1
ATOM 1556 C C . LEU A 1 200 ? 43.025 52.603 79.840 1.00 27.73 205 LEU A C 1
ATOM 1557 O O . LEU A 1 200 ? 43.610 53.677 79.624 1.00 24.83 205 LEU A O 1
ATOM 1562 N N . GLN A 1 201 ? 41.857 52.293 79.287 1.00 27.69 206 GLN A N 1
ATOM 1563 C CA . GLN A 1 201 ? 41.213 53.164 78.327 1.00 29.40 206 GLN A CA 1
ATOM 1564 C C . GLN A 1 201 ? 40.887 54.538 78.936 1.00 28.52 206 GLN A C 1
ATOM 1565 O O . GLN A 1 201 ? 41.043 55.554 78.289 1.00 26.20 206 GLN A O 1
ATOM 1571 N N . THR A 1 202 ? 40.460 54.559 80.183 1.00 27.11 207 THR A N 1
ATOM 1572 C CA . THR A 1 202 ? 40.145 55.809 80.846 1.00 28.74 207 THR A CA 1
ATOM 1573 C C . THR A 1 202 ? 41.350 56.731 80.991 1.00 27.42 207 THR A C 1
ATOM 1574 O O . THR A 1 202 ? 41.210 57.939 80.929 1.00 26.95 207 THR A O 1
ATOM 1578 N N . PHE A 1 203 ? 42.537 56.157 81.168 1.00 25.36 208 PHE A N 1
ATOM 1579 C CA . PHE A 1 203 ? 43.740 56.970 81.283 1.00 23.96 208 PHE A CA 1
ATOM 1580 C C . PHE A 1 203 ? 44.266 57.505 79.944 1.00 23.87 208 PHE A C 1
ATOM 1581 O O . PHE A 1 203 ? 45.139 58.370 79.930 1.00 25.30 208 PHE A O 1
ATOM 1589 N N . LYS A 1 204 ? 43.703 57.047 78.827 1.00 24.71 209 LYS A N 1
ATOM 1590 C CA . LYS A 1 204 ? 44.063 57.578 77.519 1.00 26.50 209 LYS A CA 1
ATOM 1591 C C . LYS A 1 204 ? 43.736 59.051 77.333 1.00 26.36 209 LYS A C 1
ATOM 1592 O O . LYS A 1 204 ? 44.322 59.710 76.482 1.00 26.60 209 LYS A O 1
ATOM 1598 N N . THR A 1 205 ? 42.796 59.569 78.105 1.00 26.06 210 THR A N 1
ATOM 1599 C CA . THR A 1 205 ? 42.322 60.921 77.885 1.00 25.19 210 THR A CA 1
ATOM 1600 C C . THR A 1 205 ? 42.609 61.876 79.053 1.00 25.16 210 THR A C 1
ATOM 1601 O O . THR A 1 205 ? 41.987 62.933 79.142 1.00 24.77 210 THR A O 1
ATOM 1605 N N . VAL A 1 206 ? 43.543 61.537 79.943 1.00 24.94 211 VAL A N 1
ATOM 1606 C CA . VAL A 1 206 ? 43.991 62.518 80.929 1.00 26.44 211 VAL A CA 1
ATOM 1607 C C . VAL A 1 206 ? 45.125 63.333 80.309 1.00 27.93 211 VAL A C 1
ATOM 1608 O O . VAL A 1 206 ? 45.846 62.825 79.434 1.00 25.45 211 VAL A O 1
ATOM 1612 N N . ALA A 1 207 ? 45.280 64.587 80.750 1.00 27.44 212 ALA A N 1
ATOM 1613 C CA . ALA A 1 207 ? 46.335 65.457 80.192 1.00 30.06 212 ALA A CA 1
ATOM 1614 C C . ALA A 1 207 ? 47.038 66.314 81.218 1.00 32.53 212 ALA A C 1
ATOM 1615 O O . ALA A 1 207 ? 46.452 66.603 82.250 1.00 32.44 212 ALA A O 1
ATOM 1618 N N . ASP B 2 23 ? 29.399 16.272 44.631 1.00 73.20 345 ASP B N 1
ATOM 1619 C CA . ASP B 2 23 ? 29.309 17.764 44.611 1.00 72.14 345 ASP B CA 1
ATOM 1620 C C . ASP B 2 23 ? 30.167 18.280 43.462 1.00 71.35 345 ASP B C 1
ATOM 1621 O O . ASP B 2 23 ? 29.665 18.965 42.570 1.00 75.30 345 ASP B O 1
ATOM 1626 N N . LEU B 2 24 ? 31.457 17.943 43.498 1.00 66.84 346 LEU B N 1
ATOM 1627 C CA . LEU B 2 24 ? 32.398 18.185 42.385 1.00 62.11 346 LEU B CA 1
ATOM 1628 C C . LEU B 2 24 ? 32.599 19.663 41.991 1.00 58.74 346 LEU B C 1
ATOM 1629 O O . LEU B 2 24 ? 33.701 20.195 42.133 1.00 54.35 346 LEU B O 1
ATOM 1634 N N . VAL B 2 25 ? 31.549 20.298 41.471 1.00 59.54 347 VAL B N 1
ATOM 1635 C CA . VAL B 2 25 ? 31.601 21.710 41.058 1.00 64.51 347 VAL B CA 1
ATOM 1636 C C . VAL B 2 25 ? 31.009 22.710 42.073 1.00 68.20 347 VAL B C 1
ATOM 1637 O O . VAL B 2 25 ? 29.835 22.637 42.440 1.00 68.23 347 VAL B O 1
ATOM 1641 N N . GLN B 2 26 ? 31.882 23.619 42.511 1.00 73.33 348 GLN B N 1
ATOM 1642 C CA . GLN B 2 26 ? 31.576 24.858 43.267 1.00 76.97 348 GLN B CA 1
ATOM 1643 C C . GLN B 2 26 ? 31.674 24.678 44.790 1.00 76.42 348 GLN B C 1
ATOM 1644 O O . GLN B 2 26 ? 31.105 23.740 45.366 1.00 80.23 348 GLN B O 1
ATOM 1650 N N . THR B 2 27 ? 32.434 25.576 45.417 1.00 78.77 349 THR B N 1
ATOM 1651 C CA . THR B 2 27 ? 32.582 25.609 46.867 1.00 78.56 349 THR B CA 1
ATOM 1652 C C . THR B 2 27 ? 31.318 26.185 47.495 1.00 78.25 349 THR B C 1
ATOM 1653 O O . THR B 2 27 ? 30.860 27.261 47.114 1.00 79.38 349 THR B O 1
ATOM 1655 N N . SER B 2 29 ? 32.830 30.274 47.383 1.00 75.35 351 SER B N 1
ATOM 1656 C CA . SER B 2 29 ? 31.911 31.303 47.857 1.00 71.79 351 SER B CA 1
ATOM 1657 C C . SER B 2 29 ? 31.711 31.225 49.379 1.00 72.19 351 SER B C 1
ATOM 1658 O O . SER B 2 29 ? 30.717 30.677 49.868 1.00 68.82 351 SER B O 1
ATOM 1661 N N . CYS B 2 30 ? 32.644 31.804 50.128 1.00 70.94 352 CYS B N 1
ATOM 1662 C CA . CYS B 2 30 ? 32.580 31.767 51.590 1.00 68.32 352 CYS B CA 1
ATOM 1663 C C . CYS B 2 30 ? 31.262 32.346 52.128 1.00 64.94 352 CYS B C 1
ATOM 1664 O O . CYS B 2 30 ? 30.676 31.811 53.068 1.00 58.37 352 CYS B O 1
ATOM 1667 N N . LEU B 2 31 ? 30.810 33.438 51.518 1.00 65.72 353 LEU B N 1
ATOM 1668 C CA . LEU B 2 31 ? 29.572 34.108 51.911 1.00 65.02 353 LEU B CA 1
ATOM 1669 C C . LEU B 2 31 ? 28.369 33.156 51.848 1.00 59.65 353 LEU B C 1
ATOM 1670 O O . LEU B 2 31 ? 27.648 33.010 52.824 1.00 48.97 353 LEU B O 1
ATOM 1675 N N . SER B 2 32 ? 28.163 32.505 50.709 1.00 62.59 354 SER B N 1
ATOM 1676 C CA . SER B 2 32 ? 27.027 31.583 50.551 1.00 63.10 354 SER B CA 1
ATOM 1677 C C . SER B 2 32 ? 27.242 30.261 51.296 1.00 64.55 354 SER B C 1
ATOM 1678 O O . SER B 2 32 ? 26.286 29.661 51.763 1.00 59.25 354 SER B O 1
ATOM 1681 N N . MET B 2 33 ? 28.498 29.821 51.386 1.00 63.58 355 MET B N 1
ATOM 1682 C CA . MET B 2 33 ? 28.867 28.547 52.014 1.00 67.66 355 MET B CA 1
ATOM 1683 C C . MET B 2 33 ? 28.829 28.557 53.533 1.00 65.19 355 MET B C 1
ATOM 1684 O O . MET B 2 33 ? 28.468 27.565 54.156 1.00 60.76 355 MET B O 1
ATOM 1689 N N . ILE B 2 34 ? 29.284 29.651 54.124 1.00 60.07 356 ILE B N 1
ATOM 1690 C CA . ILE B 2 34 ? 29.479 29.690 55.563 1.00 57.18 356 ILE B CA 1
ATOM 1691 C C . ILE B 2 34 ? 28.633 30.770 56.213 1.00 54.70 356 ILE B C 1
ATOM 1692 O O . ILE B 2 34 ? 27.901 30.494 57.166 1.00 53.24 356 ILE B O 1
ATOM 1697 N N . ILE B 2 35 ? 28.720 31.996 55.695 1.00 54.50 357 ILE B N 1
ATOM 1698 C CA . ILE B 2 35 ? 28.056 33.129 56.352 1.00 53.27 357 ILE B CA 1
ATOM 1699 C C . ILE B 2 35 ? 26.529 33.049 56.280 1.00 51.49 357 ILE B C 1
ATOM 1700 O O . ILE B 2 35 ? 25.863 33.175 57.305 1.00 52.81 357 ILE B O 1
ATOM 1705 N N . THR B 2 36 ? 25.976 32.855 55.083 1.00 53.31 358 THR B N 1
ATOM 1706 C CA . THR B 2 36 ? 24.505 32.786 54.929 1.00 54.70 358 THR B CA 1
ATOM 1707 C C . THR B 2 36 ? 23.879 31.748 55.851 1.00 50.26 358 THR B C 1
ATOM 1708 O O . THR B 2 36 ? 22.987 32.088 56.616 1.00 46.33 358 THR B O 1
ATOM 1712 N N . PRO B 2 37 ? 24.336 30.483 55.771 1.00 48.56 359 PRO B N 1
ATOM 1713 C CA . PRO B 2 37 ? 23.746 29.465 56.641 1.00 50.20 359 PRO B CA 1
ATOM 1714 C C . PRO B 2 37 ? 23.983 29.739 58.119 1.00 52.07 359 PRO B C 1
ATOM 1715 O O . PRO B 2 37 ? 23.089 29.528 58.928 1.00 53.08 359 PRO B O 1
ATOM 1719 N N . ALA B 2 38 ? 25.174 30.229 58.459 1.00 52.22 360 ALA B N 1
ATOM 1720 C CA . ALA B 2 38 ? 25.460 30.605 59.837 1.00 48.43 360 ALA B CA 1
ATOM 1721 C C . ALA B 2 38 ? 24.472 31.658 60.320 1.00 45.32 360 ALA B C 1
ATOM 1722 O O . ALA B 2 38 ? 23.911 31.539 61.406 1.00 42.28 360 ALA B O 1
ATOM 1724 N N . PHE B 2 39 ? 24.239 32.687 59.507 1.00 45.92 361 PHE B N 1
ATOM 1725 C CA . PHE B 2 39 ? 23.356 33.783 59.925 1.00 48.95 361 PHE B CA 1
ATOM 1726 C C . PHE B 2 39 ? 21.895 33.341 59.984 1.00 48.97 361 PHE B C 1
ATOM 1727 O O . PHE B 2 39 ? 21.148 33.799 60.847 1.00 49.69 361 PHE B O 1
ATOM 1735 N N . ALA B 2 40 ? 21.492 32.451 59.077 1.00 48.49 362 ALA B N 1
ATOM 1736 C CA . ALA B 2 40 ? 20.137 31.893 59.114 1.00 50.54 362 ALA B CA 1
ATOM 1737 C C . ALA B 2 40 ? 19.960 31.105 60.408 1.00 48.37 362 ALA B C 1
ATOM 1738 O O . ALA B 2 40 ? 18.957 31.253 61.105 1.00 48.60 362 ALA B O 1
ATOM 1740 N N . GLU B 2 41 ? 20.957 30.290 60.747 1.00 49.93 363 GLU B N 1
ATOM 1741 C CA . GLU B 2 41 ? 20.932 29.566 62.017 1.00 52.40 363 GLU B CA 1
ATOM 1742 C C . GLU B 2 41 ? 20.943 30.509 63.216 1.00 50.41 363 GLU B C 1
ATOM 1743 O O . GLU B 2 41 ? 20.260 30.259 64.211 1.00 50.55 363 GLU B O 1
ATOM 1749 N N . LEU B 2 42 ? 21.678 31.615 63.119 1.00 47.59 364 LEU B N 1
ATOM 1750 C CA . LEU B 2 42 ? 21.656 32.600 64.197 1.00 47.48 364 LEU B CA 1
ATOM 1751 C C . LEU B 2 42 ? 20.245 33.095 64.440 1.00 45.42 364 LEU B C 1
ATOM 1752 O O . LEU B 2 42 ? 19.802 33.126 65.572 1.00 44.19 364 LEU B O 1
ATOM 1757 N N . LYS B 2 43 ? 19.537 33.472 63.381 1.00 51.03 365 LYS B N 1
ATOM 1758 C CA . LYS B 2 43 ? 18.153 33.959 63.522 1.00 56.07 365 LYS B CA 1
ATOM 1759 C C . LYS B 2 43 ? 17.236 32.931 64.183 1.00 56.98 365 LYS B C 1
ATOM 1760 O O . LYS B 2 43 ? 16.361 33.293 64.972 1.00 59.74 365 LYS B O 1
ATOM 1766 N N . GLN B 2 44 ? 17.458 31.656 63.867 1.00 58.78 366 GLN B N 1
ATOM 1767 C CA . GLN B 2 44 ? 16.661 30.552 64.431 1.00 61.97 366 GLN B CA 1
ATOM 1768 C C . GLN B 2 44 ? 16.917 30.281 65.919 1.00 62.86 366 GLN B C 1
ATOM 1769 O O . GLN B 2 44 ? 16.142 29.559 66.547 1.00 64.76 366 GLN B O 1
ATOM 1775 N N . GLN B 2 45 ? 17.981 30.857 66.488 1.00 59.93 367 GLN B N 1
ATOM 1776 C CA . GLN B 2 45 ? 18.200 30.795 67.940 1.00 57.27 367 GLN B CA 1
ATOM 1777 C C . GLN B 2 45 ? 17.193 31.661 68.701 1.00 56.19 367 GLN B C 1
ATOM 1778 O O . GLN B 2 45 ? 17.007 31.457 69.896 1.00 53.84 367 GLN B O 1
ATOM 1784 N N . ASP B 2 46 ? 16.611 32.653 68.013 1.00 58.67 368 ASP B N 1
ATOM 1785 C CA . ASP B 2 46 ? 15.648 33.616 68.569 1.00 60.03 368 ASP B CA 1
ATOM 1786 C C . ASP B 2 46 ? 14.710 34.190 67.456 1.00 63.60 368 ASP B C 1
ATOM 1787 O O . ASP B 2 46 ? 14.796 35.369 67.098 1.00 63.49 368 ASP B O 1
ATOM 1792 N N . GLU B 2 47 ? 13.791 33.374 66.932 1.00 67.25 369 GLU B N 1
ATOM 1793 C CA . GLU B 2 47 ? 13.066 33.729 65.690 1.00 68.02 369 GLU B CA 1
ATOM 1794 C C . GLU B 2 47 ? 12.180 34.966 65.735 1.00 64.21 369 GLU B C 1
ATOM 1795 O O . GLU B 2 47 ? 12.099 35.683 64.752 1.00 60.88 369 GLU B O 1
ATOM 1801 N N . ASN B 2 48 ? 11.494 35.222 66.836 1.00 66.01 370 ASN B N 1
ATOM 1802 C CA . ASN B 2 48 ? 10.637 36.418 66.875 1.00 69.57 370 ASN B CA 1
ATOM 1803 C C . ASN B 2 48 ? 11.353 37.674 67.443 1.00 70.73 370 ASN B C 1
ATOM 1804 O O . ASN B 2 48 ? 10.707 38.598 67.934 1.00 69.82 370 ASN B O 1
ATOM 1809 N N . ASN B 2 49 ? 12.688 37.723 67.320 1.00 69.38 371 ASN B N 1
ATOM 1810 C CA . ASN B 2 49 ? 13.457 38.890 67.744 1.00 65.18 371 ASN B CA 1
ATOM 1811 C C . ASN B 2 49 ? 13.749 39.862 66.591 1.00 64.68 371 ASN B C 1
ATOM 1812 O O . ASN B 2 49 ? 14.734 39.708 65.844 1.00 62.34 371 ASN B O 1
ATOM 1817 N N . ALA B 2 50 ? 12.899 40.885 66.493 1.00 62.04 372 ALA B N 1
ATOM 1818 C CA . ALA B 2 50 ? 12.933 41.828 65.374 1.00 60.88 372 ALA B CA 1
ATOM 1819 C C . ALA B 2 50 ? 14.227 42.620 65.323 1.00 58.70 372 ALA B C 1
ATOM 1820 O O . ALA B 2 50 ? 14.861 42.698 64.282 1.00 56.40 372 ALA B O 1
ATOM 1822 N N . SER B 2 51 ? 14.610 43.213 66.448 1.00 57.91 373 SER B N 1
ATOM 1823 C CA . SER B 2 51 ? 15.807 44.038 66.494 1.00 56.91 373 SER B CA 1
ATOM 1824 C C . SER B 2 51 ? 17.066 43.197 66.189 1.00 58.27 373 SER B C 1
ATOM 1825 O O . SER B 2 51 ? 17.956 43.638 65.453 1.00 56.03 373 SER B O 1
ATOM 1828 N N . ARG B 2 52 ? 17.120 41.977 66.724 1.00 55.63 374 ARG B N 1
ATOM 1829 C CA . ARG B 2 52 ? 18.268 41.100 66.492 1.00 53.44 374 ARG B CA 1
ATOM 1830 C C . ARG B 2 52 ? 18.363 40.668 65.037 1.00 51.73 374 ARG B C 1
ATOM 1831 O O . ARG B 2 52 ? 19.447 40.670 64.448 1.00 45.06 374 ARG B O 1
ATOM 1839 N N . ASN B 2 53 ? 17.230 40.285 64.455 1.00 54.01 375 ASN B N 1
ATOM 1840 C CA . ASN B 2 53 ? 17.207 39.830 63.069 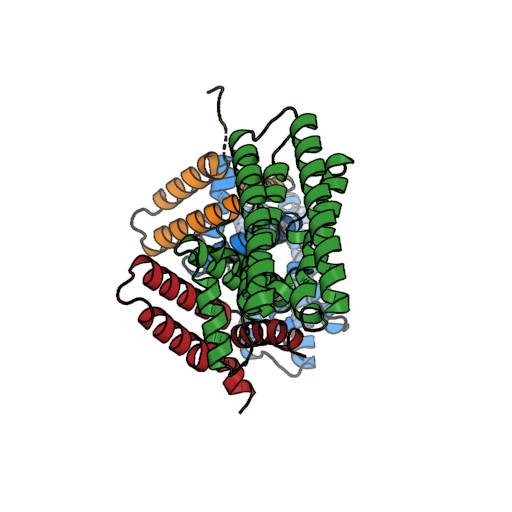1.00 53.90 375 ASN B CA 1
ATOM 1841 C C . ASN B 2 53 ? 17.557 40.942 62.100 1.00 50.30 375 ASN B C 1
ATOM 1842 O O . ASN B 2 53 ? 18.231 40.710 61.097 1.00 53.13 375 ASN B O 1
ATOM 1847 N N . GLN B 2 54 ? 17.110 42.153 62.403 1.00 49.21 376 GLN B N 1
ATOM 1848 C CA . GLN B 2 54 ? 17.478 43.325 61.610 1.00 50.70 376 GLN B CA 1
ATOM 1849 C C . GLN B 2 54 ? 18.994 43.574 61.661 1.00 47.15 376 GLN B C 1
ATOM 1850 O O . GLN B 2 54 ? 19.618 43.852 60.642 1.00 47.13 376 GLN B O 1
ATOM 1856 N N . ALA B 2 55 ? 19.573 43.478 62.850 1.00 44.54 377 ALA B N 1
ATOM 1857 C CA . ALA B 2 55 ? 21.021 43.658 63.027 1.00 42.04 377 ALA B CA 1
ATOM 1858 C C . ALA B 2 55 ? 21.819 42.654 62.194 1.00 40.99 377 ALA B C 1
ATOM 1859 O O . ALA B 2 55 ? 22.795 43.017 61.523 1.00 37.44 377 ALA B O 1
ATOM 1861 N N . ILE B 2 56 ? 21.371 41.400 62.223 1.00 41.04 378 ILE B N 1
ATOM 1862 C CA . ILE B 2 56 ? 21.973 40.312 61.448 1.00 41.88 378 ILE B CA 1
ATOM 1863 C C . ILE B 2 56 ? 21.865 40.568 59.933 1.00 42.54 378 ILE B C 1
ATOM 1864 O O . ILE B 2 56 ? 22.857 40.449 59.197 1.00 39.22 378 ILE B O 1
ATOM 1869 N N . GLU B 2 57 ? 20.666 40.950 59.483 1.00 45.04 379 GLU B N 1
ATOM 1870 C CA . GLU B 2 57 ? 20.417 41.284 58.068 1.00 45.66 379 GLU B CA 1
ATOM 1871 C C . GLU B 2 57 ? 21.310 42.421 57.559 1.00 40.66 379 GLU B C 1
ATOM 1872 O O . GLU B 2 57 ? 21.902 42.307 56.499 1.00 40.40 379 GLU B O 1
ATOM 1878 N N . GLU B 2 58 ? 21.402 43.514 58.313 1.00 40.92 380 GLU B N 1
ATOM 1879 C CA . GLU B 2 58 ? 22.289 44.629 57.944 1.00 42.45 380 GLU B CA 1
ATOM 1880 C C . GLU B 2 58 ? 23.747 44.191 57.834 1.00 37.35 380 GLU B C 1
ATOM 1881 O O . GLU B 2 58 ? 24.455 44.580 56.908 1.00 35.80 380 GLU B O 1
ATOM 1887 N N . LEU B 2 59 ? 24.194 43.386 58.796 1.00 35.40 381 LEU B N 1
ATOM 1888 C CA . LEU B 2 59 ? 25.592 42.923 58.817 1.00 31.90 381 LEU B CA 1
ATOM 1889 C C . LEU B 2 59 ? 25.900 42.046 57.609 1.00 31.77 381 LEU B C 1
ATOM 1890 O O . LEU B 2 59 ? 26.932 42.226 56.950 1.00 31.04 381 LEU B O 1
ATOM 1895 N N . GLU B 2 60 ? 24.996 41.124 57.286 1.00 34.82 382 GLU B N 1
ATOM 1896 C CA . GLU B 2 60 ? 25.186 40.275 56.103 1.00 39.16 382 GLU B CA 1
ATOM 1897 C C . GLU B 2 60 ? 25.277 41.104 54.808 1.00 37.75 382 GLU B C 1
ATOM 1898 O O . GLU B 2 60 ? 26.123 40.855 53.949 1.00 38.90 382 GLU B O 1
ATOM 1904 N N . LYS B 2 61 ? 24.418 42.109 54.692 1.00 38.78 383 LYS B N 1
ATOM 1905 C CA . LYS B 2 61 ? 24.492 43.031 53.563 1.00 36.65 383 LYS B CA 1
ATOM 1906 C C . LYS B 2 61 ? 25.839 43.747 53.469 1.00 37.19 383 LYS B C 1
ATOM 1907 O O . LYS B 2 61 ? 26.410 43.847 52.378 1.00 36.06 383 LYS B O 1
ATOM 1910 N N . SER B 2 62 ? 26.366 44.221 54.605 1.00 34.98 384 SER B N 1
ATOM 1911 C CA . SER B 2 62 ? 27.669 44.898 54.603 1.00 33.10 384 SER B CA 1
ATOM 1912 C C . SER B 2 62 ? 28.812 43.940 54.259 1.00 33.28 384 SER B C 1
ATOM 1913 O O . SER B 2 62 ? 29.792 44.332 53.616 1.00 33.70 384 SER B O 1
ATOM 1916 N N . ILE B 2 63 ? 28.698 42.692 54.700 1.00 34.75 385 ILE B N 1
ATOM 1917 C CA . ILE B 2 63 ? 29.689 41.684 54.350 1.00 37.78 385 ILE B CA 1
ATOM 1918 C C . ILE B 2 63 ? 29.680 41.470 52.831 1.00 39.32 385 ILE B C 1
ATOM 1919 O O . ILE B 2 63 ? 30.735 41.388 52.219 1.00 38.76 385 ILE B O 1
ATOM 1924 N N . ALA B 2 64 ? 28.493 41.416 52.232 1.00 42.42 386 ALA B N 1
ATOM 1925 C CA . ALA B 2 64 ? 28.389 41.342 50.760 1.00 43.25 386 ALA B CA 1
ATOM 1926 C C . ALA B 2 64 ? 29.004 42.542 50.051 1.00 41.73 386 ALA B C 1
ATOM 1927 O O . ALA B 2 64 ? 29.647 42.375 49.019 1.00 45.56 386 ALA B O 1
ATOM 1929 N N . VAL B 2 65 ? 28.836 43.748 50.598 1.00 43.22 387 VAL B N 1
ATOM 1930 C CA . VAL B 2 65 ? 29.494 44.934 50.032 1.00 42.90 387 VAL B CA 1
ATOM 1931 C C . VAL B 2 65 ? 31.004 44.784 50.101 1.00 45.14 387 VAL B C 1
ATOM 1932 O O . VAL B 2 65 ? 31.712 45.108 49.145 1.00 46.38 387 VAL B O 1
ATOM 1936 N N . ALA B 2 66 ? 31.513 44.308 51.235 1.00 44.37 388 ALA B N 1
ATOM 1937 C CA . ALA B 2 66 ? 32.962 44.179 51.395 1.00 40.37 388 ALA B CA 1
ATOM 1938 C C . ALA B 2 66 ? 33.504 43.132 50.426 1.00 40.07 388 ALA B C 1
ATOM 1939 O O . ALA B 2 66 ? 34.574 43.317 49.845 1.00 42.30 388 ALA B O 1
ATOM 1941 N N . GLU B 2 67 ? 32.763 42.035 50.279 1.00 41.22 389 GLU B N 1
ATOM 1942 C CA . GLU B 2 67 ? 33.166 40.930 49.411 1.00 44.98 389 GLU B CA 1
ATOM 1943 C C . GLU B 2 67 ? 33.205 41.402 47.941 1.00 50.18 389 GLU B C 1
ATOM 1944 O O . GLU B 2 67 ? 34.122 41.059 47.212 1.00 53.24 389 GLU B O 1
ATOM 1950 N N . ALA B 2 68 ? 32.239 42.226 47.535 1.00 53.46 390 ALA B N 1
ATOM 1951 C CA . ALA B 2 68 ? 32.249 42.829 46.190 1.00 51.80 390 ALA B CA 1
ATOM 1952 C C . ALA B 2 68 ? 33.429 43.783 45.959 1.00 51.49 390 ALA B C 1
ATOM 1953 O O . ALA B 2 68 ? 33.974 43.822 44.880 1.00 58.62 390 ALA B O 1
ATOM 1955 N N . ALA B 2 69 ? 33.832 44.534 46.969 1.00 52.22 391 ALA B N 1
ATOM 1956 C CA . ALA B 2 69 ? 35.022 45.396 46.879 1.00 54.49 391 ALA B CA 1
ATOM 1957 C C . ALA B 2 69 ? 36.354 44.631 46.885 1.00 56.57 391 ALA B C 1
ATOM 1958 O O . ALA B 2 69 ? 37.329 45.100 46.305 1.00 60.08 391 ALA B O 1
ATOM 1960 N N . CYS B 2 70 ? 36.418 43.492 47.575 1.00 56.94 392 CYS B N 1
ATOM 1961 C CA . CYS B 2 70 ? 37.656 42.704 47.643 1.00 56.09 392 CYS B CA 1
ATOM 1962 C C . CYS B 2 70 ? 37.303 41.220 47.652 1.00 57.03 392 CYS B C 1
ATOM 1963 O O . CYS B 2 70 ? 37.103 40.627 48.722 1.00 59.07 392 CYS B O 1
ATOM 1966 N N . PRO B 2 71 ? 37.203 40.612 46.454 1.00 55.17 393 PRO B N 1
ATOM 1967 C CA . PRO B 2 71 ? 36.849 39.196 46.403 1.00 52.47 393 PRO B CA 1
ATOM 1968 C C . PRO B 2 71 ? 37.795 38.376 47.272 1.00 46.40 393 PRO B C 1
ATOM 1969 O O . PRO B 2 71 ? 39.002 38.635 47.284 1.00 39.49 393 PRO B O 1
ATOM 1973 N N . GLY B 2 72 ? 37.248 37.427 48.018 1.00 47.26 394 GLY B N 1
ATOM 1974 C CA . GLY B 2 72 ? 38.066 36.609 48.930 1.00 48.83 394 GLY B CA 1
ATOM 1975 C C . GLY B 2 72 ? 38.216 37.135 50.359 1.00 47.79 394 GLY B C 1
ATOM 1976 O O . GLY B 2 72 ? 38.692 36.404 51.226 1.00 46.20 394 GLY B O 1
ATOM 1977 N N . ILE B 2 73 ? 37.808 38.382 50.622 1.00 42.33 395 ILE B N 1
ATOM 1978 C CA . ILE B 2 73 ? 38.004 38.992 51.951 1.00 39.33 395 ILE B CA 1
ATOM 1979 C C . ILE B 2 73 ? 37.238 38.270 53.061 1.00 37.25 395 ILE B C 1
ATOM 1980 O O . ILE B 2 73 ? 37.737 38.165 54.179 1.00 37.68 395 ILE B O 1
ATOM 1985 N N . THR B 2 74 ? 36.055 37.756 52.756 1.00 35.01 396 THR B N 1
ATOM 1986 C CA . THR B 2 74 ? 35.269 37.044 53.735 1.00 38.92 396 THR B CA 1
ATOM 1987 C C . THR B 2 74 ? 35.967 35.746 54.127 1.00 42.35 396 THR B C 1
ATOM 1988 O O . THR B 2 74 ? 36.060 35.414 55.306 1.00 39.80 396 THR B O 1
ATOM 1992 N N . ASP B 2 75 ? 36.454 35.017 53.131 1.00 43.95 397 ASP B N 1
ATOM 1993 C CA . ASP B 2 75 ? 37.239 33.820 53.374 1.00 45.12 397 ASP B CA 1
ATOM 1994 C C . ASP B 2 75 ? 38.443 34.124 54.278 1.00 41.12 397 ASP B C 1
ATOM 1995 O O . ASP B 2 75 ? 38.714 33.370 55.197 1.00 44.10 397 ASP B O 1
ATOM 2000 N N . LYS B 2 76 ? 39.147 35.224 54.019 1.00 37.85 398 LYS B N 1
ATOM 2001 C CA . LYS B 2 76 ? 40.294 35.613 54.828 1.00 37.70 398 LYS B CA 1
ATOM 2002 C C . LYS B 2 76 ? 39.892 36.004 56.264 1.00 37.76 398 LYS B C 1
ATOM 2003 O O . LYS B 2 76 ? 40.634 35.723 57.218 1.00 34.67 398 LYS B O 1
ATOM 2009 N N . MET B 2 77 ? 38.728 36.635 56.411 1.00 33.38 399 MET B N 1
ATOM 2010 C CA . MET B 2 77 ? 38.178 36.937 57.725 1.00 33.59 399 MET B CA 1
ATOM 2011 C C . MET B 2 77 ? 37.929 35.652 58.537 1.00 32.58 399 MET B C 1
ATOM 2012 O O . MET B 2 77 ? 38.345 35.557 59.694 1.00 28.18 399 MET B O 1
ATOM 2017 N N . VAL B 2 78 ? 37.247 34.689 57.922 1.00 31.96 400 VAL B N 1
ATOM 2018 C CA . VAL B 2 78 ? 36.947 33.420 58.556 1.00 34.11 400 VAL B CA 1
ATOM 2019 C C . VAL B 2 78 ? 38.222 32.647 58.903 1.00 36.02 400 VAL B C 1
ATOM 2020 O O . VAL B 2 78 ? 38.317 32.093 59.986 1.00 35.99 400 VAL B O 1
ATOM 2024 N N . LYS B 2 79 ? 39.191 32.628 57.993 1.00 35.85 401 LYS B N 1
ATOM 2025 C CA . LYS B 2 79 ? 40.480 31.969 58.233 1.00 38.65 401 LYS B CA 1
ATOM 2026 C C . LYS B 2 79 ? 41.247 32.562 59.419 1.00 39.38 401 LYS B C 1
ATOM 2027 O O . LYS B 2 79 ? 41.732 31.825 60.261 1.00 36.05 401 LYS B O 1
ATOM 2031 N N . LYS B 2 80 ? 41.359 33.886 59.472 1.00 37.46 402 LYS B N 1
ATOM 2032 C CA . LYS B 2 80 ? 42.034 34.545 60.573 1.00 39.90 402 LYS B CA 1
ATOM 2033 C C . LYS B 2 80 ? 41.288 34.322 61.897 1.00 38.18 402 LYS B C 1
ATOM 2034 O O . LYS B 2 80 ? 41.900 34.097 62.927 1.00 33.94 402 LYS B O 1
ATOM 2040 N N . LEU B 2 81 ? 39.966 34.339 61.840 1.00 35.84 403 LEU B N 1
ATOM 2041 C CA . LEU B 2 81 ? 39.149 34.074 63.002 1.00 38.93 403 LEU B CA 1
ATOM 2042 C C . LEU B 2 81 ? 39.457 32.683 63.567 1.00 40.29 403 LEU B C 1
ATOM 2043 O O . LEU B 2 81 ? 39.789 32.548 64.747 1.00 38.59 403 LEU B O 1
ATOM 2048 N N . ILE B 2 82 ? 39.370 31.673 62.707 1.00 38.45 404 ILE B N 1
ATOM 2049 C CA . ILE B 2 82 ? 39.679 30.283 63.056 1.00 41.35 404 ILE B CA 1
ATOM 2050 C C . ILE B 2 82 ? 41.095 30.117 63.600 1.00 41.84 404 ILE B C 1
ATOM 2051 O O . ILE B 2 82 ? 41.307 29.431 64.604 1.00 41.94 404 ILE B O 1
ATOM 2056 N N . GLU B 2 83 ? 42.052 30.702 62.894 1.00 40.45 405 GLU B N 1
ATOM 2057 C CA . GLU B 2 83 ? 43.453 30.656 63.269 1.00 42.05 405 GLU B CA 1
ATOM 2058 C C . GLU B 2 83 ? 43.665 31.121 64.711 1.00 39.67 405 GLU B C 1
ATOM 2059 O O . GLU B 2 83 ? 44.390 30.487 65.466 1.00 36.04 405 GLU B O 1
ATOM 2065 N N . LYS B 2 84 ? 43.007 32.205 65.105 1.00 37.08 406 LYS B N 1
ATOM 2066 C CA . LYS B 2 84 ? 43.168 32.714 66.470 1.00 36.89 406 LYS B CA 1
ATOM 2067 C C . LYS B 2 84 ? 42.834 31.630 67.505 1.00 35.00 406 LYS B C 1
ATOM 2068 O O . LYS B 2 84 ? 43.528 31.512 68.511 1.00 36.16 406 LYS B O 1
ATOM 2074 N N . PHE B 2 85 ? 41.765 30.865 67.265 1.00 32.39 407 PHE B N 1
ATOM 2075 C CA . PHE B 2 85 ? 41.298 29.846 68.207 1.00 33.65 407 PHE B CA 1
ATOM 2076 C C . PHE B 2 85 ? 42.107 28.552 68.152 1.00 38.30 407 PHE B C 1
ATOM 2077 O O . PHE B 2 85 ? 42.335 27.920 69.179 1.00 41.47 407 PHE B O 1
ATOM 2085 N N . GLN B 2 86 ? 42.548 28.163 66.967 1.00 40.18 408 GLN B N 1
ATOM 2086 C CA . GLN B 2 86 ? 43.378 26.968 66.836 1.00 42.66 408 GLN B CA 1
ATOM 2087 C C . GLN B 2 86 ? 44.732 27.185 67.488 1.00 44.40 408 GLN B C 1
ATOM 2088 O O . GLN B 2 86 ? 45.242 26.294 68.149 1.00 48.05 408 GLN B O 1
ATOM 2094 N N . LYS B 2 87 ? 45.292 28.378 67.313 1.00 45.56 409 LYS B N 1
ATOM 2095 C CA . LYS B 2 87 ? 46.602 28.703 67.859 1.00 52.93 409 LYS B CA 1
ATOM 2096 C C . LYS B 2 87 ? 46.492 28.941 69.369 1.00 56.45 409 LYS B C 1
ATOM 2097 O O . LYS B 2 87 ? 47.490 28.894 70.073 1.00 57.15 409 LYS B O 1
ATOM 2103 N N . CYS B 2 88 ? 45.272 29.222 69.830 1.00 58.33 410 CYS B N 1
ATOM 2104 C CA . CYS B 2 88 ? 44.798 28.943 71.199 1.00 60.69 410 CYS B CA 1
ATOM 2105 C C . CYS B 2 88 ? 44.003 30.067 71.820 1.00 53.06 410 CYS B C 1
ATOM 2106 O O . CYS B 2 88 ? 42.907 29.800 72.279 1.00 39.81 410 CYS B O 1
ATOM 2109 N N . THR C 1 10 ? 32.648 51.746 32.946 1.00 47.63 15 THR C N 1
ATOM 2110 C CA . THR C 1 10 ? 32.329 53.057 33.595 1.00 48.11 15 THR C CA 1
ATOM 2111 C C . THR C 1 10 ? 31.839 54.078 32.544 1.00 47.01 15 THR C C 1
ATOM 2112 O O . THR C 1 10 ? 32.481 54.311 31.514 1.00 43.53 15 THR C O 1
ATOM 2114 N N . SER C 1 11 ? 30.678 54.664 32.796 1.00 44.24 16 SER C N 1
ATOM 2115 C CA . SER C 1 11 ? 30.113 55.644 31.886 1.00 44.18 16 SER C CA 1
ATOM 2116 C C . SER C 1 11 ? 30.931 56.934 31.919 1.00 41.41 16 SER C C 1
ATOM 2117 O O . SER C 1 11 ? 31.604 57.225 32.909 1.00 37.50 16 SER C O 1
ATOM 2120 N N . MET C 1 12 ? 30.857 57.704 30.836 1.00 40.16 17 MET C N 1
ATOM 2121 C CA . MET C 1 12 ? 31.496 59.019 30.746 1.00 38.18 17 MET C CA 1
ATOM 2122 C C . MET C 1 12 ? 31.088 59.921 31.896 1.00 37.99 17 MET C C 1
ATOM 2123 O O . MET C 1 12 ? 31.923 60.584 32.524 1.00 31.17 17 MET C O 1
ATOM 2128 N N . VAL C 1 13 ? 29.793 59.932 32.180 1.00 34.91 18 VAL C N 1
ATOM 2129 C CA . VAL C 1 13 ? 29.256 60.814 33.186 1.00 38.08 18 VAL C CA 1
ATOM 2130 C C . VAL C 1 13 ? 29.722 60.455 34.621 1.00 36.35 18 VAL C C 1
ATOM 2131 O O . VAL C 1 13 ? 29.662 61.294 35.499 1.00 37.05 18 VAL C O 1
ATOM 2135 N N . SER C 1 14 ? 30.185 59.221 34.844 1.00 35.98 19 SER C N 1
ATOM 2136 C CA . SER C 1 14 ? 30.676 58.775 36.171 1.00 35.27 19 SER C CA 1
ATOM 2137 C C . SER C 1 14 ? 32.142 59.120 36.427 1.00 34.98 19 SER C C 1
ATOM 2138 O O . SER C 1 14 ? 32.645 58.938 37.539 1.00 33.45 19 SER C O 1
ATOM 2141 N N . MET C 1 15 ? 32.820 59.611 35.396 1.00 33.29 20 MET C N 1
ATOM 2142 C CA . MET C 1 15 ? 34.247 59.919 35.467 1.00 38.46 20 MET C CA 1
ATOM 2143 C C . MET C 1 15 ? 34.676 60.783 36.676 1.00 35.07 20 MET C C 1
ATOM 2144 O O . MET C 1 15 ? 35.682 60.483 37.294 1.00 35.82 20 MET C O 1
ATOM 2149 N N . PRO C 1 16 ? 33.914 61.835 37.025 1.00 30.11 21 PRO C N 1
ATOM 2150 C CA . PRO C 1 16 ? 34.231 62.659 38.202 1.00 29.57 21 PRO C CA 1
ATOM 2151 C C . PRO C 1 16 ? 34.355 61.935 39.567 1.00 26.38 21 PRO C C 1
ATOM 2152 O O . PRO C 1 16 ? 35.088 62.398 40.439 1.00 24.40 21 PRO C O 1
ATOM 2156 N N . LEU C 1 17 ? 33.635 60.827 39.753 1.00 26.89 22 LEU C N 1
ATOM 2157 C CA . LEU C 1 17 ? 33.741 60.027 40.972 1.00 25.20 22 LEU C CA 1
ATOM 2158 C C . LEU C 1 17 ? 35.185 59.605 41.161 1.00 28.98 22 LEU C C 1
ATOM 2159 O O . LEU C 1 17 ? 35.767 59.773 42.230 1.00 28.98 22 LEU C O 1
ATOM 2164 N N . TYR C 1 18 ? 35.754 59.058 40.094 1.00 30.41 23 TYR C N 1
ATOM 2165 C CA . TYR C 1 18 ? 37.101 58.526 40.129 1.00 33.46 23 TYR C CA 1
ATOM 2166 C C . TYR C 1 18 ? 38.103 59.657 40.070 1.00 33.02 23 TYR C C 1
ATOM 2167 O O . TYR C 1 18 ? 39.092 59.612 40.793 1.00 34.27 23 TYR C O 1
ATOM 2176 N N . ALA C 1 19 ? 37.844 60.686 39.247 1.00 33.63 24 ALA C N 1
ATOM 2177 C CA . ALA C 1 19 ? 38.854 61.744 39.013 1.00 33.95 24 ALA C CA 1
ATOM 2178 C C . ALA C 1 19 ? 38.909 62.767 40.138 1.00 32.37 24 ALA C C 1
ATOM 2179 O O . ALA C 1 19 ? 39.959 63.310 40.426 1.00 28.58 24 ALA C O 1
ATOM 2181 N N . VAL C 1 20 ? 37.769 63.054 40.763 1.00 29.19 25 VAL C N 1
ATOM 2182 C CA . VAL C 1 20 ? 37.720 64.105 41.760 1.00 28.52 25 VAL C CA 1
ATOM 2183 C C . VAL C 1 20 ? 37.538 63.523 43.182 1.00 28.31 25 VAL C C 1
ATOM 2184 O O . VAL C 1 20 ? 38.283 63.846 44.098 1.00 27.41 25 VAL C O 1
ATOM 2188 N N . MET C 1 21 ? 36.515 62.705 43.372 1.00 26.95 26 MET C N 1
ATOM 2189 C CA . MET C 1 21 ? 36.161 62.262 44.709 1.00 27.58 26 MET C CA 1
ATOM 2190 C C . MET C 1 21 ? 37.154 61.238 45.276 1.00 28.27 26 MET C C 1
ATOM 2191 O O . MET C 1 21 ? 37.538 61.363 46.438 1.00 27.53 26 MET C O 1
ATOM 2196 N N . TYR C 1 22 ? 37.597 60.261 44.484 1.00 28.45 27 TYR C N 1
ATOM 2197 C CA . TYR C 1 22 ? 38.510 59.245 45.034 1.00 29.34 27 TYR C CA 1
ATOM 2198 C C . TYR C 1 22 ? 39.725 59.862 45.724 1.00 29.70 27 TYR C C 1
ATOM 2199 O O . TYR C 1 22 ? 40.027 59.490 46.851 1.00 29.50 27 TYR C O 1
ATOM 2208 N N . PRO C 1 23 ? 40.413 60.824 45.074 1.00 32.10 28 PRO C N 1
ATOM 2209 C CA . PRO C 1 23 ? 41.555 61.462 45.730 1.00 31.60 28 PRO C CA 1
ATOM 2210 C C . PRO C 1 23 ? 41.197 62.196 47.027 1.00 33.98 28 PRO C C 1
ATOM 2211 O O . PRO C 1 23 ? 41.968 62.143 47.988 1.00 30.01 28 PRO C O 1
ATOM 2215 N N . VAL C 1 24 ? 40.034 62.846 47.057 1.00 30.05 29 VAL C N 1
ATOM 2216 C CA . VAL C 1 24 ? 39.526 63.463 48.288 1.00 29.77 29 VAL C CA 1
ATOM 2217 C C . VAL C 1 24 ? 39.339 62.421 49.397 1.00 27.49 29 VAL C C 1
ATOM 2218 O O . VAL C 1 24 ? 39.803 62.615 50.518 1.00 25.76 29 VAL C O 1
ATOM 2222 N N . PHE C 1 25 ? 38.673 61.315 49.085 1.00 27.24 30 PHE C N 1
ATOM 2223 C CA . PHE C 1 25 ? 38.496 60.238 50.084 1.00 27.04 30 PHE C CA 1
ATOM 2224 C C . PHE C 1 25 ? 39.852 59.707 50.605 1.00 30.52 30 PHE C C 1
ATOM 2225 O O . PHE C 1 25 ? 40.019 59.490 51.822 1.00 29.59 30 PHE C O 1
ATOM 2233 N N . ASN C 1 26 ? 40.809 59.486 49.696 1.00 30.99 31 ASN C N 1
ATOM 2234 C CA . ASN C 1 26 ? 42.159 59.059 50.108 1.00 33.01 31 ASN C CA 1
ATOM 2235 C C . ASN C 1 26 ? 42.762 60.006 51.120 1.00 32.23 31 ASN C C 1
ATOM 2236 O O . ASN C 1 26 ? 43.287 59.560 52.129 1.00 32.90 31 ASN C O 1
ATOM 2241 N N . GLU C 1 27 ? 42.646 61.307 50.868 1.00 34.79 32 GLU C N 1
ATOM 2242 C CA . GLU C 1 27 ? 43.138 62.337 51.790 1.00 38.40 32 GLU C CA 1
ATOM 2243 C C . GLU C 1 27 ? 42.373 62.332 53.096 1.00 36.91 32 GLU C C 1
ATOM 2244 O O . GLU C 1 27 ? 42.963 62.521 54.162 1.00 35.38 32 GLU C O 1
ATOM 2250 N N . LEU C 1 28 ? 41.058 62.124 53.023 1.00 34.02 33 LEU C N 1
ATOM 2251 C CA . LEU C 1 28 ? 40.237 62.086 54.238 1.00 33.25 33 LEU C CA 1
ATOM 2252 C C . LEU C 1 28 ? 40.542 60.872 55.113 1.00 33.02 33 LEU C C 1
ATOM 2253 O O . LEU C 1 28 ? 40.295 60.920 56.304 1.00 32.94 33 LEU C O 1
ATOM 2258 N N . GLU C 1 29 ? 41.055 59.792 54.520 1.00 36.22 34 GLU C N 1
ATOM 2259 C CA . GLU C 1 29 ? 41.440 58.598 55.286 1.00 37.29 34 GLU C CA 1
ATOM 2260 C C . GLU C 1 29 ? 42.447 58.929 56.367 1.00 38.87 34 GLU C C 1
ATOM 2261 O O . GLU C 1 29 ? 42.465 58.280 57.404 1.00 37.35 34 GLU C O 1
ATOM 2267 N N . ARG C 1 30 ? 43.277 59.931 56.105 1.00 41.51 35 ARG C N 1
ATOM 2268 C CA . ARG C 1 30 ? 44.279 60.418 57.044 1.00 45.51 35 ARG C CA 1
ATOM 2269 C C . ARG C 1 30 ? 43.661 61.120 58.247 1.00 43.68 35 ARG C C 1
ATOM 2270 O O . ARG C 1 30 ? 44.263 61.166 59.313 1.00 41.85 35 ARG C O 1
ATOM 2278 N N . VAL C 1 31 ? 42.474 61.691 58.069 1.00 38.82 36 VAL C N 1
ATOM 2279 C CA . VAL C 1 31 ? 41.789 62.393 59.157 1.00 35.87 36 VAL C CA 1
ATOM 2280 C C . VAL C 1 31 ? 41.030 61.376 60.018 1.00 33.97 36 VAL C C 1
ATOM 2281 O O . VAL C 1 31 ? 41.169 61.336 61.241 1.00 29.11 36 VAL C O 1
ATOM 2285 N N . ASN C 1 32 ? 40.218 60.557 59.367 1.00 30.22 37 ASN C N 1
ATOM 2286 C CA . ASN C 1 32 ? 39.483 59.516 60.061 1.00 29.72 37 ASN C CA 1
ATOM 2287 C C . ASN C 1 32 ? 39.077 58.427 59.084 1.00 29.44 37 ASN C C 1
ATOM 2288 O O . ASN C 1 32 ? 38.228 58.649 58.204 1.00 28.54 37 ASN C O 1
ATOM 2293 N N . LEU C 1 33 ? 39.647 57.239 59.268 1.00 28.66 38 LEU C N 1
ATOM 2294 C CA . LEU C 1 33 ? 39.436 56.147 58.361 1.00 29.14 38 LEU C CA 1
ATOM 2295 C C . LEU C 1 33 ? 37.954 55.789 58.233 1.00 29.43 38 LEU C C 1
ATOM 2296 O O . LEU C 1 33 ? 37.457 55.591 57.116 1.00 27.79 38 LEU C O 1
ATOM 2301 N N . SER C 1 34 ? 37.269 55.676 59.368 1.00 26.70 39 SER C N 1
ATOM 2302 C CA . SER C 1 34 ? 35.880 55.253 59.381 1.00 26.00 39 SER C CA 1
ATOM 2303 C C . SER C 1 34 ? 34.946 56.209 58.592 1.00 24.09 39 SER C C 1
ATOM 2304 O O . SER C 1 34 ? 34.139 55.773 57.775 1.00 24.58 39 SER C O 1
ATOM 2307 N N . ALA C 1 35 ? 35.040 57.490 58.915 1.00 24.14 40 ALA C N 1
ATOM 2308 C CA . ALA C 1 35 ? 34.291 58.544 58.246 1.00 25.61 40 ALA C CA 1
ATOM 2309 C C . ALA C 1 35 ? 34.595 58.589 56.753 1.00 24.74 40 ALA C C 1
ATOM 2310 O O . ALA C 1 35 ? 33.688 58.724 55.944 1.00 23.30 40 ALA C O 1
ATOM 2312 N N . ALA C 1 36 ? 35.871 58.448 56.396 1.00 23.64 41 ALA C N 1
ATOM 2313 C CA . ALA C 1 36 ? 36.292 58.525 54.992 1.00 25.42 41 ALA C CA 1
ATOM 2314 C C . ALA C 1 36 ? 35.681 57.386 54.211 1.00 25.55 41 ALA C C 1
ATOM 2315 O O . ALA C 1 36 ? 35.174 57.597 53.104 1.00 25.55 41 ALA C O 1
ATOM 2317 N N . GLN C 1 37 ? 35.678 56.193 54.807 1.00 23.82 42 GLN C N 1
ATOM 2318 C CA . GLN C 1 37 ? 35.145 55.026 54.134 1.00 23.54 42 GLN C CA 1
ATOM 2319 C C . GLN C 1 37 ? 33.642 55.099 54.040 1.00 23.56 42 GLN C C 1
ATOM 2320 O O . GLN C 1 37 ? 33.077 54.669 53.039 1.00 23.16 42 GLN C O 1
ATOM 2326 N N . THR C 1 38 ? 33.003 55.631 55.070 1.00 23.16 43 THR C N 1
ATOM 2327 C CA . THR C 1 38 ? 31.565 55.832 55.013 1.00 23.87 43 THR C CA 1
ATOM 2328 C C . THR C 1 38 ? 31.210 56.751 53.823 1.00 24.32 43 THR C C 1
ATOM 2329 O O . THR C 1 38 ? 30.297 56.449 53.058 1.00 24.45 43 THR C O 1
ATOM 2333 N N . LEU C 1 39 ? 31.948 57.843 53.661 1.00 24.75 44 LEU C N 1
ATOM 2334 C CA . LEU C 1 39 ? 31.717 58.775 52.548 1.00 25.91 44 LEU C CA 1
ATOM 2335 C C . LEU C 1 39 ? 31.996 58.124 51.201 1.00 26.18 44 LEU C C 1
ATOM 2336 O O . LEU C 1 39 ? 31.172 58.226 50.291 1.00 24.72 44 LEU C O 1
ATOM 2341 N N . ARG C 1 40 ? 33.131 57.419 51.101 1.00 24.24 45 ARG C N 1
ATOM 2342 C CA . ARG C 1 40 ? 33.515 56.719 49.884 1.00 25.07 45 ARG C CA 1
ATOM 2343 C C . ARG C 1 40 ? 32.430 55.735 49.452 1.00 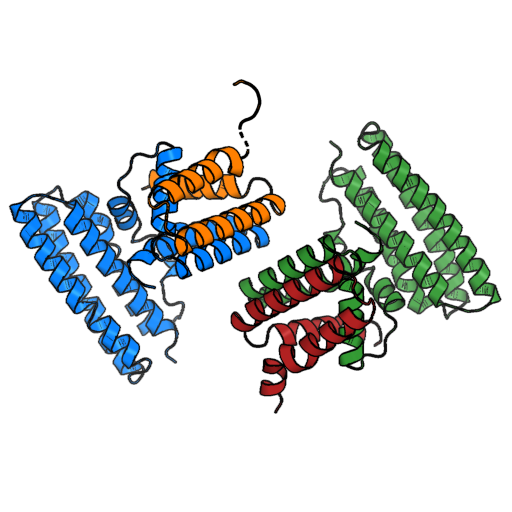24.27 45 ARG C C 1
ATOM 2344 O O . ARG C 1 40 ? 31.935 55.793 48.310 1.00 25.00 45 ARG C O 1
ATOM 2352 N N . ALA C 1 41 ? 32.065 54.817 50.343 1.00 23.86 46 ALA C N 1
ATOM 2353 C CA . ALA C 1 41 ? 31.061 53.817 50.011 1.00 22.17 46 ALA C CA 1
ATOM 2354 C C . ALA C 1 41 ? 29.711 54.477 49.604 1.00 23.93 46 ALA C C 1
ATOM 2355 O O . ALA C 1 41 ? 29.043 54.001 48.684 1.00 22.39 46 ALA C O 1
ATOM 2357 N N . ALA C 1 42 ? 29.349 55.574 50.274 1.00 22.87 47 ALA C N 1
ATOM 2358 C CA . ALA C 1 42 ? 28.081 56.252 50.006 1.00 23.73 47 ALA C CA 1
ATOM 2359 C C . ALA C 1 42 ? 28.090 56.901 48.610 1.00 24.22 47 ALA C C 1
ATOM 2360 O O . ALA C 1 42 ? 27.096 56.833 47.889 1.00 25.51 47 ALA C O 1
ATOM 2362 N N . PHE C 1 43 ? 29.212 57.494 48.219 1.00 22.68 48 PHE C N 1
ATOM 2363 C CA . PHE C 1 43 ? 29.311 58.097 46.879 1.00 24.65 48 PHE C CA 1
ATOM 2364 C C . PHE C 1 43 ? 29.321 57.036 45.793 1.00 26.39 48 PHE C C 1
ATOM 2365 O O . PHE C 1 43 ? 28.647 57.204 44.770 1.00 26.04 48 PHE C O 1
ATOM 2373 N N . ILE C 1 44 ? 30.029 55.927 46.034 1.00 26.53 49 ILE C N 1
ATOM 2374 C CA . ILE C 1 44 ? 30.018 54.804 45.097 1.00 27.73 49 ILE C CA 1
ATOM 2375 C C . ILE C 1 44 ? 28.617 54.238 44.883 1.00 26.88 49 ILE C C 1
ATOM 2376 O O . ILE C 1 44 ? 28.208 54.009 43.742 1.00 28.62 49 ILE C O 1
ATOM 2381 N N . LYS C 1 45 ? 27.884 54.034 45.970 1.00 26.91 50 LYS C N 1
ATOM 2382 C CA . LYS C 1 45 ? 26.519 53.519 45.918 1.00 28.47 50 LYS C CA 1
ATOM 2383 C C . LYS C 1 45 ? 25.541 54.463 45.185 1.00 28.54 50 LYS C C 1
ATOM 2384 O O . LYS C 1 45 ? 24.710 54.012 44.387 1.00 25.45 50 LYS C O 1
ATOM 2390 N N . ALA C 1 46 ? 25.632 55.759 45.468 1.00 26.39 51 ALA C N 1
ATOM 2391 C CA . ALA C 1 46 ? 24.785 56.747 44.807 1.00 26.27 51 ALA C CA 1
ATOM 2392 C C . ALA C 1 46 ? 25.071 56.808 43.307 1.00 26.38 51 ALA C C 1
ATOM 2393 O O . ALA C 1 46 ? 24.153 56.871 42.515 1.00 25.42 51 ALA C O 1
ATOM 2395 N N . GLU C 1 47 ? 26.347 56.790 42.927 1.00 26.87 52 GLU C N 1
ATOM 2396 C CA . GLU C 1 47 ? 26.721 56.850 41.528 1.00 29.16 52 GLU C CA 1
ATOM 2397 C C . GLU C 1 47 ? 26.223 55.619 40.770 1.00 33.22 52 GLU C C 1
ATOM 2398 O O . GLU C 1 47 ? 25.761 55.742 39.635 1.00 32.92 52 GLU C O 1
ATOM 2404 N N . LYS C 1 48 ? 26.337 54.445 41.394 1.00 32.81 53 LYS C N 1
ATOM 2405 C CA . LYS C 1 48 ? 25.828 53.216 40.803 1.00 35.90 53 LYS C CA 1
ATOM 2406 C C . LYS C 1 48 ? 24.308 53.275 40.628 1.00 34.33 53 LYS C C 1
ATOM 2407 O O . LYS C 1 48 ? 23.790 52.831 39.612 1.00 34.43 53 LYS C O 1
ATOM 2413 N N . GLU C 1 49 ? 23.603 53.813 41.617 1.00 31.53 54 GLU C N 1
ATOM 2414 C CA . GLU C 1 49 ? 22.160 53.943 41.536 1.00 33.57 54 GLU C CA 1
ATOM 2415 C C . GLU C 1 49 ? 21.730 54.970 40.494 1.00 33.92 54 GLU C C 1
ATOM 2416 O O . GLU C 1 49 ? 20.696 54.807 39.851 1.00 32.62 54 GLU C O 1
ATOM 2422 N N . ASN C 1 50 ? 22.521 56.016 40.316 1.00 30.83 55 ASN C N 1
ATOM 2423 C CA . ASN C 1 50 ? 22.160 57.065 39.370 1.00 31.12 55 ASN C CA 1
ATOM 2424 C C . ASN C 1 50 ? 23.361 57.728 38.737 1.00 28.29 55 ASN C C 1
ATOM 2425 O O . ASN C 1 50 ? 23.815 58.770 39.216 1.00 27.29 55 ASN C O 1
ATOM 2430 N N . PRO C 1 51 ? 23.901 57.122 37.669 1.00 31.98 56 PRO C N 1
ATOM 2431 C CA . PRO C 1 51 ? 25.109 57.650 37.020 1.00 30.14 56 PRO C CA 1
ATOM 2432 C C . PRO C 1 51 ? 24.980 59.121 36.614 1.00 29.69 56 PRO C C 1
ATOM 2433 O O . PRO C 1 51 ? 23.946 59.520 36.133 1.00 27.24 56 PRO C O 1
ATOM 2437 N N . GLY C 1 52 ? 26.009 59.924 36.880 1.00 29.68 57 GLY C N 1
ATOM 2438 C CA . GLY C 1 52 ? 25.944 61.374 36.673 1.00 27.99 57 GLY C CA 1
ATOM 2439 C C . GLY C 1 52 ? 25.697 62.193 37.929 1.00 26.49 57 GLY C C 1
ATOM 2440 O O . GLY C 1 52 ? 25.887 63.408 37.919 1.00 25.42 57 GLY C O 1
ATOM 2441 N N . LEU C 1 53 ? 25.290 61.552 39.017 1.00 25.09 58 LEU C N 1
ATOM 2442 C CA . LEU C 1 53 ? 24.956 62.285 40.240 1.00 25.26 58 LEU C CA 1
ATOM 2443 C C . LEU C 1 53 ? 26.192 62.944 40.886 1.00 24.87 58 LEU C C 1
ATOM 2444 O O . LEU C 1 53 ? 26.140 64.086 41.323 1.00 21.77 58 LEU C O 1
ATOM 2449 N N . THR C 1 54 ? 27.315 62.240 40.908 1.00 24.41 59 THR C N 1
ATOM 2450 C CA . THR C 1 54 ? 28.505 62.801 41.515 1.00 24.94 59 THR C CA 1
ATOM 2451 C C . THR C 1 54 ? 28.890 64.122 40.864 1.00 24.22 59 THR C C 1
ATOM 2452 O O . THR C 1 54 ? 29.228 65.093 41.560 1.00 24.71 59 THR C O 1
ATOM 2456 N N . GLN C 1 55 ? 28.853 64.170 39.533 1.00 25.90 60 GLN C N 1
ATOM 2457 C CA . GLN C 1 55 ? 29.121 65.424 38.799 1.00 25.68 60 GLN C CA 1
ATOM 2458 C C . GLN C 1 55 ? 28.187 66.546 39.230 1.00 24.16 60 GLN C C 1
ATOM 2459 O O . GLN C 1 55 ? 28.634 67.674 39.491 1.00 21.00 60 GLN C O 1
ATOM 2465 N N . ASP C 1 56 ? 26.891 66.234 39.302 1.00 22.38 61 ASP C N 1
ATOM 2466 C CA . ASP C 1 56 ? 25.903 67.222 39.700 1.00 22.64 61 ASP C CA 1
ATOM 2467 C C . ASP C 1 56 ? 26.212 67.708 41.101 1.00 21.28 61 ASP C C 1
ATOM 2468 O O . ASP C 1 56 ? 26.091 68.888 41.388 1.00 21.22 61 ASP C O 1
ATOM 2473 N N . ILE C 1 57 ? 26.596 66.794 41.984 1.00 20.71 62 ILE C N 1
ATOM 2474 C CA . ILE C 1 57 ? 26.894 67.155 43.365 1.00 20.37 62 ILE C CA 1
ATOM 2475 C C . ILE C 1 57 ? 28.095 68.095 43.459 1.00 20.63 62 ILE C C 1
ATOM 2476 O O . ILE C 1 57 ? 28.044 69.108 44.143 1.00 19.02 62 ILE C O 1
ATOM 2481 N N . ILE C 1 58 ? 29.164 67.753 42.755 1.00 21.44 63 ILE C N 1
ATOM 2482 C CA . ILE C 1 58 ? 30.363 68.574 42.770 1.00 21.29 63 ILE C CA 1
ATOM 2483 C C . ILE C 1 58 ? 30.058 69.975 42.259 1.00 21.76 63 ILE C C 1
ATOM 2484 O O . ILE C 1 58 ? 30.430 70.961 42.892 1.00 21.94 63 ILE C O 1
ATOM 2489 N N . MET C 1 59 ? 29.341 70.072 41.141 1.00 22.83 64 MET C N 1
ATOM 2490 C CA . MET C 1 59 ? 29.026 71.383 40.562 1.00 23.35 64 MET C CA 1
ATOM 2491 C C . MET C 1 59 ? 28.173 72.224 41.494 1.00 22.99 64 MET C C 1
ATOM 2492 O O . MET C 1 59 ? 28.427 73.423 41.673 1.00 21.26 64 MET C O 1
ATOM 2497 N N . LYS C 1 60 ? 27.187 71.580 42.128 1.00 22.85 65 LYS C N 1
ATOM 2498 C CA . LYS C 1 60 ? 26.350 72.258 43.085 1.00 23.61 65 LYS C CA 1
ATOM 2499 C C . LYS C 1 60 ? 27.160 72.750 44.297 1.00 23.36 65 LYS C C 1
ATOM 2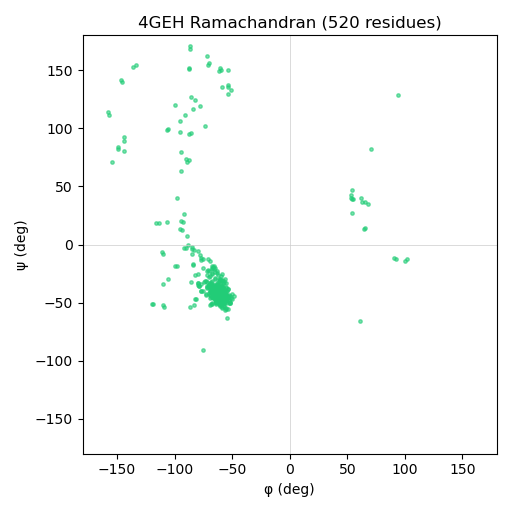500 O O . LYS C 1 60 ? 26.988 73.884 44.729 1.00 23.46 65 LYS C O 1
ATOM 2506 N N . ILE C 1 61 ? 28.037 71.907 44.848 1.00 22.63 66 ILE C N 1
ATOM 2507 C CA . ILE C 1 61 ? 28.875 72.344 45.969 1.00 22.88 66 ILE C CA 1
ATOM 2508 C C . ILE C 1 61 ? 29.770 73.531 45.564 1.00 23.39 66 ILE C C 1
ATOM 2509 O O . ILE C 1 61 ? 29.906 74.504 46.314 1.00 23.60 66 ILE C O 1
ATOM 2514 N N . LEU C 1 62 ? 30.371 73.462 44.392 1.00 25.29 67 LEU C N 1
ATOM 2515 C CA . LEU C 1 62 ? 31.202 74.571 43.915 1.00 26.04 67 LEU C CA 1
ATOM 2516 C C . LEU C 1 62 ? 30.377 75.853 43.836 1.00 25.61 67 LEU C C 1
ATOM 2517 O O . LEU C 1 62 ? 30.836 76.917 44.246 1.00 24.45 67 LEU C O 1
ATOM 2522 N N . GLU C 1 63 ? 29.158 75.744 43.315 1.00 26.54 68 GLU C N 1
ATOM 2523 C CA . GLU C 1 63 ? 28.266 76.905 43.208 1.00 28.69 68 GLU C CA 1
ATOM 2524 C C . GLU C 1 63 ? 27.954 77.484 44.592 1.00 28.10 68 GLU C C 1
ATOM 2525 O O . GLU C 1 63 ? 28.019 78.700 44.789 1.00 26.89 68 GLU C O 1
ATOM 2531 N N . LYS C 1 64 ? 27.584 76.621 45.532 1.00 28.85 69 LYS C N 1
ATOM 2532 C CA . LYS C 1 64 ? 27.280 77.058 46.890 1.00 30.99 69 LYS C CA 1
ATOM 2533 C C . LYS C 1 64 ? 28.484 77.732 47.547 1.00 30.86 69 LYS C C 1
ATOM 2534 O O . LYS C 1 64 ? 28.314 78.620 48.355 1.00 31.14 69 LYS C O 1
ATOM 2540 N N . LYS C 1 65 ? 29.697 77.329 47.191 1.00 31.50 70 LYS C N 1
ATOM 2541 C CA . LYS C 1 65 ? 30.874 77.947 47.768 1.00 31.48 70 LYS C CA 1
ATOM 2542 C C . LYS C 1 65 ? 31.430 79.056 46.876 1.00 33.38 70 LYS C C 1
ATOM 2543 O O . LYS C 1 65 ? 32.542 79.509 47.105 1.00 32.56 70 LYS C O 1
ATOM 2549 N N . SER C 1 66 ? 30.644 79.488 45.884 1.00 31.81 71 SER C N 1
ATOM 2550 C CA . SER C 1 66 ? 31.006 80.559 44.934 1.00 34.36 71 SER C CA 1
ATOM 2551 C C . SER C 1 66 ? 32.331 80.350 44.203 1.00 33.42 71 SER C C 1
ATOM 2552 O O . SER C 1 66 ? 33.084 81.303 44.019 1.00 34.71 71 SER C O 1
ATOM 2555 N N . VAL C 1 67 ? 32.633 79.116 43.799 1.00 31.31 72 VAL C N 1
ATOM 2556 C CA . VAL C 1 67 ? 33.897 78.851 43.114 1.00 31.48 72 VAL C CA 1
ATOM 2557 C C . VAL C 1 67 ? 33.669 78.997 41.612 1.00 33.42 72 VAL C C 1
ATOM 2558 O O . VAL C 1 67 ? 32.969 78.187 41.010 1.00 33.59 72 VAL C O 1
ATOM 2562 N N . GLU C 1 68 ? 34.260 80.039 41.032 1.00 31.80 73 GLU C N 1
ATOM 2563 C CA . GLU C 1 68 ? 33.977 80.461 39.667 1.00 32.34 73 GLU C CA 1
ATOM 2564 C C . GLU C 1 68 ? 34.886 79.780 38.655 1.00 30.92 73 GLU C C 1
ATOM 2565 O O . GLU C 1 68 ? 35.791 80.406 38.115 1.00 31.48 73 GLU C O 1
ATOM 2571 N N . VAL C 1 69 ? 34.642 78.496 38.400 1.00 30.25 74 VAL C N 1
ATOM 2572 C CA . VAL C 1 69 ? 35.469 77.705 37.492 1.00 30.41 74 VAL C CA 1
ATOM 2573 C C . VAL C 1 69 ? 34.591 76.870 36.585 1.00 28.84 74 VAL C C 1
ATOM 2574 O O . VAL C 1 69 ? 33.461 76.523 36.924 1.00 27.90 74 VAL C O 1
ATOM 2578 N N . ASN C 1 70 ? 35.100 76.557 35.404 1.00 26.76 75 ASN C N 1
ATOM 2579 C CA . ASN C 1 70 ? 34.380 75.685 34.497 1.00 26.01 75 ASN C CA 1
ATOM 2580 C C . ASN C 1 70 ? 34.698 74.240 34.848 1.00 25.02 75 ASN C C 1
ATOM 2581 O O . ASN C 1 70 ? 35.861 73.861 34.911 1.00 24.96 75 ASN C O 1
ATOM 2586 N N . PHE C 1 71 ? 33.670 73.435 35.055 1.00 24.09 76 PHE C N 1
ATOM 2587 C CA . PHE C 1 71 ? 33.863 72.043 35.476 1.00 23.87 76 PHE C CA 1
ATOM 2588 C C . PHE C 1 71 ? 34.603 71.215 34.419 1.00 22.95 76 PHE C C 1
ATOM 2589 O O . PHE C 1 71 ? 35.563 70.511 34.747 1.00 26.40 76 PHE C O 1
ATOM 2597 N N . THR C 1 72 ? 34.143 71.295 33.173 1.00 22.37 77 THR C N 1
ATOM 2598 C CA . THR C 1 72 ? 34.729 70.565 32.071 1.00 24.37 77 THR C CA 1
ATOM 2599 C C . THR C 1 72 ? 36.243 70.868 31.939 1.00 23.35 77 THR C C 1
ATOM 2600 O O . THR C 1 72 ? 37.064 69.950 31.856 1.00 25.43 77 THR C O 1
ATOM 2604 N N . GLU C 1 73 ? 36.592 72.139 31.925 1.00 22.87 78 GLU C N 1
ATOM 2605 C CA . GLU C 1 73 ? 37.998 72.549 31.800 1.00 25.11 78 GLU C CA 1
ATOM 2606 C C . GLU C 1 73 ? 38.827 72.058 32.969 1.00 23.71 78 GLU C C 1
ATOM 2607 O O . GLU C 1 73 ? 39.956 71.582 32.774 1.00 26.60 78 GLU C O 1
ATOM 2613 N N . SER C 1 74 ? 38.291 72.188 34.176 1.00 23.35 79 SER C N 1
ATOM 2614 C CA . SER C 1 74 ? 39.011 71.761 35.380 1.00 24.61 79 SER C CA 1
ATOM 2615 C C . SER C 1 74 ? 39.283 70.265 35.339 1.00 24.67 79 SER C C 1
ATOM 2616 O O . SER C 1 74 ? 40.379 69.799 35.644 1.00 25.70 79 SER C O 1
ATOM 2619 N N . LEU C 1 75 ? 38.294 69.507 34.917 1.00 24.77 80 LEU C N 1
ATOM 2620 C CA . LEU C 1 75 ? 38.467 68.068 34.789 1.00 28.48 80 LEU C CA 1
ATOM 2621 C C . LEU C 1 75 ? 39.551 67.679 33.785 1.00 26.81 80 LEU C C 1
ATOM 2622 O O . LEU C 1 75 ? 40.331 66.753 34.029 1.00 27.30 80 LEU C O 1
ATOM 2627 N N . LEU C 1 76 ? 39.609 68.397 32.669 1.00 25.56 81 LEU C N 1
ATOM 2628 C CA . LEU C 1 76 ? 40.645 68.179 31.694 1.00 24.79 81 LEU C CA 1
ATOM 2629 C C . LEU C 1 76 ? 42.012 68.488 32.298 1.00 25.77 81 LEU C C 1
ATOM 2630 O O . LEU C 1 76 ? 42.957 67.720 32.097 1.00 25.68 81 LEU C O 1
ATOM 2635 N N . ARG C 1 77 ? 42.121 69.598 33.029 1.00 26.26 82 ARG C N 1
ATOM 2636 C CA . ARG C 1 77 ? 43.399 69.958 33.660 1.00 29.58 82 ARG C CA 1
ATOM 2637 C C . ARG C 1 77 ? 43.847 68.889 34.667 1.00 30.63 82 ARG C C 1
ATOM 2638 O O . ARG C 1 77 ? 45.027 68.635 34.807 1.00 30.25 82 ARG C O 1
ATOM 2646 N N . MET C 1 78 ? 42.904 68.216 35.319 1.00 34.19 83 MET C N 1
ATOM 2647 C CA . MET C 1 78 ? 43.246 67.151 36.273 1.00 36.99 83 MET C CA 1
ATOM 2648 C C . MET C 1 78 ? 43.596 65.797 35.624 1.00 37.57 83 MET C C 1
ATOM 2649 O O . MET C 1 78 ? 44.024 64.888 36.339 1.00 36.76 83 MET C O 1
ATOM 2654 N N . ALA C 1 79 ? 43.449 65.669 34.296 1.00 36.85 84 ALA C N 1
ATOM 2655 C CA . ALA C 1 79 ? 43.658 64.408 33.569 1.00 40.70 84 ALA C CA 1
ATOM 2656 C C . ALA C 1 79 ? 45.076 63.854 33.746 1.00 47.08 84 ALA C C 1
ATOM 2657 O O . ALA C 1 79 ? 45.285 62.662 33.568 1.00 49.89 84 ALA C O 1
ATOM 2659 N N . ALA C 1 80 ? 46.043 64.728 34.028 1.00 52.22 85 ALA C N 1
ATOM 2660 C CA . ALA C 1 80 ? 47.437 64.307 34.220 1.00 58.70 85 ALA C CA 1
ATOM 2661 C C . ALA C 1 80 ? 47.673 63.660 35.588 1.00 61.01 85 ALA C C 1
ATOM 2662 O O . ALA C 1 80 ? 48.706 63.043 35.807 1.00 62.59 85 ALA C O 1
ATOM 2664 N N . ASP C 1 81 ? 46.723 63.807 36.503 1.00 60.43 86 ASP C N 1
ATOM 2665 C CA . ASP C 1 81 ? 46.887 63.297 37.858 1.00 62.31 86 ASP C CA 1
ATOM 2666 C C . ASP C 1 81 ? 46.454 61.837 37.987 1.00 65.04 86 ASP C C 1
ATOM 2667 O O . ASP C 1 81 ? 45.860 61.259 37.078 1.00 66.50 86 ASP C O 1
ATOM 2672 N N . ASP C 1 82 ? 46.757 61.253 39.140 1.00 68.17 87 ASP C N 1
ATOM 2673 C CA . ASP C 1 82 ? 46.217 59.948 39.546 1.00 72.55 87 ASP C CA 1
ATOM 2674 C C . ASP C 1 82 ? 46.432 58.830 38.516 1.00 74.80 87 ASP C C 1
ATOM 2675 O O . ASP C 1 82 ? 45.550 57.991 38.295 1.00 73.95 87 ASP C O 1
ATOM 2680 N N . VAL C 1 83 ? 47.611 58.816 37.902 1.00 76.14 88 VAL C N 1
ATOM 2681 C CA . VAL C 1 83 ? 47.932 57.814 36.872 1.00 80.18 88 VAL C CA 1
ATOM 2682 C C . VAL C 1 83 ? 47.850 56.371 37.414 1.00 83.00 88 VAL C C 1
ATOM 2683 O O . VAL C 1 83 ? 47.345 55.470 36.738 1.00 81.96 88 VAL C O 1
ATOM 2687 N N . GLU C 1 84 ? 48.295 56.174 38.654 1.00 84.71 89 GLU C N 1
ATOM 2688 C CA . GLU C 1 84 ? 48.321 54.850 39.293 1.00 83.74 89 GLU C CA 1
ATOM 2689 C C . GLU C 1 84 ? 46.920 54.270 39.574 1.00 83.94 89 GLU C C 1
ATOM 2690 O O . GLU C 1 84 ? 46.786 53.065 39.780 1.00 86.19 89 GLU C O 1
ATOM 2692 N N . GLU C 1 85 ? 45.885 55.112 39.587 1.00 81.47 90 GLU C N 1
ATOM 2693 C CA . GLU C 1 85 ? 44.502 54.636 39.747 1.00 77.24 90 GLU C CA 1
ATOM 2694 C C . GLU C 1 85 ? 44.006 53.868 38.518 1.00 75.78 90 GLU C C 1
ATOM 2695 O O . GLU C 1 85 ? 43.146 53.002 38.630 1.00 76.74 90 GLU C O 1
ATOM 2698 N N . TYR C 1 86 ? 44.550 54.199 37.348 1.00 73.86 91 TYR C N 1
ATOM 2699 C CA . TYR C 1 86 ? 44.094 53.639 36.065 1.00 71.75 91 TYR C CA 1
ATOM 2700 C C . TYR C 1 86 ? 45.051 52.608 35.489 1.00 69.21 91 TYR C C 1
ATOM 2701 O O . TYR C 1 86 ? 44.642 51.727 34.745 1.00 66.91 91 TYR C O 1
ATOM 2710 N N . MET C 1 87 ? 46.336 52.762 35.795 1.00 67.19 92 MET C N 1
ATOM 2711 C CA . MET C 1 87 ? 47.393 51.915 35.245 1.00 66.90 92 MET C CA 1
ATOM 2712 C C . MET C 1 87 ? 47.166 50.423 35.448 1.00 59.88 92 MET C C 1
ATOM 2713 O O . MET C 1 87 ? 46.554 50.000 36.422 1.00 62.35 92 MET C O 1
ATOM 2718 N N . ILE C 1 88 ? 47.690 49.640 34.514 1.00 53.35 93 ILE C N 1
ATOM 2719 C CA . ILE C 1 88 ? 47.682 48.187 34.613 1.00 50.46 93 ILE C CA 1
ATOM 2720 C C . ILE C 1 88 ? 48.897 47.758 35.458 1.00 51.87 93 ILE C C 1
ATOM 2721 O O . ILE C 1 88 ? 50.048 47.990 35.072 1.00 50.80 93 ILE C O 1
ATOM 2726 N N . GLU C 1 89 ? 48.656 47.138 36.606 1.00 52.70 94 GLU C N 1
ATOM 2727 C CA . GLU C 1 89 ? 49.756 46.771 37.511 1.00 55.46 94 GLU C CA 1
ATOM 2728 C C . GLU C 1 89 ? 50.323 45.411 37.164 1.00 50.39 94 GLU C C 1
ATOM 2729 O O . GLU C 1 89 ? 50.085 44.440 37.882 1.00 51.56 94 GLU C O 1
ATOM 2735 N N . ARG C 1 90 ? 51.059 45.340 36.063 1.00 46.69 95 ARG C N 1
ATOM 2736 C CA . ARG C 1 90 ? 51.617 44.075 35.566 1.00 49.42 95 ARG C CA 1
ATOM 2737 C C . ARG C 1 90 ? 52.965 44.331 34.902 1.00 50.71 95 ARG C C 1
ATOM 2738 O O . ARG C 1 90 ? 53.106 45.337 34.214 1.00 51.67 95 ARG C O 1
ATOM 2746 N N . PRO C 1 91 ? 53.948 43.425 35.081 1.00 52.22 96 PRO C N 1
ATOM 2747 C CA . PRO C 1 91 ? 55.323 43.738 34.664 1.00 53.13 96 PRO C CA 1
ATOM 2748 C C . PRO C 1 91 ? 55.701 43.494 33.195 1.00 52.18 96 PRO C C 1
ATOM 2749 O O . PRO C 1 91 ? 56.710 44.042 32.754 1.00 52.39 96 PRO C O 1
ATOM 2753 N N . GLU C 1 92 ? 54.932 42.709 32.434 1.00 50.88 97 GLU C N 1
ATOM 2754 C CA . GLU C 1 92 ? 55.382 42.401 31.051 1.00 53.58 97 GLU C CA 1
ATOM 2755 C C . GLU C 1 92 ? 55.528 43.668 30.220 1.00 51.57 97 GLU C C 1
ATOM 2756 O O . GLU C 1 92 ? 54.836 44.670 30.469 1.00 53.25 97 GLU C O 1
ATOM 2762 N N . PRO C 1 93 ? 56.437 43.623 29.228 1.00 51.26 98 PRO C N 1
ATOM 2763 C CA . PRO C 1 93 ? 56.753 44.808 28.425 1.00 50.56 98 PRO C CA 1
ATOM 2764 C C . PRO C 1 93 ? 55.534 45.429 27.767 1.00 49.67 98 PRO C C 1
ATOM 2765 O O . PRO C 1 93 ? 55.462 46.645 27.628 1.00 43.55 98 PRO C O 1
ATOM 2769 N N . GLU C 1 94 ? 54.578 44.584 27.397 1.00 49.82 99 GLU C N 1
ATOM 2770 C CA . GLU C 1 94 ? 53.431 45.015 26.647 1.00 50.01 99 GLU C CA 1
ATOM 2771 C C . GLU C 1 94 ? 52.476 45.859 27.536 1.00 46.86 99 GLU C C 1
ATOM 2772 O O . GLU C 1 94 ? 51.910 46.845 27.058 1.00 45.57 99 GLU C O 1
ATOM 2778 N N . PHE C 1 95 ? 52.343 45.527 28.825 1.00 46.48 100 PHE C N 1
ATOM 2779 C CA . PHE C 1 95 ? 51.520 46.334 29.746 1.00 42.69 100 PHE C CA 1
ATOM 2780 C C . PHE C 1 95 ? 52.253 47.608 30.158 1.00 45.36 100 PHE C C 1
ATOM 2781 O O . PHE C 1 95 ? 51.623 48.654 30.358 1.00 43.60 100 PHE C O 1
ATOM 2789 N N . GLN C 1 96 ? 53.577 47.531 30.285 1.00 41.44 101 GLN C N 1
ATOM 2790 C CA . GLN C 1 96 ? 54.355 48.734 30.586 1.00 41.56 101 GLN C CA 1
ATOM 2791 C C . GLN C 1 96 ? 54.251 49.739 29.438 1.00 39.12 101 GLN C C 1
ATOM 2792 O O . GLN C 1 96 ? 54.097 50.935 29.658 1.00 35.07 101 GLN C O 1
ATOM 2798 N N . ASP C 1 97 ? 54.308 49.218 28.218 1.00 37.40 102 ASP C N 1
ATOM 2799 C CA . ASP C 1 97 ? 54.185 50.019 27.037 1.00 40.69 102 ASP C CA 1
ATOM 2800 C C . ASP C 1 97 ? 52.792 50.690 26.963 1.00 39.27 102 ASP C C 1
ATOM 2801 O O . ASP C 1 97 ? 52.692 51.890 26.735 1.00 39.46 102 ASP C O 1
ATOM 2806 N N . LEU C 1 98 ? 51.730 49.922 27.205 1.00 39.02 103 LEU C N 1
ATOM 2807 C CA . LEU C 1 98 ? 50.364 50.469 27.278 1.00 37.61 103 LEU C CA 1
ATOM 2808 C C . LEU C 1 98 ? 50.216 51.593 28.283 1.00 37.31 103 LEU C C 1
ATOM 2809 O O . LEU C 1 98 ? 49.584 52.628 28.012 1.00 34.40 103 LEU C O 1
ATOM 2814 N N . ASN C 1 99 ? 50.754 51.368 29.470 1.00 37.35 104 ASN C N 1
ATOM 2815 C CA . ASN C 1 99 ? 50.674 52.366 30.526 1.00 36.90 104 ASN C CA 1
ATOM 2816 C C . ASN C 1 99 ? 51.367 53.659 30.118 1.00 34.76 104 ASN C C 1
ATOM 2817 O O . ASN C 1 99 ? 50.870 54.728 30.376 1.00 32.42 104 ASN C O 1
ATOM 2822 N N . GLU C 1 100 ? 52.523 53.531 29.488 1.00 37.51 105 GLU C N 1
ATOM 2823 C CA . GLU C 1 100 ? 53.296 54.700 29.074 1.00 41.08 105 GLU C CA 1
ATOM 2824 C C . GLU C 1 100 ? 52.613 55.458 27.935 1.00 38.98 105 GLU C C 1
ATOM 2825 O O . GLU C 1 100 ? 52.602 56.674 27.940 1.00 37.22 105 GLU C O 1
ATOM 2831 N N . LYS C 1 101 ? 52.051 54.747 26.962 1.00 36.92 106 LYS C N 1
ATOM 2832 C CA . LYS C 1 101 ? 51.354 55.410 25.862 1.00 35.82 106 LYS C CA 1
ATOM 2833 C C . LYS C 1 101 ? 50.100 56.126 26.350 1.00 33.17 106 LYS C C 1
ATOM 2834 O O . LYS C 1 101 ? 49.794 57.234 25.904 1.00 29.51 106 LYS C O 1
ATOM 2840 N N . ALA C 1 102 ? 49.384 55.481 27.265 1.00 31.98 107 ALA C N 1
ATOM 2841 C CA . ALA C 1 102 ? 48.177 56.062 27.855 1.00 33.17 107 ALA C CA 1
ATOM 2842 C C . ALA C 1 102 ? 48.516 57.327 28.633 1.00 31.41 107 ALA C C 1
ATOM 2843 O O . ALA C 1 102 ? 47.880 58.363 28.449 1.00 29.34 107 ALA C O 1
ATOM 2845 N N . ARG C 1 103 ? 49.538 57.232 29.481 1.00 32.04 108 ARG C N 1
ATOM 2846 C CA . ARG C 1 103 ? 49.986 58.362 30.295 1.00 32.46 108 ARG C CA 1
ATOM 2847 C C . ARG C 1 103 ? 50.381 59.536 29.415 1.00 30.90 108 ARG C C 1
ATOM 2848 O 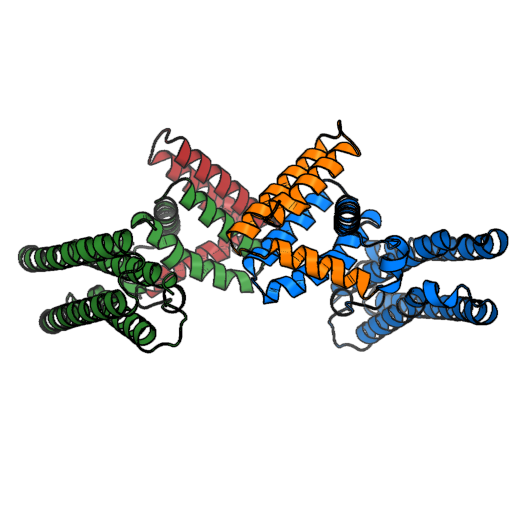O . ARG C 1 103 ? 49.979 60.666 29.671 1.00 29.82 108 ARG C O 1
ATOM 2852 N N . ALA C 1 104 ? 51.145 59.272 28.357 1.00 31.39 109 ALA C N 1
ATOM 2853 C CA . ALA C 1 104 ? 51.584 60.331 27.450 1.00 30.97 109 ALA C CA 1
ATOM 2854 C C . ALA C 1 104 ? 50.410 61.057 26.799 1.00 30.94 109 ALA C C 1
ATOM 2855 O O . ALA C 1 104 ? 50.385 62.291 26.736 1.00 29.99 109 ALA C O 1
ATOM 2857 N N . LEU C 1 105 ? 49.439 60.295 26.308 1.00 29.71 110 LEU C N 1
ATOM 2858 C CA . LEU C 1 105 ? 48.255 60.903 25.696 1.00 27.37 110 LEU C CA 1
ATOM 2859 C C . LEU C 1 105 ? 47.501 61.781 26.691 1.00 26.32 110 LEU C C 1
ATOM 2860 O O . LEU C 1 105 ? 47.205 62.955 26.409 1.00 26.68 110 LEU C O 1
ATOM 2865 N N . LYS C 1 106 ? 47.207 61.233 27.858 1.00 28.46 111 LYS C N 1
ATOM 2866 C CA . LYS C 1 106 ? 46.433 61.968 28.840 1.00 29.92 111 LYS C CA 1
ATOM 2867 C C . LYS C 1 106 ? 47.180 63.231 29.282 1.00 31.71 111 LYS C C 1
ATOM 2868 O O . LYS C 1 106 ? 46.564 64.276 29.424 1.00 29.85 111 LYS C O 1
ATOM 2874 N N . GLN C 1 107 ? 48.501 63.143 29.446 1.00 33.01 112 GLN C N 1
ATOM 2875 C CA . GLN C 1 107 ? 49.310 64.328 29.815 1.00 35.38 112 GLN C CA 1
ATOM 2876 C C . GLN C 1 107 ? 49.263 65.436 28.768 1.00 34.63 112 GLN C C 1
ATOM 2877 O O . GLN C 1 107 ? 49.008 66.611 29.104 1.00 34.60 112 GLN C O 1
ATOM 2883 N N . ILE C 1 108 ? 49.448 65.083 27.501 1.00 32.23 113 ILE C N 1
ATOM 2884 C CA . ILE C 1 108 ? 49.359 66.088 26.450 1.00 33.33 113 ILE C CA 1
ATOM 2885 C C . ILE C 1 108 ? 47.947 66.722 26.346 1.00 32.35 113 ILE C C 1
ATOM 2886 O O . ILE C 1 108 ? 47.823 67.942 26.198 1.00 32.13 113 ILE C O 1
ATOM 2891 N N . LEU C 1 109 ? 46.895 65.905 26.442 1.00 28.45 114 LEU C N 1
ATOM 2892 C CA . LEU C 1 109 ? 45.530 66.433 26.427 1.00 27.00 114 LEU C CA 1
ATOM 2893 C C . LEU C 1 109 ? 45.262 67.356 27.616 1.00 26.93 114 LEU C C 1
ATOM 2894 O O . LEU C 1 109 ? 44.553 68.344 27.467 1.00 27.90 114 LEU C O 1
ATOM 2899 N N . SER C 1 110 ? 45.830 67.050 28.784 1.00 28.25 115 SER C N 1
ATOM 2900 C CA . SER C 1 110 ? 45.563 67.842 29.985 1.00 30.69 115 SER C CA 1
ATOM 2901 C C . SER C 1 110 ? 46.102 69.281 29.874 1.00 32.43 115 SER C C 1
ATOM 2902 O O . SER C 1 110 ? 45.674 70.147 30.617 1.00 34.52 115 SER C O 1
ATOM 2905 N N . LYS C 1 111 ? 47.031 69.515 28.952 1.00 34.21 116 LYS C N 1
ATOM 2906 C CA . LYS C 1 111 ? 47.664 70.829 28.762 1.00 36.80 116 LYS C CA 1
ATOM 2907 C C . LYS C 1 111 ? 46.953 71.711 27.743 1.00 35.77 116 LYS C C 1
ATOM 2908 O O . LYS C 1 111 ? 47.334 72.870 27.563 1.00 35.50 116 LYS C O 1
ATOM 2914 N N . ILE C 1 112 ? 45.903 71.190 27.116 1.00 31.05 117 ILE C N 1
ATOM 2915 C CA . ILE C 1 112 ? 45.138 71.966 26.142 1.00 31.11 117 ILE C CA 1
ATOM 2916 C C . ILE C 1 112 ? 44.617 73.294 26.705 1.00 29.59 117 ILE C C 1
ATOM 2917 O O . ILE C 1 112 ? 44.740 74.315 26.058 1.00 27.82 117 ILE C O 1
ATOM 2922 N N . PRO C 1 113 ? 44.009 73.289 27.896 1.00 31.49 118 PRO C N 1
ATOM 2923 C CA . PRO C 1 113 ? 43.525 74.569 28.408 1.00 31.65 118 PRO C CA 1
ATOM 2924 C C . PRO C 1 113 ? 44.601 75.668 28.506 1.00 34.89 118 PRO C C 1
ATOM 2925 O O . PRO C 1 113 ? 44.312 76.828 28.260 1.00 32.62 118 PRO C O 1
ATOM 2929 N N . ASP C 1 114 ? 45.825 75.301 28.860 1.00 36.13 119 ASP C N 1
ATOM 2930 C CA . ASP C 1 114 ? 46.906 76.286 28.951 1.00 39.45 119 ASP C CA 1
ATOM 2931 C C . ASP C 1 114 ? 47.512 76.653 27.624 1.00 40.85 119 ASP C C 1
ATOM 2932 O O . ASP C 1 114 ? 48.055 77.740 27.484 1.00 46.85 119 ASP C O 1
ATOM 2937 N N . GLU C 1 115 ? 47.427 75.760 26.653 1.00 39.62 120 GLU C N 1
ATOM 2938 C CA . GLU C 1 115 ? 48.114 75.972 25.400 1.00 40.50 120 GLU C CA 1
ATOM 2939 C C . GLU C 1 115 ? 47.210 76.507 24.303 1.00 39.36 120 GLU C C 1
ATOM 2940 O O . GLU C 1 115 ? 47.703 77.077 23.337 1.00 39.16 120 GLU C O 1
ATOM 2946 N N . ILE C 1 116 ? 45.895 76.368 24.461 1.00 37.26 121 ILE C N 1
ATOM 2947 C CA . ILE C 1 116 ? 44.975 76.668 23.370 1.00 36.38 121 ILE C CA 1
ATOM 2948 C C . ILE C 1 116 ? 44.969 78.142 22.957 1.00 41.01 121 ILE C C 1
ATOM 2949 O O . ILE C 1 116 ? 44.705 78.446 21.802 1.00 41.26 121 ILE C O 1
ATOM 2954 N N . ASN C 1 117 ? 45.248 79.056 23.887 1.00 47.99 122 ASN C N 1
ATOM 2955 C CA . ASN C 1 117 ? 45.233 80.491 23.557 1.00 51.09 122 ASN C CA 1
ATOM 2956 C C . ASN C 1 117 ? 46.534 81.009 22.958 1.00 54.84 122 ASN C C 1
ATOM 2957 O O . ASN C 1 117 ? 46.617 82.177 22.569 1.00 54.75 122 ASN C O 1
ATOM 2962 N N . ASP C 1 118 ? 47.535 80.136 22.880 1.00 53.52 123 ASP C N 1
ATOM 2963 C CA . ASP C 1 118 ? 48.791 80.435 22.223 1.00 53.35 123 ASP C CA 1
ATOM 2964 C C . ASP C 1 118 ? 48.804 79.662 20.909 1.00 53.31 123 ASP C C 1
ATOM 2965 O O . ASP C 1 118 ? 49.139 78.470 20.886 1.00 55.38 123 ASP C O 1
ATOM 2970 N N . ARG C 1 119 ? 48.466 80.343 19.818 1.00 51.88 124 ARG C N 1
ATOM 2971 C CA . ARG C 1 119 ? 48.249 79.677 18.537 1.00 56.83 124 ARG C CA 1
ATOM 2972 C C . ARG C 1 119 ? 49.459 78.898 17.995 1.00 54.86 124 ARG C C 1
ATOM 2973 O O . ARG C 1 119 ? 49.296 77.796 17.482 1.00 55.21 124 ARG C O 1
ATOM 2981 N N . VAL C 1 120 ? 50.657 79.456 18.102 1.00 55.81 125 VAL C N 1
ATOM 2982 C CA . VAL C 1 120 ? 51.853 78.744 17.636 1.00 57.11 125 VAL C CA 1
ATOM 2983 C C . VAL C 1 120 ? 52.044 77.473 18.465 1.00 55.52 125 VAL C C 1
ATOM 2984 O O . VAL C 1 120 ? 52.214 76.384 17.915 1.00 57.12 125 VAL C O 1
ATOM 2988 N N . ARG C 1 121 ? 51.995 77.613 19.783 1.00 55.40 126 ARG C N 1
ATOM 2989 C CA . ARG C 1 121 ? 52.172 76.474 20.669 1.00 55.11 126 ARG C CA 1
ATOM 2990 C C . ARG C 1 121 ? 51.050 75.437 20.479 1.00 53.00 126 ARG C C 1
ATOM 2991 O O . ARG C 1 121 ? 51.305 74.234 20.434 1.00 54.87 126 ARG C O 1
ATOM 2999 N N . PHE C 1 122 ? 49.813 75.902 20.323 1.00 49.66 127 PHE C N 1
ATOM 3000 C CA . PHE C 1 122 ? 48.685 74.993 20.098 1.00 46.58 127 PHE C CA 1
ATOM 3001 C C . PHE C 1 122 ? 48.831 74.133 18.838 1.00 46.95 127 PHE C C 1
ATOM 3002 O O . PHE C 1 122 ? 48.449 72.966 18.838 1.00 42.19 127 PHE C O 1
ATOM 3010 N N . LEU C 1 123 ? 49.392 74.694 17.775 1.00 48.59 128 LEU C N 1
ATOM 3011 C CA . LEU C 1 123 ? 49.617 73.926 16.547 1.00 47.65 128 LEU C CA 1
ATOM 3012 C C . LEU C 1 123 ? 50.561 72.750 16.802 1.00 46.21 128 LEU C C 1
ATOM 3013 O O . LEU C 1 123 ? 50.343 71.666 16.270 1.00 46.66 128 LEU C O 1
ATOM 3018 N N . GLN C 1 124 ? 51.580 72.969 17.625 1.00 44.27 129 GLN C N 1
ATOM 3019 C CA . GLN C 1 124 ? 52.474 71.900 18.072 1.00 45.46 129 GLN C CA 1
ATOM 3020 C C . GLN C 1 124 ? 51.754 70.868 18.957 1.00 44.74 129 GLN C C 1
ATOM 3021 O O . GLN C 1 124 ? 51.938 69.661 18.785 1.00 44.77 129 GLN C O 1
ATOM 3027 N N . THR C 1 125 ? 50.930 71.343 19.888 1.00 43.39 130 THR C N 1
ATOM 3028 C CA . THR C 1 125 ? 50.106 70.462 20.727 1.00 43.49 130 THR C CA 1
ATOM 3029 C C . THR C 1 125 ? 49.264 69.494 19.901 1.00 40.09 130 THR C C 1
ATOM 3030 O O . THR C 1 125 ? 49.205 68.304 20.197 1.00 39.90 130 THR C O 1
ATOM 3034 N N . ILE C 1 126 ? 48.624 70.004 18.855 1.00 37.75 131 ILE C N 1
ATOM 3035 C CA . ILE C 1 126 ? 47.815 69.177 17.979 1.00 38.79 131 ILE C CA 1
ATOM 3036 C C . ILE C 1 126 ? 48.645 68.054 17.345 1.00 41.16 131 ILE C C 1
ATOM 3037 O O . ILE C 1 126 ? 48.165 66.922 17.230 1.00 34.80 131 ILE C O 1
ATOM 3042 N N . LYS C 1 127 ? 49.877 68.367 16.929 1.00 43.29 132 LYS C N 1
ATOM 3043 C CA . LYS C 1 127 ? 50.762 67.353 16.352 1.00 46.22 132 LYS C CA 1
ATOM 3044 C C . LYS C 1 127 ? 51.211 66.341 17.398 1.00 42.10 132 LYS C C 1
ATOM 3045 O O . LYS C 1 127 ? 51.342 65.165 17.091 1.00 43.23 132 LYS C O 1
ATOM 3051 N N . ASP C 1 128 ? 51.447 66.797 18.621 1.00 38.84 133 ASP C N 1
ATOM 3052 C CA . ASP C 1 128 ? 51.843 65.897 19.697 1.00 38.51 133 ASP C CA 1
ATOM 3053 C C . ASP C 1 128 ? 50.683 64.973 20.068 1.00 37.20 133 ASP C C 1
ATOM 3054 O O . ASP C 1 128 ? 50.903 63.810 20.402 1.00 34.50 133 ASP C O 1
ATOM 3059 N N . ILE C 1 129 ? 49.454 65.481 19.986 1.00 33.65 134 ILE C N 1
ATOM 3060 C CA . ILE C 1 129 ? 48.285 64.659 20.262 1.00 35.09 134 ILE C CA 1
ATOM 3061 C C . ILE C 1 129 ? 48.130 63.582 19.198 1.00 34.13 134 ILE C C 1
ATOM 3062 O O . ILE C 1 129 ? 47.934 62.406 19.521 1.00 34.40 134 ILE C O 1
ATOM 3067 N N . ALA C 1 130 ? 48.174 63.982 17.930 1.00 32.36 135 ALA C N 1
ATOM 3068 C CA . ALA C 1 130 ? 47.964 63.033 16.853 1.00 32.54 135 ALA C CA 1
ATOM 3069 C C . ALA C 1 130 ? 49.021 61.932 16.943 1.00 33.57 135 ALA C C 1
ATOM 3070 O O . ALA C 1 130 ? 48.724 60.747 16.748 1.00 34.45 135 ALA C O 1
ATOM 3072 N N . SER C 1 131 ? 50.238 62.314 17.301 1.00 34.44 136 SER C N 1
ATOM 3073 C CA . SER C 1 131 ? 51.305 61.338 17.449 1.00 36.62 136 SER C CA 1
ATOM 3074 C C . SER C 1 131 ? 51.019 60.369 18.594 1.00 35.50 136 SER C C 1
ATOM 3075 O O . SER C 1 131 ? 51.221 59.164 18.459 1.00 33.81 136 SER C O 1
ATOM 3078 N N . ALA C 1 132 ? 50.550 60.903 19.721 1.00 33.50 137 ALA C N 1
ATOM 3079 C CA . ALA C 1 132 ? 50.304 60.089 20.904 1.00 31.90 137 ALA C CA 1
ATOM 3080 C C . ALA C 1 132 ? 49.109 59.146 20.707 1.00 29.65 137 ALA C C 1
ATOM 3081 O O . ALA C 1 132 ? 49.115 58.013 21.199 1.00 27.09 137 ALA C O 1
ATOM 3083 N N . ILE C 1 133 ? 48.111 59.607 19.967 1.00 28.07 138 ILE C N 1
ATOM 3084 C CA . ILE C 1 133 ? 46.965 58.768 19.593 1.00 29.67 138 ILE C CA 1
ATOM 3085 C C . ILE C 1 133 ? 47.391 57.583 18.718 1.00 31.27 138 ILE C C 1
ATOM 3086 O O . ILE C 1 133 ? 47.006 56.435 18.994 1.00 29.63 138 ILE C O 1
ATOM 3091 N N . LYS C 1 134 ? 48.173 57.869 17.677 1.00 33.84 139 LYS C N 1
ATOM 3092 C CA . LYS C 1 134 ? 48.693 56.827 16.784 1.00 36.82 139 LYS C CA 1
ATOM 3093 C C . LYS C 1 134 ? 49.483 55.764 17.564 1.00 35.15 139 LYS C C 1
ATOM 3094 O O . LYS C 1 134 ? 49.274 54.561 17.408 1.00 34.43 139 LYS C O 1
ATOM 3100 N N . GLU C 1 135 ? 50.379 56.219 18.429 1.00 33.80 140 GLU C N 1
ATOM 3101 C CA . GLU C 1 135 ? 51.212 55.309 19.179 1.00 34.14 140 GLU C CA 1
ATOM 3102 C C . GLU C 1 135 ? 50.413 54.477 20.194 1.00 34.57 140 GLU C C 1
ATOM 3103 O O . GLU C 1 135 ? 50.676 53.293 20.349 1.00 34.31 140 GLU C O 1
ATOM 3109 N N . LEU C 1 136 ? 49.415 55.073 20.843 1.00 30.44 141 LEU C N 1
ATOM 3110 C CA . LEU C 1 136 ? 48.550 54.313 21.748 1.00 27.83 141 LEU C CA 1
ATOM 3111 C C . LEU C 1 136 ? 47.785 53.232 20.987 1.00 27.18 141 LEU C C 1
ATOM 3112 O O . LEU C 1 136 ? 47.738 52.085 21.404 1.00 26.84 141 LEU C O 1
ATOM 3117 N N . LEU C 1 137 ? 47.208 53.593 19.855 1.00 28.58 142 LEU C N 1
ATOM 3118 C CA . LEU C 1 137 ? 46.435 52.632 19.098 1.00 31.30 142 LEU C CA 1
ATOM 3119 C C . LEU C 1 137 ? 47.319 51.495 18.586 1.00 31.47 142 LEU C C 1
ATOM 3120 O O . LEU C 1 137 ? 46.911 50.342 18.624 1.00 30.01 142 LEU C O 1
ATOM 3125 N N . ASP C 1 138 ? 48.521 51.825 18.112 1.00 30.99 143 ASP C N 1
ATOM 3126 C CA . ASP C 1 138 ? 49.486 50.802 17.682 1.00 32.46 143 ASP C CA 1
ATOM 3127 C C . ASP C 1 138 ? 49.778 49.833 18.827 1.00 30.96 143 ASP C C 1
ATOM 3128 O O . ASP C 1 138 ? 49.762 48.630 18.646 1.00 29.64 143 ASP C O 1
ATOM 3133 N N . THR C 1 139 ? 50.007 50.364 20.018 1.00 30.52 144 THR C N 1
ATOM 3134 C CA . THR C 1 139 ? 50.282 49.526 21.180 1.00 31.35 144 THR C CA 1
ATOM 3135 C C . THR C 1 139 ? 49.078 48.669 21.605 1.00 30.63 144 THR C C 1
ATOM 3136 O O . THR C 1 139 ? 49.209 47.474 21.875 1.00 29.86 144 THR C O 1
ATOM 3140 N N . VAL C 1 140 ? 47.907 49.279 21.626 1.00 26.76 145 VAL C N 1
ATOM 3141 C CA . VAL C 1 140 ? 46.669 48.544 21.893 1.00 27.60 145 VAL C CA 1
ATOM 3142 C C . VAL C 1 140 ? 46.560 47.332 20.966 1.00 28.56 145 VAL C C 1
ATOM 3143 O O . VAL C 1 140 ? 46.338 46.210 21.428 1.00 27.11 145 VAL C O 1
ATOM 3147 N N . ASN C 1 141 ? 46.737 47.558 19.674 1.00 31.50 146 ASN C N 1
ATOM 3148 C CA . ASN C 1 141 ? 46.656 46.470 18.689 1.00 34.38 146 ASN C CA 1
ATOM 3149 C C . ASN C 1 141 ? 47.705 45.397 18.884 1.00 32.13 146 ASN C C 1
ATOM 3150 O O . ASN C 1 141 ? 47.405 44.210 18.779 1.00 31.15 146 ASN C O 1
ATOM 3155 N N . ASN C 1 142 ? 48.918 45.812 19.210 1.00 32.67 147 ASN C N 1
ATOM 3156 C CA . ASN C 1 142 ? 49.976 44.859 19.526 1.00 34.63 147 ASN C CA 1
ATOM 3157 C C . ASN C 1 142 ? 49.643 43.984 20.733 1.00 32.57 147 ASN C C 1
ATOM 3158 O O . ASN C 1 142 ? 49.811 42.780 20.696 1.00 28.86 147 ASN C O 1
ATOM 3163 N N . VAL C 1 143 ? 49.173 44.575 21.818 1.00 31.74 148 VAL C N 1
ATOM 3164 C CA . VAL C 1 143 ? 48.913 43.780 23.019 1.00 30.60 148 VAL C CA 1
ATOM 3165 C C . VAL C 1 143 ? 47.686 42.909 22.801 1.00 30.06 148 VAL C C 1
ATOM 3166 O O . VAL C 1 143 ? 47.660 41.759 23.244 1.00 30.28 148 VAL C O 1
ATOM 3170 N N . PHE C 1 144 ? 46.689 43.444 22.107 1.00 27.54 149 PHE C N 1
ATOM 3171 C CA . PHE C 1 144 ? 45.492 42.679 21.731 1.00 29.01 149 PHE C CA 1
ATOM 3172 C C . PHE C 1 144 ? 45.886 41.376 21.031 1.00 31.29 149 PHE C C 1
ATOM 3173 O O . PHE C 1 144 ? 45.435 40.298 21.409 1.00 28.31 149 PHE C O 1
ATOM 3181 N N . LYS C 1 145 ? 46.769 41.497 20.038 1.00 32.70 150 LYS C N 1
ATOM 3182 C CA . LYS C 1 145 ? 47.289 40.341 19.302 1.00 35.54 150 LYS C CA 1
ATOM 3183 C C . LYS C 1 145 ? 48.170 39.432 20.164 1.00 34.17 150 LYS C C 1
ATOM 3184 O O . LYS C 1 145 ? 48.026 38.217 20.124 1.00 31.87 150 LYS C O 1
ATOM 3190 N N . LYS C 1 146 ? 49.065 40.027 20.945 1.00 33.38 151 LYS C N 1
ATOM 3191 C CA . LYS C 1 146 ? 49.954 39.268 21.823 1.00 36.45 151 LYS C CA 1
ATOM 3192 C C . LYS C 1 146 ? 49.195 38.313 22.772 1.00 35.19 151 LYS C C 1
ATOM 3193 O O . LYS C 1 146 ? 49.639 37.191 23.018 1.00 30.57 151 LYS C O 1
ATOM 3199 N N . TYR C 1 147 ? 48.061 38.759 23.314 1.00 32.24 152 TYR C N 1
ATOM 3200 C CA . TYR C 1 147 ? 47.261 37.918 24.207 1.00 31.92 152 TYR C CA 1
ATOM 3201 C C . TYR C 1 147 ? 46.163 37.180 23.477 1.00 30.81 152 TYR C C 1
ATOM 3202 O O . TYR C 1 147 ? 45.187 36.751 24.092 1.00 31.02 152 TYR C O 1
ATOM 3211 N N . GLN C 1 148 ? 46.311 37.038 22.158 1.00 31.80 153 GLN C N 1
ATOM 3212 C CA . GLN C 1 148 ? 45.483 36.133 21.372 1.00 33.03 153 GLN C CA 1
ATOM 3213 C C . GLN C 1 148 ? 44.012 36.545 21.347 1.00 31.24 153 GLN C C 1
ATOM 3214 O O . GLN C 1 148 ? 43.120 35.693 21.345 1.00 29.52 153 GLN C O 1
ATOM 3220 N N . TYR C 1 149 ? 43.770 37.854 21.320 1.00 28.76 154 TYR C N 1
ATOM 3221 C CA . TYR C 1 149 ? 42.430 38.394 21.131 1.00 28.46 154 TYR C CA 1
ATOM 3222 C C . TYR C 1 149 ? 41.459 38.025 22.229 1.00 26.90 154 TYR C C 1
ATOM 3223 O O . TYR C 1 149 ? 40.273 37.817 21.994 1.00 29.11 154 TYR C O 1
ATOM 3232 N N . GLN C 1 150 ? 41.958 37.985 23.448 1.00 29.16 155 GLN C N 1
ATOM 3233 C CA . GLN C 1 150 ? 41.137 37.602 24.599 1.00 32.70 155 GLN C CA 1
ATOM 3234 C C . GLN C 1 150 ? 39.825 38.324 24.907 1.00 37.73 155 GLN C C 1
ATOM 3235 O O . GLN C 1 150 ? 38.769 37.687 24.921 1.00 50.69 155 GLN C O 1
ATOM 3241 N N . ASN C 1 151 ? 39.843 39.599 25.209 1.00 37.06 156 ASN C N 1
ATOM 3242 C CA . ASN C 1 151 ? 38.552 40.246 25.587 1.00 33.89 156 ASN C CA 1
ATOM 3243 C C . ASN C 1 151 ? 37.974 40.861 24.334 1.00 31.74 156 ASN C C 1
ATOM 3244 O O . ASN C 1 151 ? 37.840 42.084 24.227 1.00 28.65 156 ASN C O 1
ATOM 3249 N N . ARG C 1 152 ? 37.661 39.993 23.369 1.00 30.42 157 ARG C N 1
ATOM 3250 C CA . ARG C 1 152 ? 37.584 40.397 21.963 1.00 32.20 157 ARG C CA 1
ATOM 3251 C C . ARG C 1 152 ? 36.487 41.405 21.715 1.00 31.34 157 ARG C C 1
ATOM 3252 O O . ARG C 1 152 ? 36.737 42.452 21.142 1.00 28.13 157 ARG C O 1
ATOM 3260 N N . ARG C 1 153 ? 35.278 41.099 22.168 1.00 34.26 158 ARG C N 1
ATOM 3261 C CA . ARG C 1 153 ? 34.137 41.962 21.875 1.00 36.25 158 ARG C CA 1
ATOM 3262 C C . ARG C 1 153 ? 34.313 43.331 22.500 1.00 33.38 158 ARG C C 1
ATOM 3263 O O . ARG C 1 153 ? 34.120 44.348 21.836 1.00 34.11 158 ARG C O 1
ATOM 3271 N N . ALA C 1 154 ? 34.698 43.341 23.767 1.00 29.94 159 ALA C N 1
ATOM 3272 C CA . ALA C 1 154 ? 34.893 44.571 24.520 1.00 31.23 159 ALA C CA 1
ATOM 3273 C C . ALA C 1 154 ? 35.992 45.437 23.885 1.00 31.52 159 ALA C C 1
ATOM 3274 O O . ALA C 1 154 ? 35.819 46.627 23.661 1.00 29.91 159 ALA C O 1
ATOM 3276 N N . LEU C 1 155 ? 37.114 44.816 23.555 1.00 30.82 160 LEU C N 1
ATOM 3277 C CA . LEU C 1 155 ? 38.227 45.536 23.008 1.00 31.77 160 LEU C CA 1
ATOM 3278 C C . LEU C 1 155 ? 37.990 46.041 21.592 1.00 31.07 160 LEU C C 1
ATOM 3279 O O . LEU C 1 155 ? 38.355 47.178 21.275 1.00 31.05 160 LEU C O 1
ATOM 3284 N N . GLU C 1 156 ? 37.381 45.214 20.738 1.00 30.26 161 GLU C N 1
ATOM 3285 C CA . GLU C 1 156 ? 37.016 45.655 19.401 1.00 31.71 161 GLU C CA 1
ATOM 3286 C C . GLU C 1 156 ? 36.116 46.857 19.496 1.00 30.87 161 GLU C C 1
ATOM 3287 O O . GLU C 1 156 ? 36.308 47.813 18.767 1.00 32.35 161 GLU C O 1
ATOM 3293 N N . HIS C 1 157 ? 35.134 46.810 20.388 1.00 30.45 162 HIS C N 1
ATOM 3294 C CA . HIS C 1 157 ? 34.199 47.910 20.527 1.00 33.69 162 HIS C CA 1
ATOM 3295 C C . HIS C 1 157 ? 34.902 49.178 21.055 1.00 32.76 162 HIS C C 1
ATOM 3296 O O . HIS C 1 157 ? 34.697 50.264 20.547 1.00 34.17 162 HIS C O 1
ATOM 3303 N N . GLN C 1 158 ? 35.727 49.030 22.072 1.00 31.42 163 GLN C N 1
ATOM 3304 C CA . GLN C 1 158 ? 36.416 50.184 22.647 1.00 32.58 163 GLN C CA 1
ATOM 3305 C C . GLN C 1 158 ? 37.411 50.814 21.674 1.00 33.14 163 GLN C C 1
ATOM 3306 O O . GLN C 1 158 ? 37.531 52.035 21.641 1.00 32.39 163 GLN C O 1
ATOM 3312 N N . LYS C 1 159 ? 38.062 49.999 20.852 1.00 33.46 164 LYS C N 1
ATOM 3313 C CA . LYS C 1 159 ? 38.939 50.499 19.787 1.00 33.96 164 LYS C CA 1
ATOM 3314 C C . LYS C 1 159 ? 38.164 51.292 18.768 1.00 34.12 164 LYS C C 1
ATOM 3315 O O . LYS C 1 159 ? 38.598 52.357 18.346 1.00 30.16 164 LYS C O 1
ATOM 3321 N N . LYS C 1 160 ? 37.053 50.714 18.315 1.00 33.76 165 LYS C N 1
ATOM 3322 C CA . LYS C 1 160 ? 36.155 51.371 17.379 1.00 37.88 165 LYS C CA 1
ATOM 3323 C C . LYS C 1 160 ? 35.688 52.729 17.898 1.00 36.89 165 LYS C C 1
ATOM 3324 O O . LYS C 1 160 ? 35.696 53.693 17.152 1.00 35.70 165 LYS C O 1
ATOM 3328 N N . GLU C 1 161 ? 35.256 52.798 19.159 1.00 36.35 166 GLU C N 1
ATOM 3329 C CA . GLU C 1 161 ? 34.818 54.064 19.729 1.00 37.52 166 GLU C CA 1
ATOM 3330 C C . GLU C 1 161 ? 35.983 55.062 19.814 1.00 36.46 166 GLU C C 1
ATOM 3331 O O . GLU C 1 161 ? 35.798 56.242 19.566 1.00 34.29 166 GLU C O 1
ATOM 3337 N N . PHE C 1 162 ? 37.179 54.574 20.149 1.00 34.52 167 PHE C N 1
ATOM 3338 C CA . PHE C 1 162 ? 38.359 55.434 20.281 1.00 35.12 167 PHE C CA 1
ATOM 3339 C C . PHE C 1 162 ? 38.714 56.096 18.959 1.00 35.18 167 PHE C C 1
ATOM 3340 O O . PHE C 1 162 ? 38.956 57.314 18.912 1.00 32.94 167 PHE C O 1
ATOM 3348 N N . VAL C 1 163 ? 38.702 55.299 17.889 1.00 34.06 168 VAL C N 1
ATOM 3349 C CA . VAL C 1 163 ? 38.934 55.808 16.531 1.00 34.78 168 VAL C CA 1
ATOM 3350 C C . VAL C 1 163 ? 37.852 56.829 16.180 1.00 33.90 168 VAL C C 1
ATOM 3351 O O . VAL C 1 163 ? 38.161 57.890 15.647 1.00 32.41 168 VAL C O 1
ATOM 3355 N N . LYS C 1 164 ? 36.596 56.515 16.487 1.00 35.18 169 LYS C N 1
ATOM 3356 C CA . LYS C 1 164 ? 35.499 57.445 16.213 1.00 36.84 169 LYS C CA 1
ATOM 3357 C C . LYS C 1 164 ? 35.716 58.765 16.956 1.00 36.95 169 LYS C C 1
ATOM 3358 O O . LYS C 1 164 ? 35.563 59.846 16.383 1.00 37.94 169 LYS C O 1
ATOM 3364 N N . TYR C 1 165 ? 36.072 58.674 18.233 1.00 33.72 170 TYR C N 1
ATOM 3365 C CA . TYR C 1 165 ? 36.252 59.863 19.064 1.00 33.77 170 TYR C CA 1
ATOM 3366 C C . TYR C 1 165 ? 37.454 60.685 18.662 1.00 33.63 170 TYR C C 1
ATOM 3367 O O . TYR C 1 165 ? 37.429 61.906 18.839 1.00 35.77 170 TYR C O 1
ATOM 3376 N N . SER C 1 166 ? 38.501 60.029 18.161 1.00 32.28 171 SER C N 1
ATOM 3377 C CA . SER C 1 166 ? 39.686 60.745 17.659 1.00 32.41 171 SER C CA 1
ATOM 3378 C C . SER C 1 166 ? 39.375 61.556 16.401 1.00 33.71 171 SER C C 1
ATOM 3379 O O . SER C 1 166 ? 39.757 62.730 16.298 1.00 29.66 171 SER C O 1
ATOM 3382 N N . LYS C 1 167 ? 38.663 60.950 15.458 1.00 34.79 172 LYS C N 1
ATOM 3383 C CA . LYS C 1 167 ? 38.204 61.694 14.266 1.00 36.90 172 LYS C CA 1
ATOM 3384 C C . LYS C 1 167 ? 37.297 62.867 14.660 1.00 38.48 172 LYS C C 1
ATOM 3385 O O . LYS C 1 167 ? 37.380 63.964 14.100 1.00 42.30 172 LYS C O 1
ATOM 3387 N N . SER C 1 168 ? 36.405 62.626 15.612 1.00 39.17 173 SER C N 1
ATOM 3388 C CA . SER C 1 168 ? 35.506 63.666 16.082 1.00 36.49 173 SER C CA 1
ATOM 3389 C C . SER C 1 168 ? 36.284 64.791 16.796 1.00 35.58 173 SER C C 1
ATOM 3390 O O . SER C 1 168 ? 35.949 65.962 16.640 1.00 33.09 173 SER C O 1
ATOM 3393 N N . PHE C 1 169 ? 37.330 64.443 17.551 1.00 31.71 174 PHE C N 1
ATOM 3394 C CA . PHE C 1 169 ? 38.219 65.457 18.136 1.00 31.70 174 PHE C CA 1
ATOM 3395 C C . PHE C 1 169 ? 38.818 66.319 17.028 1.00 35.05 174 PHE C C 1
ATOM 3396 O O . PHE C 1 169 ? 38.864 67.532 17.161 1.00 33.18 174 PHE C O 1
ATOM 3404 N N . SER C 1 170 ? 39.290 65.687 15.950 1.00 35.47 175 SER C N 1
ATOM 3405 C CA . SER C 1 170 ? 39.849 66.408 14.799 1.00 37.73 175 SER C CA 1
ATOM 3406 C C . SER C 1 170 ? 38.866 67.399 14.177 1.00 36.46 175 SER C C 1
ATOM 3407 O O . SER C 1 170 ? 39.223 68.551 13.906 1.00 36.88 175 SER C O 1
ATOM 3410 N N . ASP C 1 171 ? 37.632 66.952 13.985 1.00 35.38 176 ASP C N 1
ATOM 3411 C CA . ASP C 1 171 ? 36.539 67.823 13.524 1.00 39.49 176 ASP C CA 1
ATOM 3412 C C . ASP C 1 171 ? 36.262 69.000 14.475 1.00 38.74 176 ASP C C 1
ATOM 3413 O O . ASP C 1 171 ? 35.938 70.117 14.053 1.00 39.10 176 ASP C O 1
ATOM 3418 N N . THR C 1 172 ? 36.367 68.736 15.767 1.00 35.84 177 THR C N 1
ATOM 3419 C CA . THR C 1 172 ? 36.180 69.755 16.794 1.00 35.77 177 THR C CA 1
ATOM 3420 C C . THR C 1 172 ? 37.273 70.847 16.720 1.00 32.90 177 THR C C 1
ATOM 3421 O O . THR C 1 172 ? 36.993 72.037 16.920 1.00 31.78 177 THR C O 1
ATOM 3425 N N . LEU C 1 173 ? 38.505 70.436 16.437 1.00 32.01 178 LEU C N 1
ATOM 3426 C CA . LEU C 1 173 ? 39.618 71.365 16.263 1.00 33.90 178 LEU C CA 1
ATOM 3427 C C . LEU C 1 173 ? 39.362 72.285 15.072 1.00 36.09 178 LEU C C 1
ATOM 3428 O O . LEU C 1 173 ? 39.548 73.502 15.158 1.00 34.07 178 LEU C O 1
ATOM 3433 N N . LYS C 1 174 ? 38.930 71.691 13.971 1.00 38.06 179 LYS C N 1
ATOM 3434 C CA . LYS C 1 174 ? 38.618 72.430 12.757 1.00 42.81 179 LYS C CA 1
ATOM 3435 C C . LYS C 1 174 ? 37.564 73.496 13.032 1.00 42.84 179 LYS C C 1
ATOM 3436 O O . LYS C 1 174 ? 37.708 74.641 12.616 1.00 41.63 179 LYS C O 1
ATOM 3442 N N . THR C 1 175 ? 36.502 73.107 13.735 1.00 40.04 180 THR C N 1
ATOM 3443 C CA . THR C 1 175 ? 35.441 74.032 14.104 1.00 39.00 180 THR C CA 1
ATOM 3444 C C . THR C 1 175 ? 35.974 75.119 15.039 1.00 37.33 180 THR C C 1
ATOM 3445 O O . THR C 1 175 ? 35.668 76.298 14.869 1.00 39.49 180 THR C O 1
ATOM 3449 N N . TYR C 1 176 ? 36.830 74.740 15.983 1.00 37.14 181 TYR C N 1
ATOM 3450 C CA . TYR C 1 176 ? 37.422 75.719 16.887 1.00 34.54 181 TYR C CA 1
ATOM 3451 C C . TYR C 1 176 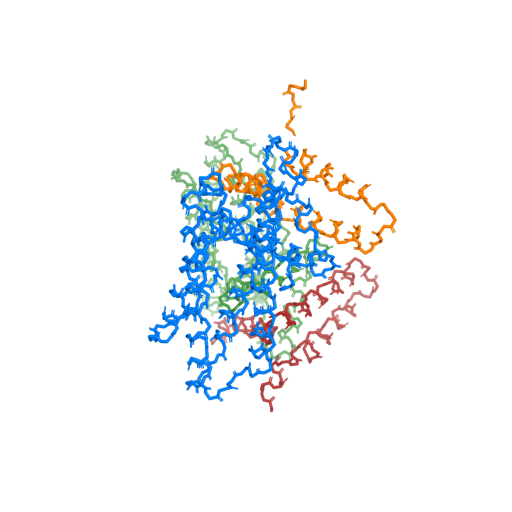? 38.195 76.799 16.116 1.00 35.02 181 TYR C C 1
ATOM 3452 O O . TYR C 1 176 ? 38.149 77.964 16.482 1.00 32.78 181 TYR C O 1
ATOM 3461 N N . PHE C 1 177 ? 38.920 76.420 15.070 1.00 36.24 182 PHE C N 1
ATOM 3462 C CA . PHE C 1 177 ? 39.636 77.421 14.274 1.00 37.79 182 PHE C CA 1
ATOM 3463 C C . PHE C 1 177 ? 38.693 78.415 13.586 1.00 37.95 182 PHE C C 1
ATOM 3464 O O . PHE C 1 177 ? 39.097 79.527 13.314 1.00 38.81 182 PHE C O 1
ATOM 3472 N N . LYS C 1 178 ? 37.441 78.024 13.336 1.00 36.33 183 LYS C N 1
ATOM 3473 C CA . LYS C 1 178 ? 36.419 78.937 12.817 1.00 37.77 183 LYS C CA 1
ATOM 3474 C C . LYS C 1 178 ? 35.752 79.816 13.885 1.00 36.93 183 LYS C C 1
ATOM 3475 O O . LYS C 1 178 ? 35.616 81.013 13.691 1.00 38.37 183 LYS C O 1
ATOM 3478 N N . ASP C 1 179 ? 35.329 79.235 15.007 1.00 33.56 184 ASP C N 1
ATOM 3479 C CA . ASP C 1 179 ? 34.479 79.975 15.958 1.00 34.00 184 ASP C CA 1
ATOM 3480 C C . ASP C 1 179 ? 35.128 80.346 17.312 1.00 33.31 184 ASP C C 1
ATOM 3481 O O . ASP C 1 179 ? 34.532 81.075 18.099 1.00 30.84 184 ASP C O 1
ATOM 3486 N N . GLY C 1 180 ? 36.344 79.859 17.560 1.00 33.33 185 GLY C N 1
ATOM 3487 C CA . GLY C 1 180 ? 37.075 80.164 18.794 1.00 32.54 185 GLY C CA 1
ATOM 3488 C C . GLY C 1 180 ? 36.476 79.670 20.117 1.00 32.92 185 GLY C C 1
ATOM 3489 O O . GLY C 1 180 ? 36.907 80.099 21.188 1.00 34.74 185 GLY C O 1
ATOM 3490 N N . LYS C 1 181 ? 35.499 78.773 20.065 1.00 29.73 186 LYS C N 1
ATOM 3491 C CA . LYS C 1 181 ? 34.814 78.296 21.261 1.00 29.01 186 LYS C CA 1
ATOM 3492 C C . LYS C 1 181 ? 35.587 77.123 21.892 1.00 29.07 186 LYS C C 1
ATOM 3493 O O . LYS C 1 181 ? 35.456 75.970 21.471 1.00 30.92 186 LYS C O 1
ATOM 3499 N N . ALA C 1 182 ? 36.419 77.451 22.879 1.00 26.86 187 ALA C N 1
ATOM 3500 C CA . ALA C 1 182 ? 37.359 76.502 23.464 1.00 27.33 187 ALA C CA 1
ATOM 3501 C C . ALA C 1 182 ? 36.674 75.310 24.158 1.00 27.23 187 ALA C C 1
ATOM 3502 O O . ALA C 1 182 ? 37.166 74.189 24.059 1.00 24.84 187 ALA C O 1
ATOM 3504 N N . ILE C 1 183 ? 35.518 75.548 24.785 1.00 27.13 188 ILE C N 1
ATOM 3505 C CA . ILE C 1 183 ? 34.827 74.518 25.572 1.00 28.05 188 ILE C CA 1
ATOM 3506 C C . ILE C 1 183 ? 34.604 73.238 24.770 1.00 28.42 188 ILE C C 1
ATOM 3507 O O . ILE C 1 183 ? 34.739 72.145 25.301 1.00 28.92 188 ILE C O 1
ATOM 3512 N N . ASN C 1 184 ? 34.279 73.364 23.489 1.00 27.70 189 ASN C N 1
ATOM 3513 C CA . ASN C 1 184 ? 34.026 72.191 22.651 1.00 27.47 189 ASN C CA 1
ATOM 3514 C C . ASN C 1 184 ? 35.244 71.289 22.481 1.00 25.52 189 ASN C C 1
ATOM 3515 O O . ASN C 1 184 ? 35.130 70.073 22.424 1.00 25.75 189 ASN C O 1
ATOM 3520 N N . VAL C 1 185 ? 36.414 71.893 22.399 1.00 25.90 190 VAL C N 1
ATOM 3521 C CA . VAL C 1 185 ? 37.650 71.129 22.362 1.00 25.40 190 VAL C CA 1
ATOM 3522 C C . VAL C 1 185 ? 37.896 70.423 23.700 1.00 23.76 190 VAL C C 1
ATOM 3523 O O . VAL C 1 185 ? 38.304 69.265 23.716 1.00 23.88 190 VAL C O 1
ATOM 3527 N N . PHE C 1 186 ? 37.628 71.111 24.809 1.00 22.97 191 PHE C N 1
ATOM 3528 C CA . PHE C 1 186 ? 37.786 70.514 26.133 1.00 23.29 191 PHE C CA 1
ATOM 3529 C C . PHE C 1 186 ? 36.865 69.286 26.310 1.00 24.20 191 PHE C C 1
ATOM 3530 O O . PHE C 1 186 ? 37.303 68.252 26.825 1.00 21.62 191 PHE C O 1
ATOM 3538 N N . VAL C 1 187 ? 35.596 69.410 25.913 1.00 24.31 192 VAL C N 1
ATOM 3539 C CA . VAL C 1 187 ? 34.636 68.301 25.975 1.00 26.37 192 VAL C CA 1
ATOM 3540 C C . VAL C 1 187 ? 35.172 67.100 25.180 1.00 27.34 192 VAL C C 1
ATOM 3541 O O . VAL C 1 187 ? 35.162 65.965 25.672 1.00 23.76 192 VAL C O 1
ATOM 3545 N N . SER C 1 188 ? 35.658 67.354 23.965 1.00 26.44 193 SER C N 1
ATOM 3546 C CA . SER C 1 188 ? 36.056 66.277 23.094 1.00 26.60 193 SER C CA 1
ATOM 3547 C C . SER C 1 188 ? 37.319 65.611 23.653 1.00 26.41 193 SER C C 1
ATOM 3548 O O . SER C 1 188 ? 37.481 64.399 23.583 1.00 26.90 193 SER C O 1
ATOM 3551 N N . ALA C 1 189 ? 38.201 66.413 24.229 1.00 26.82 194 ALA C N 1
ATOM 3552 C CA . ALA C 1 189 ? 39.405 65.879 24.867 1.00 25.24 194 ALA C CA 1
ATOM 3553 C C . ALA C 1 189 ? 39.077 64.994 26.081 1.00 24.91 194 ALA C C 1
ATOM 3554 O O . ALA C 1 189 ? 39.669 63.934 26.240 1.00 23.59 194 ALA C O 1
ATOM 3556 N N . ASN C 1 190 ? 38.134 65.401 26.931 1.00 24.55 195 ASN C N 1
ATOM 3557 C CA . ASN C 1 190 ? 37.752 64.565 28.089 1.00 25.88 195 ASN C CA 1
ATOM 3558 C C . ASN C 1 190 ? 37.224 63.197 27.669 1.00 26.57 195 ASN C C 1
ATOM 3559 O O . ASN C 1 190 ? 37.483 62.179 28.342 1.00 24.83 195 ASN C O 1
ATOM 3564 N N . ARG C 1 191 ? 36.514 63.171 26.547 1.00 26.07 196 ARG C N 1
ATOM 3565 C CA . ARG C 1 191 ? 35.990 61.922 25.997 1.00 30.51 196 ARG C CA 1
ATOM 3566 C C . ARG C 1 191 ? 37.130 60.958 25.628 1.00 27.75 196 ARG C C 1
ATOM 3567 O O . ARG C 1 191 ? 37.050 59.763 25.880 1.00 23.88 196 ARG C O 1
ATOM 3575 N N . LEU C 1 192 ? 38.191 61.490 25.030 1.00 28.11 197 LEU C N 1
ATOM 3576 C CA . LEU C 1 192 ? 39.338 60.677 24.664 1.00 28.04 197 LEU C CA 1
ATOM 3577 C C . LEU C 1 192 ? 40.043 60.149 25.900 1.00 27.52 197 LEU C C 1
ATOM 3578 O O . LEU C 1 192 ? 40.526 59.018 25.890 1.00 28.70 197 LEU C O 1
ATOM 3583 N N . ILE C 1 193 ? 40.145 60.985 26.945 1.00 26.88 198 ILE C N 1
ATOM 3584 C CA . ILE C 1 193 ? 40.717 60.567 28.217 1.00 27.08 198 ILE C CA 1
ATOM 3585 C C . ILE C 1 193 ? 39.923 59.403 28.813 1.00 27.80 198 ILE C C 1
ATOM 3586 O O . ILE C 1 193 ? 40.498 58.394 29.214 1.00 25.75 198 ILE C O 1
ATOM 3591 N N . HIS C 1 194 ? 38.610 59.534 28.827 1.00 25.68 199 HIS C N 1
ATOM 3592 C CA . HIS C 1 194 ? 37.754 58.483 29.341 1.00 27.82 199 HIS C CA 1
ATOM 3593 C C . HIS C 1 194 ? 37.938 57.186 28.526 1.00 28.94 199 HIS C C 1
ATOM 3594 O O . HIS C 1 194 ? 38.043 56.110 29.101 1.00 27.58 199 HIS C O 1
ATOM 3601 N N . GLN C 1 195 ? 37.972 57.294 27.196 1.00 27.56 200 GLN C N 1
ATOM 3602 C CA . GLN C 1 195 ? 38.115 56.111 26.346 1.00 30.08 200 GLN C CA 1
ATOM 3603 C C . GLN C 1 195 ? 39.485 55.447 26.557 1.00 28.22 200 GLN C C 1
ATOM 3604 O O . GLN C 1 195 ? 39.594 54.220 26.575 1.00 27.87 200 GLN C O 1
ATOM 3610 N N . THR C 1 196 ? 40.514 56.257 26.762 1.00 26.99 201 THR C N 1
ATOM 3611 C CA . THR C 1 196 ? 41.817 55.734 27.105 1.00 27.08 201 THR C CA 1
ATOM 3612 C C . THR C 1 196 ? 41.778 54.876 28.374 1.00 27.89 201 THR C C 1
ATOM 3613 O O . THR C 1 196 ? 42.311 53.746 28.402 1.00 26.65 201 THR C O 1
ATOM 3617 N N . ASN C 1 197 ? 41.124 55.395 29.409 1.00 25.62 202 ASN C N 1
ATOM 3618 C CA . ASN C 1 197 ? 40.995 54.671 30.662 1.00 28.04 202 ASN C CA 1
ATOM 3619 C C . ASN C 1 197 ? 40.183 53.370 30.544 1.00 27.33 202 ASN C C 1
ATOM 3620 O O . ASN C 1 197 ? 40.520 52.369 31.197 1.00 27.23 202 ASN C O 1
ATOM 3625 N N . LEU C 1 198 ? 39.132 53.385 29.731 1.00 27.41 203 LEU C N 1
ATOM 3626 C CA . LEU C 1 198 ? 38.336 52.182 29.507 1.00 30.21 203 LEU C CA 1
ATOM 3627 C C . LEU C 1 198 ? 39.178 51.084 28.858 1.00 28.85 203 LEU C C 1
ATOM 3628 O O . LEU C 1 198 ? 39.070 49.917 29.227 1.00 25.69 203 LEU C O 1
ATOM 3633 N N . ILE C 1 199 ? 40.011 51.465 27.896 1.00 30.39 204 ILE C N 1
ATOM 3634 C CA . ILE C 1 199 ? 40.874 50.495 27.235 1.00 30.76 204 ILE C CA 1
ATOM 3635 C C . ILE C 1 199 ? 41.865 49.883 28.207 1.00 30.10 204 ILE C C 1
ATOM 3636 O O . ILE C 1 199 ? 42.001 48.656 28.261 1.00 32.16 204 ILE C O 1
ATOM 3641 N N . LEU C 1 200 ? 42.557 50.710 28.979 1.00 31.26 205 LEU C N 1
ATOM 3642 C CA . LEU C 1 200 ? 43.454 50.199 30.009 1.00 32.07 205 LEU C CA 1
ATOM 3643 C C . LEU C 1 200 ? 42.749 49.167 30.901 1.00 34.04 205 LEU C C 1
ATOM 3644 O O . LEU C 1 200 ? 43.295 48.106 31.194 1.00 32.37 205 LEU C O 1
ATOM 3649 N N . GLN C 1 201 ? 41.537 49.505 31.332 1.00 32.28 206 GLN C N 1
ATOM 3650 C CA . GLN C 1 201 ? 40.768 48.657 32.222 1.00 35.02 206 GLN C CA 1
ATOM 3651 C C . GLN C 1 201 ? 40.468 47.281 31.580 1.00 32.89 206 GLN C C 1
ATOM 3652 O O . GLN C 1 201 ? 40.535 46.273 32.246 1.00 29.31 206 GLN C O 1
ATOM 3658 N N . THR C 1 202 ? 40.170 47.262 30.288 1.00 30.89 207 THR C N 1
ATOM 3659 C CA . THR C 1 202 ? 39.908 46.016 29.580 1.00 31.09 207 THR C CA 1
ATOM 3660 C C . THR C 1 202 ? 41.110 45.077 29.566 1.00 31.38 207 THR C C 1
ATOM 3661 O O . THR C 1 202 ? 40.944 43.869 29.634 1.00 33.60 207 THR C O 1
ATOM 3665 N N . PHE C 1 203 ? 42.323 45.628 29.537 1.00 30.14 208 PHE C N 1
ATOM 3666 C CA . PHE C 1 203 ? 43.514 44.813 29.555 1.00 28.82 208 PHE C CA 1
ATOM 3667 C C . PHE C 1 203 ? 43.852 44.245 30.937 1.00 31.75 208 PHE C C 1
ATOM 3668 O O . PHE C 1 203 ? 44.732 43.388 31.057 1.00 34.97 208 PHE C O 1
ATOM 3676 N N . LYS C 1 204 ? 43.202 44.731 31.987 1.00 31.60 209 LYS C N 1
ATOM 3677 C CA . LYS C 1 204 ? 43.459 44.198 33.334 1.00 34.83 209 LYS C CA 1
ATOM 3678 C C . LYS C 1 204 ? 43.042 42.729 33.499 1.00 33.04 209 LYS C C 1
ATOM 3679 O O . LYS C 1 204 ? 43.533 42.055 34.392 1.00 32.18 209 LYS C O 1
ATOM 3685 N N . THR C 1 205 ? 42.166 42.230 32.631 1.00 31.45 210 THR C N 1
ATOM 3686 C CA . THR C 1 205 ? 41.669 40.873 32.765 1.00 32.01 210 THR C CA 1
ATOM 3687 C C . THR C 1 205 ? 42.101 39.919 31.631 1.00 32.78 210 THR C C 1
ATOM 3688 O O . THR C 1 205 ? 41.488 38.864 31.464 1.00 32.55 210 THR C O 1
ATOM 3692 N N . VAL C 1 206 ? 43.147 40.250 30.866 1.00 32.89 211 VAL C N 1
ATOM 3693 C CA . VAL C 1 206 ? 43.709 39.263 29.932 1.00 36.08 211 VAL C CA 1
ATOM 3694 C C . VAL C 1 206 ? 44.753 38.432 30.684 1.00 37.64 211 VAL C C 1
ATOM 3695 O O . VAL C 1 206 ? 45.351 38.935 31.628 1.00 33.41 211 VAL C O 1
ATOM 3699 N N . ALA C 1 207 ? 44.939 37.175 30.254 1.00 41.44 212 ALA C N 1
ATOM 3700 C CA . ALA C 1 207 ? 45.895 36.185 30.824 1.00 45.72 212 ALA C CA 1
ATOM 3701 C C . ALA C 1 207 ? 47.251 36.758 31.254 1.00 51.62 212 ALA C C 1
ATOM 3702 O O . ALA C 1 207 ? 48.320 36.207 30.932 1.00 56.10 212 ALA C O 1
ATOM 3704 N N . GLN D 2 22 ? 32.101 81.517 65.887 1.00 54.73 344 GLN D N 1
ATOM 3705 C CA . GLN D 2 22 ? 32.083 81.845 64.424 1.00 53.11 344 GLN D CA 1
ATOM 3706 C C . GLN D 2 22 ? 32.528 80.667 63.524 1.00 52.88 344 GLN D C 1
ATOM 3707 O O . GLN D 2 22 ? 31.700 79.859 63.069 1.00 47.96 344 GLN D O 1
ATOM 3709 N N . ASP D 2 23 ? 33.832 80.564 63.278 1.00 49.80 345 ASP D N 1
ATOM 3710 C CA . ASP D 2 23 ? 34.326 79.680 62.221 1.00 49.59 345 ASP D CA 1
ATOM 3711 C C . ASP D 2 23 ? 34.140 78.199 62.534 1.00 43.41 345 ASP D C 1
ATOM 3712 O O . ASP D 2 23 ? 33.699 77.436 61.670 1.00 37.98 345 ASP D O 1
ATOM 3717 N N . LEU D 2 24 ? 34.467 77.795 63.762 1.00 39.19 346 LEU D N 1
ATOM 3718 C CA . LEU D 2 24 ? 34.294 76.412 64.173 1.00 37.43 346 LEU D CA 1
ATOM 3719 C C . LEU D 2 24 ? 32.851 75.955 64.008 1.00 35.64 346 LEU D C 1
ATOM 3720 O O . LEU D 2 24 ? 32.607 74.887 63.487 1.00 33.44 346 LEU D O 1
ATOM 3725 N N . VAL D 2 25 ? 31.910 76.778 64.448 1.00 34.39 347 VAL D N 1
ATOM 3726 C CA . VAL D 2 25 ? 30.505 76.452 64.363 1.00 36.28 347 VAL D CA 1
ATOM 3727 C C . VAL D 2 25 ? 30.058 76.324 62.899 1.00 37.10 347 VAL D C 1
ATOM 3728 O O . VAL D 2 25 ? 29.213 75.485 62.576 1.00 35.10 347 VAL D O 1
ATOM 3732 N N . GLN D 2 26 ? 30.626 77.140 62.016 1.00 37.73 348 GLN D N 1
ATOM 3733 C CA . GLN D 2 26 ? 30.359 76.983 60.596 1.00 39.53 348 GLN D CA 1
ATOM 3734 C C . GLN D 2 26 ? 30.897 75.655 60.081 1.00 35.53 348 GLN D C 1
ATOM 3735 O O . GLN D 2 26 ? 30.171 74.942 59.396 1.00 33.09 348 GLN D O 1
ATOM 3741 N N . THR D 2 27 ? 32.125 75.284 60.443 1.00 31.77 349 THR D N 1
ATOM 3742 C CA . THR D 2 27 ? 32.641 73.985 60.008 1.00 31.54 349 THR D CA 1
ATOM 3743 C C . THR D 2 27 ? 31.765 72.815 60.497 1.00 33.35 349 THR D C 1
ATOM 3744 O O . THR D 2 27 ? 31.457 71.883 59.741 1.00 33.32 349 THR D O 1
ATOM 3748 N N . LEU D 2 28 ? 31.314 72.887 61.742 1.00 30.81 350 LEU D N 1
ATOM 3749 C CA . LEU D 2 28 ? 30.475 71.828 62.293 1.00 31.61 350 LEU D CA 1
ATOM 3750 C C . LEU D 2 28 ? 29.025 71.868 61.754 1.00 32.15 350 LEU D C 1
ATOM 3751 O O . LEU D 2 28 ? 28.285 70.922 61.941 1.00 35.59 350 LEU D O 1
ATOM 3756 N N . SER D 2 29 ? 28.622 72.947 61.088 1.00 32.89 351 SER D N 1
ATOM 3757 C CA . SER D 2 29 ? 27.281 73.024 60.495 1.00 31.90 351 SER D CA 1
ATOM 3758 C C . SER D 2 29 ? 27.316 72.902 58.961 1.00 32.22 351 SER D C 1
ATOM 3759 O O . SER D 2 29 ? 26.363 73.284 58.287 1.00 31.12 351 SER D O 1
ATOM 3762 N N . CYS D 2 30 ? 28.398 72.364 58.406 1.00 29.48 352 CYS D N 1
ATOM 3763 C CA . CYS D 2 30 ? 28.519 72.251 56.952 1.00 29.09 352 CYS D CA 1
ATOM 3764 C C . CYS D 2 30 ? 27.350 71.462 56.356 1.00 28.64 352 CYS D C 1
ATOM 3765 O O . CYS D 2 30 ? 26.821 71.824 55.328 1.00 29.30 352 CYS D O 1
ATOM 3768 N N . LEU D 2 31 ? 26.942 70.400 57.032 1.00 30.94 353 LEU D N 1
ATOM 3769 C CA . LEU D 2 31 ? 25.828 69.570 56.595 1.00 32.95 353 LEU D CA 1
ATOM 3770 C C . LEU D 2 31 ? 24.531 70.358 56.423 1.00 34.29 353 LEU D C 1
ATOM 3771 O O . LEU D 2 31 ? 23.921 70.308 55.361 1.00 33.21 353 LEU D O 1
ATOM 3776 N N . SER D 2 32 ? 24.107 71.087 57.453 1.00 34.94 354 SER D N 1
ATOM 3777 C CA . SER D 2 32 ? 22.864 71.866 57.369 1.00 36.69 354 SER D CA 1
ATOM 3778 C C . SER D 2 32 ? 23.015 73.113 56.501 1.00 34.66 354 SER D C 1
ATOM 3779 O O . SER D 2 32 ? 22.069 73.549 55.867 1.00 34.51 354 SER D O 1
ATOM 3782 N N . MET D 2 33 ? 24.207 73.694 56.478 1.00 34.71 355 MET D N 1
ATOM 3783 C CA . MET D 2 33 ? 24.422 74.950 55.772 1.00 35.49 355 MET D CA 1
ATOM 3784 C C . MET D 2 33 ? 24.730 74.797 54.278 1.00 33.34 355 MET D C 1
ATOM 3785 O O . MET D 2 33 ? 24.355 75.643 53.477 1.00 30.18 355 MET D O 1
ATOM 3790 N N . ILE D 2 34 ? 25.393 73.724 53.891 1.00 30.69 356 ILE D N 1
ATOM 3791 C CA . ILE D 2 34 ? 25.789 73.555 52.498 1.00 29.65 356 ILE D CA 1
ATOM 3792 C C . ILE D 2 34 ? 25.152 72.309 51.887 1.00 27.05 356 ILE D C 1
ATOM 3793 O O . ILE D 2 34 ? 24.545 72.402 50.811 1.00 27.05 356 ILE D O 1
ATOM 3798 N N . ILE D 2 35 ? 25.288 71.156 52.546 1.00 24.08 357 ILE D N 1
ATOM 3799 C CA . ILE D 2 35 ? 24.865 69.899 51.936 1.00 24.88 357 ILE D CA 1
ATOM 3800 C C . ILE D 2 35 ? 23.340 69.791 51.800 1.00 23.62 357 ILE D C 1
ATOM 3801 O O . ILE D 2 35 ? 22.833 69.494 50.723 1.00 22.90 357 ILE D O 1
ATOM 3806 N N . THR D 2 36 ? 22.631 70.015 52.879 1.00 24.69 358 THR D N 1
ATOM 3807 C CA . THR D 2 36 ? 21.179 69.891 52.868 1.00 27.15 358 THR D CA 1
ATOM 3808 C C . THR D 2 36 ? 20.528 70.768 51.782 1.00 27.27 358 THR D C 1
ATOM 3809 O O . THR D 2 36 ? 19.793 70.249 50.931 1.00 30.86 358 THR D O 1
ATOM 3813 N N . PRO D 2 37 ? 20.816 72.077 51.773 1.00 28.23 359 PRO D N 1
ATOM 3814 C CA . PRO D 2 37 ? 20.243 72.908 50.714 1.00 26.73 359 PRO D CA 1
ATOM 3815 C C . PRO D 2 37 ? 20.719 72.531 49.319 1.00 26.39 359 PRO D C 1
ATOM 3816 O O . PRO D 2 37 ? 19.930 72.595 48.362 1.00 27.02 359 PRO D O 1
ATOM 3820 N N . ALA D 2 38 ? 21.996 72.183 49.186 1.00 23.70 360 ALA D N 1
ATOM 3821 C CA . ALA D 2 38 ? 22.520 71.738 47.910 1.00 23.42 360 ALA D CA 1
ATOM 3822 C C . ALA D 2 38 ? 21.734 70.522 47.406 1.00 23.23 360 ALA D C 1
ATOM 3823 O O . ALA D 2 38 ? 21.336 70.482 46.247 1.00 22.29 360 ALA D O 1
ATOM 3825 N N . PHE D 2 39 ? 21.483 69.554 48.281 1.00 22.70 361 PHE D N 1
ATOM 3826 C CA . PHE D 2 39 ? 20.802 68.330 47.878 1.00 23.87 361 PHE D CA 1
ATOM 3827 C C . PHE D 2 39 ? 19.315 68.578 47.550 1.00 24.59 361 PHE D C 1
ATOM 3828 O O . PHE D 2 39 ? 18.777 67.965 46.639 1.00 23.83 361 PHE D O 1
ATOM 3836 N N . ALA D 2 40 ? 18.674 69.478 48.286 1.00 24.87 362 ALA D N 1
ATOM 3837 C CA . ALA D 2 40 ? 17.296 69.862 47.983 1.00 26.32 362 ALA D CA 1
ATOM 3838 C C . ALA D 2 40 ? 17.240 70.516 46.588 1.00 27.70 362 ALA D C 1
ATOM 3839 O O . ALA D 2 40 ? 16.360 70.200 45.760 1.00 27.18 362 ALA D O 1
ATOM 3841 N N . GLU D 2 41 ? 18.197 71.393 46.304 1.00 26.28 363 GLU D N 1
ATOM 3842 C CA . GLU D 2 41 ? 18.287 71.986 44.969 1.00 28.09 363 GLU D CA 1
ATOM 3843 C C . GLU D 2 41 ? 18.597 70.935 43.899 1.00 26.74 363 GLU D C 1
ATOM 3844 O O . GLU D 2 41 ? 18.073 70.991 42.779 1.00 25.49 363 GLU D O 1
ATOM 3850 N N . LEU D 2 42 ? 19.422 69.953 44.237 1.00 25.50 364 LEU D N 1
ATOM 3851 C CA . LEU D 2 42 ? 19.713 68.897 43.279 1.00 26.51 364 LEU D CA 1
ATOM 3852 C C . LEU D 2 42 ? 18.431 68.195 42.866 1.00 26.55 364 LEU D C 1
ATOM 3853 O O . LEU D 2 42 ? 18.198 68.003 41.679 1.00 23.70 364 LEU D O 1
ATOM 3858 N N . LYS D 2 43 ? 17.592 67.836 43.832 1.00 26.92 365 LYS D N 1
ATOM 3859 C CA . LYS D 2 43 ? 16.329 67.156 43.521 1.00 28.64 365 LYS D CA 1
ATOM 3860 C C . LYS D 2 43 ? 15.436 67.975 42.592 1.00 30.33 365 LYS D C 1
ATOM 3861 O O . LYS D 2 43 ? 14.772 67.413 41.698 1.00 29.83 365 LYS D O 1
ATOM 3867 N N . GLN D 2 44 ? 15.430 69.292 42.794 1.00 29.78 366 GLN D N 1
ATOM 3868 C CA . GLN D 2 44 ? 14.629 70.201 41.959 1.00 31.22 366 GLN D CA 1
ATOM 3869 C C . GLN D 2 44 ? 15.112 70.343 40.499 1.00 28.69 366 GLN D C 1
ATOM 3870 O O . GLN D 2 44 ? 14.396 70.900 39.672 1.00 26.54 366 GLN D O 1
ATOM 3876 N N . GLN D 2 45 ? 16.333 69.891 40.190 1.00 24.84 367 GLN D N 1
ATOM 3877 C CA . GLN D 2 45 ? 16.837 69.892 38.811 1.00 24.25 367 GLN D CA 1
ATOM 3878 C C . GLN D 2 45 ? 16.156 68.837 37.943 1.00 23.72 367 GLN D C 1
ATOM 3879 O O . GLN D 2 45 ? 16.161 68.940 36.731 1.00 25.55 367 GLN D O 1
ATOM 3885 N N . ASP D 2 46 ? 15.609 67.806 38.562 1.00 25.62 368 ASP D N 1
ATOM 3886 C CA . ASP D 2 46 ? 14.990 66.719 37.798 1.00 27.62 368 ASP D CA 1
ATOM 3887 C C . ASP D 2 46 ? 13.787 66.227 38.553 1.00 26.99 368 ASP D C 1
ATOM 3888 O O . ASP D 2 46 ? 13.840 65.254 39.306 1.00 25.38 368 ASP D O 1
ATOM 3893 N N . GLU D 2 47 ? 12.711 66.978 38.382 1.00 28.50 369 GLU D N 1
ATOM 3894 C CA . GLU D 2 47 ? 11.488 66.777 39.146 1.00 32.70 369 GLU D CA 1
ATOM 3895 C C . GLU D 2 47 ? 10.986 65.335 39.068 1.00 31.50 369 GLU D C 1
ATOM 3896 O O . GLU D 2 47 ? 10.900 64.744 37.981 1.00 29.64 369 GLU D O 1
ATOM 3902 N N . ASN D 2 48 ? 10.711 64.773 40.244 1.00 32.04 370 ASN D N 1
ATOM 3903 C CA . ASN D 2 48 ? 10.184 63.412 40.404 1.00 30.81 370 ASN D CA 1
ATOM 3904 C C . ASN D 2 48 ? 10.989 62.307 39.726 1.00 27.71 370 ASN D C 1
ATOM 3905 O O . ASN D 2 48 ? 10.456 61.278 39.366 1.00 27.28 370 ASN D O 1
ATOM 3910 N N . ASN D 2 49 ? 12.287 62.507 39.543 1.00 27.33 371 ASN D N 1
ATOM 3911 C CA . ASN D 2 49 ? 13.140 61.402 39.165 1.00 26.45 371 ASN D CA 1
ATOM 3912 C C . ASN D 2 49 ? 13.310 60.514 40.398 1.00 29.96 371 ASN D C 1
ATOM 3913 O O . ASN D 2 49 ? 14.088 60.857 41.318 1.00 25.58 371 ASN D O 1
ATOM 3918 N N . ALA D 2 50 ? 12.573 59.389 40.430 1.00 28.79 372 ALA D N 1
ATOM 3919 C CA . ALA D 2 50 ? 12.494 58.549 41.646 1.00 30.79 372 ALA D CA 1
ATOM 3920 C C . ALA D 2 50 ? 13.830 57.943 42.028 1.00 29.33 372 ALA D C 1
ATOM 3921 O O . ALA D 2 50 ? 14.241 58.025 43.177 1.00 30.40 372 ALA D O 1
ATOM 3923 N N . SER D 2 51 ? 14.498 57.329 41.061 1.00 30.12 373 SER D N 1
ATOM 3924 C CA . SER D 2 51 ? 15.757 56.660 41.340 1.00 31.27 373 SER D CA 1
ATOM 3925 C C . SER D 2 51 ? 16.827 57.682 41.780 1.00 29.53 373 SER D C 1
ATOM 3926 O O . SER D 2 51 ? 17.590 57.438 42.732 1.00 27.48 373 SER D O 1
ATOM 3929 N N . ARG D 2 52 ? 16.831 58.840 41.130 1.00 27.97 374 ARG D N 1
ATOM 3930 C CA . ARG D 2 52 ? 17.791 59.891 41.476 1.00 29.56 374 ARG D CA 1
ATOM 3931 C C . ARG D 2 52 ? 17.548 60.452 42.873 1.00 27.08 374 ARG D C 1
ATOM 3932 O O . ARG D 2 52 ? 18.496 60.645 43.641 1.00 25.01 374 ARG D O 1
ATOM 3940 N N . ASN D 2 53 ? 16.297 60.742 43.195 1.00 24.51 375 ASN D N 1
ATOM 3941 C CA . ASN D 2 53 ? 15.961 61.304 44.496 1.00 25.62 375 ASN D CA 1
ATOM 3942 C C . ASN D 2 53 ? 16.254 60.331 45.651 1.00 27.91 375 ASN D C 1
ATOM 3943 O O . ASN D 2 53 ? 16.710 60.750 46.716 1.00 25.36 375 ASN D O 1
ATOM 3948 N N . GLN D 2 54 ? 15.997 59.042 45.421 1.00 27.75 376 GLN D N 1
ATOM 3949 C CA . GLN D 2 54 ? 16.328 58.014 46.400 1.00 28.39 376 GLN D CA 1
ATOM 3950 C C . GLN D 2 54 ? 17.851 57.948 46.634 1.00 26.03 376 GLN D C 1
ATOM 3951 O O . GLN D 2 54 ? 18.298 57.872 47.776 1.00 27.51 376 GLN D O 1
ATOM 3957 N N . ALA D 2 55 ? 18.628 58.016 45.561 1.00 23.74 377 ALA D N 1
ATOM 3958 C CA . ALA D 2 55 ? 20.093 58.003 45.659 1.00 24.18 377 ALA D CA 1
ATOM 3959 C C . ALA D 2 55 ? 20.590 59.175 46.492 1.00 26.18 377 ALA D C 1
ATOM 3960 O O . ALA D 2 55 ? 21.460 59.011 47.359 1.00 26.66 377 ALA D O 1
ATOM 3962 N N . ILE D 2 56 ? 20.031 60.356 46.232 1.00 25.86 378 ILE D N 1
ATOM 3963 C CA . ILE D 2 56 ? 20.380 61.582 46.955 1.00 25.20 378 ILE D CA 1
ATOM 3964 C C . ILE D 2 56 ? 20.054 61.449 48.451 1.00 27.09 378 ILE D C 1
ATOM 3965 O O . ILE D 2 56 ? 20.877 61.796 49.312 1.00 25.99 378 ILE D O 1
ATOM 3970 N N . GLU D 2 57 ? 18.846 60.983 48.746 1.00 27.96 379 GLU D N 1
ATOM 3971 C CA . GLU D 2 57 ? 18.382 60.787 50.131 1.00 31.20 379 GLU D CA 1
ATOM 3972 C C . GLU D 2 57 ? 19.288 59.822 50.921 1.00 27.68 379 GLU D C 1
ATOM 3973 O O . GLU D 2 57 ? 19.676 60.126 52.039 1.00 29.34 379 GLU D O 1
ATOM 3979 N N . GLU D 2 58 ? 19.615 58.678 50.337 1.00 26.97 380 GLU D N 1
ATOM 3980 C CA . GLU D 2 58 ? 20.521 57.717 50.981 1.00 27.99 380 GLU D CA 1
ATOM 3981 C C . GLU D 2 58 ? 21.891 58.337 51.255 1.00 25.60 380 GLU D C 1
ATOM 3982 O O . GLU D 2 58 ? 22.466 58.144 52.341 1.00 24.16 380 GLU D O 1
ATOM 3988 N N . LEU D 2 59 ? 22.409 59.079 50.282 1.00 23.43 381 LEU D N 1
ATOM 3989 C CA . LEU D 2 59 ? 23.749 59.687 50.398 1.00 23.96 381 LEU D CA 1
ATOM 3990 C C . LEU D 2 59 ? 23.783 60.705 51.536 1.00 23.27 381 LEU D C 1
ATOM 3991 O O . LEU D 2 59 ? 24.732 60.738 52.311 1.00 21.45 381 LEU D O 1
ATOM 3996 N N . GLU D 2 60 ? 22.756 61.543 51.624 1.00 23.25 382 GLU D N 1
ATOM 3997 C CA . GLU D 2 60 ? 22.698 62.553 52.669 1.00 25.24 382 GLU D CA 1
ATOM 3998 C C . GLU D 2 60 ? 22.670 61.897 54.051 1.00 26.13 382 GLU D C 1
ATOM 3999 O O . GLU D 2 60 ? 23.348 62.356 54.982 1.00 24.78 382 GLU D O 1
ATOM 4005 N N . LYS D 2 61 ? 21.890 60.824 54.184 1.00 28.18 383 LYS D N 1
ATOM 4006 C CA . LYS D 2 61 ? 21.896 60.045 55.428 1.00 30.06 383 LYS D CA 1
ATOM 4007 C C . LYS D 2 61 ? 23.284 59.501 55.781 1.00 27.34 383 LYS D C 1
ATOM 4008 O O . LYS D 2 61 ? 23.711 59.597 56.941 1.00 30.09 383 LYS D O 1
ATOM 4014 N N . SER D 2 62 ? 24.004 58.980 54.795 1.00 26.88 384 SER D N 1
ATOM 4015 C CA . SER D 2 62 ? 25.360 58.464 55.033 1.00 24.78 384 SER D CA 1
ATOM 4016 C C . SER D 2 62 ? 26.377 59.566 55.372 1.00 26.08 384 SER D C 1
ATOM 4017 O O . SER D 2 62 ? 27.298 59.367 56.185 1.00 25.64 384 SER D O 1
ATOM 4020 N N . ILE D 2 63 ? 26.210 60.735 54.769 1.00 23.71 385 ILE D N 1
ATOM 4021 C CA . ILE D 2 63 ? 27.038 61.869 55.115 1.00 23.93 385 ILE D CA 1
ATOM 4022 C C . ILE D 2 63 ? 26.794 62.250 56.593 1.00 25.47 385 ILE D C 1
ATOM 4023 O O . ILE D 2 63 ? 27.743 62.533 57.316 1.00 24.67 385 ILE D O 1
ATOM 4028 N N . ALA D 2 64 ? 25.535 62.233 57.031 1.00 25.28 386 ALA D N 1
ATOM 4029 C CA . ALA D 2 64 ? 25.218 62.460 58.445 1.00 28.39 386 ALA D CA 1
ATOM 4030 C C . ALA D 2 64 ? 25.857 61.417 59.389 1.00 27.85 386 ALA D C 1
ATOM 4031 O O . ALA D 2 64 ? 26.322 61.789 60.466 1.00 28.27 386 ALA D O 1
ATOM 4033 N N . VAL D 2 65 ? 25.899 60.149 58.978 1.00 26.06 387 VAL D N 1
ATOM 4034 C CA . VAL D 2 65 ? 26.572 59.126 59.756 1.00 26.51 387 VAL D CA 1
ATOM 4035 C C . VAL D 2 65 ? 28.073 59.437 59.852 1.00 27.27 387 VAL D C 1
ATOM 4036 O O . VAL D 2 65 ? 28.670 59.324 60.932 1.00 26.40 387 VAL D O 1
ATOM 4040 N N . ALA D 2 66 ? 28.680 59.860 58.748 1.00 25.79 388 ALA D N 1
ATOM 4041 C CA . ALA D 2 66 ? 30.114 60.156 58.760 1.00 26.23 388 ALA D CA 1
ATOM 4042 C C . ALA D 2 66 ? 30.406 61.358 59.644 1.00 26.20 388 ALA D C 1
ATOM 4043 O O . ALA D 2 66 ? 31.403 61.375 60.396 1.00 27.34 388 ALA D O 1
ATOM 4045 N N . GLU D 2 67 ? 29.550 62.363 59.552 1.00 24.56 389 GLU D N 1
ATOM 4046 C CA . GLU D 2 67 ? 29.715 63.596 60.336 1.00 26.66 389 GLU D CA 1
ATOM 4047 C C . GLU D 2 67 ? 29.604 63.292 61.839 1.00 27.89 389 GLU D C 1
ATOM 4048 O O . GLU D 2 67 ? 30.347 63.849 62.634 1.00 28.43 389 GLU D O 1
ATOM 4054 N N . ALA D 2 68 ? 28.662 62.430 62.220 1.00 31.05 390 ALA D N 1
ATOM 4055 C CA . ALA D 2 68 ? 28.541 61.996 63.635 1.00 31.20 390 ALA D CA 1
ATOM 4056 C C . ALA D 2 68 ? 29.777 61.242 64.124 1.00 32.08 390 ALA D C 1
ATOM 4057 O O . ALA D 2 68 ? 30.164 61.394 65.260 1.00 34.80 390 ALA D O 1
ATOM 4059 N N . ALA D 2 69 ? 30.396 60.432 63.269 1.00 32.72 391 ALA D N 1
ATOM 4060 C CA . ALA D 2 69 ? 31.643 59.741 63.623 1.00 33.32 391 ALA D CA 1
ATOM 4061 C C . ALA D 2 69 ? 32.868 60.662 63.705 1.00 33.06 391 ALA D C 1
ATOM 4062 O O . ALA D 2 69 ? 33.789 60.389 64.467 1.00 32.77 391 ALA D O 1
ATOM 4064 N N . CYS D 2 70 ? 32.907 61.719 62.895 1.00 30.29 392 CYS D N 1
ATOM 4065 C CA . CYS D 2 70 ? 34.040 62.648 62.893 1.00 29.81 392 CYS D CA 1
ATOM 4066 C C . CYS D 2 70 ? 33.578 64.072 62.651 1.00 29.68 392 CYS D C 1
ATOM 4067 O O . CYS D 2 70 ? 33.452 64.496 61.490 1.00 29.94 392 CYS D O 1
ATOM 4070 N N . PRO D 2 71 ? 33.317 64.827 63.738 1.00 29.24 393 PRO D N 1
ATOM 4071 C CA . PRO D 2 71 ? 32.782 66.163 63.564 1.00 28.37 393 PRO D CA 1
ATOM 4072 C C . PRO D 2 71 ? 33.730 66.990 62.725 1.00 28.10 393 PRO D C 1
ATOM 4073 O O . PRO D 2 71 ? 34.948 66.896 62.898 1.00 25.91 393 PRO D O 1
ATOM 4077 N N . GLY D 2 72 ? 33.187 67.738 61.769 1.00 26.70 394 GLY D N 1
ATOM 4078 C CA . GLY D 2 72 ? 34.021 68.533 60.856 1.00 25.62 394 GLY D CA 1
ATOM 4079 C C . GLY D 2 72 ? 34.421 67.837 59.555 1.00 26.11 394 GLY D C 1
ATOM 4080 O O . GLY D 2 72 ? 34.923 68.500 58.652 1.00 27.44 394 GLY D O 1
ATOM 4081 N N . ILE D 2 73 ? 34.218 66.525 59.440 1.00 24.86 395 ILE D N 1
ATOM 4082 C CA . ILE D 2 73 ? 34.650 65.793 58.243 1.00 24.71 395 ILE D CA 1
ATOM 4083 C C . ILE D 2 73 ? 33.969 66.266 56.935 1.00 24.78 395 ILE D C 1
ATOM 4084 O O . ILE D 2 73 ? 34.594 66.269 55.878 1.00 22.79 395 ILE D O 1
ATOM 4089 N N . THR D 2 74 ? 32.702 66.660 57.019 1.00 24.86 396 THR D N 1
ATOM 4090 C CA . THR D 2 74 ? 31.989 67.154 55.847 1.00 25.78 396 THR D CA 1
ATOM 4091 C C . THR D 2 74 ? 32.615 68.450 55.375 1.00 25.33 396 THR D C 1
ATOM 4092 O O . THR D 2 74 ? 32.838 68.641 54.182 1.00 25.09 396 THR D O 1
ATOM 4096 N N . ASP D 2 75 ? 32.881 69.353 56.315 1.00 25.09 397 ASP D N 1
ATOM 4097 C CA . ASP D 2 75 ? 33.560 70.592 55.992 1.00 26.91 397 ASP D CA 1
ATOM 4098 C C . ASP D 2 75 ? 34.872 70.300 55.302 1.00 24.15 397 ASP D C 1
ATOM 4099 O O . ASP D 2 75 ? 35.226 70.978 54.343 1.00 23.20 397 ASP D O 1
ATOM 4104 N N . LYS D 2 76 ? 35.629 69.328 55.807 1.00 24.86 398 LYS D N 1
ATOM 4105 C CA . LYS D 2 76 ? 36.942 68.994 55.202 1.00 26.08 398 LYS D CA 1
ATOM 4106 C C . LYS D 2 76 ? 36.794 68.382 53.804 1.00 25.28 398 LYS D C 1
ATOM 4107 O O . LYS D 2 76 ? 37.614 68.644 52.925 1.00 25.55 398 LYS D O 1
ATOM 4113 N N . MET D 2 77 ? 35.757 67.576 53.607 1.00 23.11 399 MET D N 1
ATOM 4114 C CA . MET D 2 77 ? 35.425 67.050 52.287 1.00 23.40 399 MET D CA 1
ATOM 4115 C C . MET D 2 77 ? 35.161 68.193 51.301 1.00 24.84 399 MET D C 1
ATOM 4116 O O . MET D 2 77 ? 35.732 68.215 50.202 1.00 25.41 399 MET D O 1
ATOM 4121 N N . VAL D 2 78 ? 34.308 69.137 51.690 1.00 24.51 400 VAL D N 1
ATOM 4122 C CA . VAL D 2 78 ? 34.008 70.292 50.851 1.00 24.34 400 VAL D CA 1
ATOM 4123 C C . VAL D 2 78 ? 35.262 71.141 50.574 1.00 26.79 400 VAL D C 1
ATOM 4124 O O . VAL D 2 78 ? 35.463 71.583 49.437 1.00 23.97 400 VAL D O 1
ATOM 4128 N N . LYS D 2 79 ? 36.073 71.390 51.605 1.00 27.13 401 LYS D N 1
ATOM 4129 C CA . LYS D 2 79 ? 37.332 72.141 51.448 1.00 30.35 401 LYS D CA 1
ATOM 4130 C C . LYS D 2 79 ? 38.345 71.478 50.489 1.00 29.19 401 LYS D C 1
ATOM 4131 O O . LYS D 2 79 ? 38.910 72.135 49.622 1.00 28.63 401 LYS D O 1
ATOM 4137 N N . LYS D 2 80 ? 38.555 70.178 50.632 1.00 30.36 402 LYS D N 1
ATOM 4138 C CA . LYS D 2 80 ? 39.436 69.457 49.741 1.00 31.15 402 LYS D CA 1
ATOM 4139 C C . LYS D 2 80 ? 38.889 69.436 48.304 1.00 33.16 402 LYS D C 1
ATOM 4140 O O . LYS D 2 80 ? 39.631 69.594 47.333 1.00 30.12 402 LYS D O 1
ATOM 4146 N N . LEU D 2 81 ? 37.576 69.290 48.184 1.00 32.12 403 LEU D N 1
ATOM 4147 C CA . LEU D 2 81 ? 36.929 69.324 46.889 1.00 33.91 403 LEU D CA 1
ATOM 4148 C C . LEU D 2 81 ? 37.211 70.656 46.188 1.00 33.94 403 LEU D C 1
ATOM 4149 O O . LEU D 2 81 ? 37.692 70.679 45.052 1.00 32.24 403 LEU D O 1
ATOM 4154 N N . ILE D 2 82 ? 36.901 71.749 46.883 1.00 33.82 404 ILE D N 1
ATOM 4155 C CA . ILE D 2 82 ? 37.131 73.111 46.413 1.00 39.67 404 ILE D CA 1
ATOM 4156 C C . ILE D 2 82 ? 38.586 73.363 46.028 1.00 38.41 404 ILE D C 1
ATOM 4157 O O . ILE D 2 82 ? 38.860 73.960 44.989 1.00 39.02 404 ILE D O 1
ATOM 4162 N N . GLU D 2 83 ? 39.498 72.964 46.907 1.00 39.12 405 GLU D N 1
ATOM 4163 C CA . GLU D 2 83 ? 40.942 73.098 46.673 1.00 39.22 405 GLU D CA 1
ATOM 4164 C C . GLU D 2 83 ? 41.347 72.558 45.322 1.00 35.90 405 GLU D C 1
ATOM 4165 O O . GLU D 2 83 ? 42.110 73.185 44.600 1.00 35.80 405 GLU D O 1
ATOM 4171 N N . LYS D 2 84 ? 40.864 71.373 44.989 1.00 34.63 406 LYS D N 1
ATOM 4172 C CA . LYS D 2 84 ? 41.255 70.749 43.740 1.00 36.00 406 LYS D CA 1
ATOM 4173 C C . LYS D 2 84 ? 40.938 71.660 42.552 1.00 34.23 406 LYS D C 1
ATOM 4174 O O . LYS D 2 84 ? 41.734 71.782 41.620 1.00 35.27 406 LYS D O 1
ATOM 4180 N N . PHE D 2 85 ? 39.778 72.314 42.594 1.00 30.72 407 PHE D N 1
ATOM 4181 C CA . PHE D 2 85 ? 39.349 73.176 41.497 1.00 30.27 407 PHE D CA 1
ATOM 4182 C C . PHE D 2 85 ? 40.028 74.556 41.493 1.00 33.43 407 PHE D C 1
ATOM 4183 O O . PHE D 2 85 ? 40.278 75.127 40.431 1.00 32.36 407 PHE D O 1
ATOM 4191 N N . GLN D 2 86 ? 40.281 75.110 42.669 1.00 35.28 408 GLN D N 1
ATOM 4192 C CA . GLN D 2 86 ? 40.961 76.395 42.770 1.00 39.58 408 GLN D CA 1
ATOM 4193 C C . GLN D 2 86 ? 42.395 76.267 42.284 1.00 41.91 408 GLN D C 1
ATOM 4194 O O . GLN D 2 86 ? 42.907 77.163 41.627 1.00 42.82 408 GLN D O 1
ATOM 4200 N N . LYS D 2 87 ? 43.029 75.146 42.592 1.00 44.10 409 LYS D N 1
ATOM 4201 C CA . LYS D 2 87 ? 44.393 74.884 42.113 1.00 51.11 409 LYS D CA 1
ATOM 4202 C C . LYS D 2 87 ? 44.501 74.724 40.574 1.00 53.05 409 LYS D C 1
ATOM 4203 O O . LYS D 2 87 ? 45.584 74.882 40.009 1.00 51.37 409 LYS D O 1
ATOM 4209 N N . CYS D 2 88 ? 43.382 74.414 39.918 1.00 52.92 410 CYS D N 1
ATOM 4210 C CA . CYS D 2 88 ? 43.256 74.486 38.446 1.00 54.19 410 CYS D CA 1
ATOM 4211 C C . CYS D 2 88 ? 43.274 75.896 37.913 1.00 55.93 410 CYS D C 1
ATOM 4212 O O . CYS D 2 88 ? 43.938 76.184 36.918 1.00 62.08 410 CYS D O 1
ATOM 4215 N N . SER D 2 89 ? 42.499 76.749 38.577 1.00 56.33 411 SER D N 1
ATOM 4216 C CA . SER D 2 89 ? 42.290 78.137 38.191 1.00 59.99 411 SER D CA 1
ATOM 4217 C C . SER D 2 89 ? 43.182 79.123 38.968 1.00 59.98 411 SER D C 1
ATOM 4218 O O . SER D 2 89 ? 42.734 80.209 39.346 1.00 60.59 411 SER D O 1
ATOM 4221 N N . ALA D 2 90 ? 44.441 78.751 39.195 1.00 63.09 412 ALA D N 1
ATOM 4222 C CA . ALA D 2 90 ? 45.375 79.596 39.945 1.00 64.10 412 ALA D CA 1
ATOM 4223 C C . ALA D 2 90 ? 45.816 80.774 39.085 1.00 68.08 412 ALA D C 1
ATOM 4224 O O . ALA D 2 90 ? 46.177 80.593 37.922 1.00 71.59 412 ALA D O 1
#

Foldseek 3Di:
DDLLQVCLLQPVVVVLVVCCVVPVVVSVVVNVVVVVVCVVPPNVVVVVVVVVCVVVVPDDDPLLVSLLCLLPPLVSQQQPDPDPLSVQLSVLLNQLSVLRNCCVVCVVPVVSVVVSVVSNVVSLVSNLVSLVVVCVVLPNPVPVQLVVLSVVLVVLVVVLVVQVVVCVVPVDSSSNSVSSSSNSVSSSSSNVSVNPGD/DPDDQPCLVNPVVVVLVVVCVVPVVDPVVNVVSVVVSVVVVVVCVVPPCVSVVVVVVVVVVVVVD/DDLLQVCLLLPVVVVLVVCCVVPVVVSVVVNVVSVVVCVVPPNVVVVVVVVVCVVVVPPDDPLLVSLLSLLPDLVSQQQPDPDPLSVQLSVLLNQLSVLSNCCVVQVVPVVSVVVSVVSNVVSLVSNLVSLVVVCVVLPNPVPVQSVVLSVVLVVLVVVLVVQVVVCVVPVPSSSNSVSSSVNSVSSSSSNVSVNPGD/DVLVCLQCCLVPPLVVVLVVVCVVPDPPPVVNVVSVVVSVVVVVVCVVPRSVSVVVVVVVVVVVVVVVD

B-factor: mean 35.35, std 12.52, range [16.1, 97.66]

InterPro domains:
  IPR009652 Programmed cell death protein 10 [PTHR13250] (1-211)
  IPR046409 Programmed cell death protein 10, dimerisation domain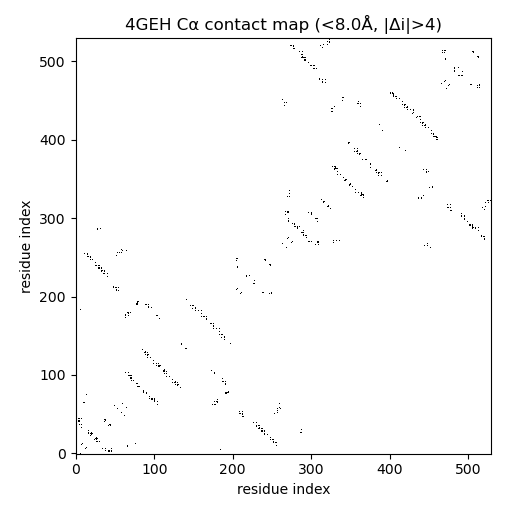 superfamily [G3DSA:1.10.12.70] (8-68)
  IPR048288 Programmed cell death protein 10, dimerisation domain [PF20929] (15-72)

GO terms:
  GO:0005829 cytosol (C, IDA)
  GO:0043066 negative regulation of apoptotic process (P, IDA)
  GO:0043406 positive regulation of MAP kinase activity (P, IDA)
  GO:0090443 FAR/SIN/STRIPAK complex (C, IDA)
  GO:0008284 positive regulation of cell population proliferation (P, IDA)
  GO:0090316 positive regulation of intracellular protein transport (P, IMP)
  GO:0005515 protein binding (F, IPI)
  GO:0042803 protein homodimerization activity (F, IPI)
  GO:0005737 cytoplasm (C, IDA)
  GO:0005794 Golgi apparatus (C, IDA)
  GO:0030335 positive regulation of cell migration (P, IDA)
  GO:0032874 positive regulation of stress-activated MAPK cascade (P, IDA)
  GO:0036481 intrinsic apoptotic signaling pathway in response to hydrogen peroxide (P, IGI)
  GO:0070062 extracellular exosome (C, HDA)
  GO:0035556 intracellular signal transduction (P, IMP)
  GO:0044319 wound healing, spreading of cells (P, IMP)
  GO:0045747 positive regulation of Notch signaling pathway (P, IMP)
  GO:0010628 positive regulation of gene expression (P, IMP)
  GO:0010629 negative regulation of gene expression (P, IMP)
  GO:0030335 positive regulation of cell migration (P, IMP)

Organism: Homo sapiens (NCBI:txid9606)

Radius of gyration: 29.68 Å; Cα contacts (8 Å, |Δi|>4): 567; chains: 4; bounding box: 47×64×84 Å

CATH classification: 1.20.120.1950

Secondary structure (DSSP, 8-state):
--GGGHHIIIIIHHHHHHHHTT-HHHHHHHHHHHHHHHHHSTTHHHHHHHHHHHHTT----HHHHHHHTTTS-HHHHS----SHHHHHHHHHHHHHHHHHHTHHHHTT-HHHHHHHHHHHHHHHHHHHHHHHHHHHHTTTTTHHHHHHHHHHHHHHHHHHHHHHHHHHHH--HHHHHHHHHHHHHHHHHHHHHHTT--/--S---HIIIIIHHHHHHHHHTSTT-HHHHHHHHHHHHHHHHHHHHSTTHHHHHHHHHHHHHHH-/--GGGHHIIIIIHHHHHHHTTT-HHHHHHHHHHHHHHHHHSTTHHHHHHHHHHHHTT----HHHHHHHGGGS-HHHHS----SHHHHHHHHHHHHHHHHHHTHHHHTTSHHHHHHHHHHHHHHHHHHHHHHHHHHHHTTTTTHHHHHHHHHHHHHHHHHHHHHHHHHHHH--HHHHHHHHHHHHHHHHHHHHHHTT--/-HHHHHHTHIIIIIHHHHHHHHHTSTT-HHHHHHHHHHHHHHHHHHHHSTTHHHHHHHHHHHHHHTT--

Sequence (530 aa):
TSMVSMPLYAVMYPVFNELERVNLSAAQTLRAAFIKAEKENPGLTQDIIMKILEKKSVEVNFTESLLRMAADDVEEYMIERPEPEFQDLNEKARALKQQILSKIPDEINDRVRFLQTIKDIASAIKELLDTVNNVFKKYQYQNRRALEHQKKEEFVKYSKSFSDTLKTYFKDGKAINVFVSANRLIHQTNLILQTFKTVADLVQTSCLSMIITPAFAELKQQDENNASRNQAIEELEKSIAVAEAACPGITDKMVKKLIEKFQKCTSMVSMPLYAVMYPVFNELERVNLSAAQTLRAAFIKAEKENPGLTQDIIMKILEKKSVEVNFTESLLRMAADDVEEYMIERPEPEFQDLNEKARALKQILSKIPDEINDRVRFLQTIKDIASAIKELLDTVNNVFKKYQYQNRRALEHQKKEFVKYSKSFSDTLKTYFKDGKAINVFVSANRLIHQTNLILQTFKTVAQDLVQTLSCLSMIITPAFAELKQQDENNASRNQAIEELEKSIAVAEAACPGITDKMVKKLIEKFQKCSA

Solvent-accessible surface area: 26175 Å² total; per-residue (Å²): 94,58,64,73,8,13,3,2,65,14,0,1,41,12,0,0,75,89,0,56,98,64,44,64,27,0,0,7,21,0,31,39,9,2,61,112,4,6,165,61,26,76,12,0,2,54,48,2,0,89,24,1,6,107,79,94,90,19,168,64,74,10,28,49,6,13,0,72,12,10,27,66,42,47,121,43,29,53,2,110,59,113,73,107,23,0,90,57,0,13,68,37,0,108,34,0,12,72,35,0,12,78,0,12,98,20,6,130,74,127,124,85,2,95,80,0,37,132,46,3,61,57,9,18,132,83,2,30,67,7,0,60,102,5,10,141,130,30,137,99,65,54,134,194,46,2,60,112,24,42,140,37,0,84,111,38,20,77,40,4,62,85,26,12,142,58,28,114,152,61,50,126,28,70,66,0,13,63,3,0,4,62,0,4,14,6,1,22,27,2,5,89,15,4,83,101,5,111,176,183,125,166,81,83,17,32,67,106,20,0,55,43,0,0,45,58,0,47,117,104,60,124,147,41,82,61,13,25,100,0,0,89,60,2,37,82,33,0,45,83,0,44,86,65,20,112,25,0,0,76,77,0,4,74,61,1,15,64,37,4,96,146,73,67,66,71,59,9,15,1,2,70,15,0,1,45,18,0,0,80,54,0,42,190,64,44,44,38,0,0,14,33,0,23,35,8,2,54,110,4,6,158,55,20,74,8,0,1,46,46,2,0,90,24,1,7,109,72,66,92,20,170,36,70,10,31,49,4,12,0,62,12,13,32,64,54,40,75,63,39,45,2,137,57,114,60,100,40,0,90,50,0,12,117,41,1,40,48,0,7,70,27,0,11,106,0,12,100,11,3,134,76,111,127,110,0,86,83,1,36,134,49,3,59,55,13,24,134,80,3,41,66,5,0,52,98,2,8,139,124,30,149,109,79,41,121,190,46,1,71,112,26,45,109,34,1,78,109,33,18,60,35,6,64,79,26,12,137,67,12,86,115,63,50,125,28,71,67,0,14,79,6,0,5,73,0,4,16,7,1,17,27,3,4,92,13,0,80,105,6,92,121,103,123,97,99,29,82,32,1,30,73,87,17,0,59,40,0,0,46,51,0,52,141,102,62,149,129,43,82,62,11,28,98,0,0,79,60,2,41,147,33,0,44,93,0,23,87,58,19,94,4,0,0,20,84,0,0,69,42,1,13,98,36,0,89,168,20,69,127